Protein AF-A0A966R7N1-F1 (afdb_monomer_lite)

Foldseek 3Di:
DDDDDDDDPDPDFDKDFDKAQADPVLLVVLLPDDDDDALALQVLSQCSRSVVDDPVRSVVCVVPADSQGAFQVNSQVSVCLSPVVWRKDWDKDQAVVVVCVRCLPADARIKWKKKAWADPPDDGGGGDDPPIRIGIWMWHAHPVRFIWIRGSSVSDTDGVVPCVRCVVVRDHRMMITMIIGDPPPPVCPPDPPPVQLVPFDWDWDDPVQVVVVLVQCCVVPVVCPDPVSSCVVPPDPQKIKIATDDPNHGQWIWIWHQDPVLAIEGEDTTGHPVCPPSCRLLVNVVVCQVVSLVVVYFYKYWQFDDPDPDDDGPVVVVVSVVLQQWDWDDQVPFDQDPNTTITITGRQWDVVSVVVVDDPVVVCCVVVPPQWDWSQDDPQWTWTWGHDPPGITTDIHHD

Secondary structure (DSSP, 8-state):
--------------EEE-EEE--HHHHHHHTS--S---TTHHHHHHHHHHTSS-HHHHHHHHHH--TT---HHHHHHHHHHH-TTS-EEEEEESSHHHHHHHHTTPPTTEEEEEEEES-TTSPSTT---TT--EEEEEEEE-TTS-EEEEETTTTEEEETT-HHHHTTTS--SEEEEEEEE--------TT--GGGGTT--EEEPPGGGHHHHHHHHHHH-GGGGSHHHHHHHH--TTEEEEEEEETTEEEEEEEEEE-TTSEEEEEEEEE-GGGTTS-HHHHHHHHHHHHHGGGT-EEEEE-PPP-STT----HHHHHHHHTTTEEE--GGGEEEETTEEEEEEEE--SHHHHTTTS-HHHHHHHHTT-SEEEEEEETTEEEEEEEETTEEEEEEEE-

Sequence (399 aa):
MLSRFFFFVEKKDMWSLVRFTLSQEKITRSFLKRLVRKPMDCVVNALQVLGLVDEKQADLMRILITPAGIDTTQLLDMFRVLDDANEYRLRRFNDFQGLLGHIQSLGAREGVFAGYRTHPGGPPLGSPEPGQKRHAFVIGRGDDGHLYLVDPQADALCDLEDAAQCADLIQADFYYVLEKKTAAATAAPAAAPTTAVMDMPSQEISEADRRTIRKMLVECFPHLKNSAVRTAYFERPSQRFIGITAGGRPVAFLFLQEGKDRSAYVHSVCVKKSQRGKRLCERLFLYLIERYGTLDLSLEVRVGRYAGEGQAANTAACRCYSKFGFLFTDERCSVREDGLNCPMMRPAKGVATAVHGLSGCDREAVSAGSTSVELGTVDGRRVGWDRVGRGWRWSIAAA

Structure (mmCIF, N/CA/C/O backbone):
data_AF-A0A966R7N1-F1
#
_entry.id   AF-A0A966R7N1-F1
#
loop_
_atom_site.group_PDB
_atom_site.id
_atom_site.type_symbol
_atom_site.label_atom_id
_atom_site.label_alt_id
_atom_site.label_comp_id
_atom_site.label_asym_id
_atom_site.label_entity_id
_atom_site.label_seq_id
_atom_site.pdbx_PDB_ins_code
_atom_site.Cartn_x
_atom_site.Cartn_y
_atom_site.Cartn_z
_atom_site.occupancy
_atom_site.B_iso_or_equiv
_atom_site.auth_seq_id
_atom_site.auth_comp_id
_atom_site.auth_asym_id
_atom_site.auth_atom_id
_atom_site.pdbx_PDB_model_num
ATOM 1 N N . MET A 1 1 ? 22.910 -38.060 38.126 1.00 46.69 1 MET A N 1
ATOM 2 C CA . MET A 1 1 ? 23.216 -36.844 37.340 1.00 46.69 1 MET A CA 1
ATOM 3 C C . MET A 1 1 ? 22.401 -36.890 36.058 1.00 46.69 1 MET A C 1
ATOM 5 O O . MET A 1 1 ? 22.703 -37.703 35.200 1.00 46.69 1 MET A O 1
ATOM 9 N N . LEU A 1 2 ? 21.330 -36.099 35.959 1.00 34.50 2 LEU A N 1
ATOM 10 C CA . LEU A 1 2 ? 20.521 -35.980 34.740 1.00 34.50 2 LEU A CA 1
ATOM 11 C C . LEU A 1 2 ? 20.975 -34.728 33.984 1.00 34.50 2 LEU A C 1
ATOM 13 O O . LEU A 1 2 ? 20.663 -33.610 34.393 1.00 34.50 2 LEU A O 1
ATOM 17 N N . SER A 1 3 ? 21.740 -34.920 32.913 1.00 33.81 3 SER A N 1
ATOM 18 C CA . SER A 1 3 ? 22.170 -33.841 32.023 1.00 33.81 3 SER A CA 1
ATOM 19 C C . SER A 1 3 ? 20.978 -33.354 31.199 1.00 33.81 3 SER A C 1
ATOM 21 O O . SER A 1 3 ? 20.437 -34.090 30.376 1.00 33.81 3 SER A O 1
ATOM 23 N N . ARG A 1 4 ? 20.543 -32.112 31.434 1.00 38.81 4 ARG A N 1
ATOM 24 C CA . ARG A 1 4 ? 19.541 -31.434 30.603 1.00 38.81 4 ARG A CA 1
ATOM 25 C C . ARG A 1 4 ? 20.222 -30.890 29.350 1.00 38.81 4 ARG A C 1
ATOM 27 O O . ARG A 1 4 ? 21.002 -29.948 29.439 1.00 38.81 4 ARG A O 1
ATOM 34 N N . PHE A 1 5 ? 19.904 -31.462 28.194 1.00 39.59 5 PHE A N 1
ATOM 35 C CA . PHE A 1 5 ? 20.248 -30.878 26.902 1.00 39.59 5 PHE A CA 1
ATOM 36 C C . PHE A 1 5 ? 19.215 -29.803 26.552 1.00 39.59 5 PHE A C 1
ATOM 38 O O . PHE A 1 5 ? 18.029 -30.095 26.406 1.00 39.59 5 PHE A O 1
ATOM 45 N N . PHE A 1 6 ? 19.661 -28.555 26.434 1.00 40.41 6 PHE A N 1
ATOM 46 C CA . PHE A 1 6 ? 18.863 -27.478 25.860 1.00 40.41 6 PHE A CA 1
ATOM 47 C C . PHE A 1 6 ? 19.110 -27.456 24.352 1.00 40.41 6 PHE A C 1
ATOM 49 O O . PHE A 1 6 ? 20.195 -27.094 23.905 1.00 40.41 6 PHE A O 1
ATOM 56 N N . PHE A 1 7 ? 18.110 -27.845 23.563 1.00 40.59 7 PHE A N 1
ATOM 57 C CA . PHE A 1 7 ? 18.129 -27.607 22.124 1.00 40.59 7 PHE A CA 1
ATOM 58 C C . PHE A 1 7 ? 17.669 -26.172 21.870 1.00 40.59 7 PHE A C 1
ATOM 60 O O . PHE A 1 7 ? 16.491 -25.848 22.021 1.00 40.59 7 PHE A O 1
ATOM 67 N N . PHE A 1 8 ? 18.602 -25.301 21.491 1.00 42.69 8 PHE A N 1
ATOM 68 C CA . PHE A 1 8 ? 18.259 -24.015 20.899 1.00 42.69 8 PHE A CA 1
ATOM 69 C C . PHE A 1 8 ? 17.827 -24.270 19.456 1.00 42.69 8 PHE A C 1
ATOM 71 O O . PHE A 1 8 ? 18.657 -24.451 18.570 1.00 42.69 8 PHE A O 1
ATOM 78 N N . VAL A 1 9 ? 16.517 -24.324 19.216 1.00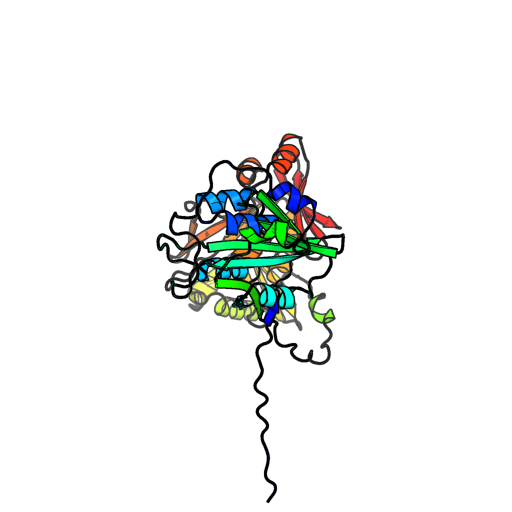 51.03 9 VAL A N 1
ATOM 79 C CA . VAL A 1 9 ? 15.989 -24.238 17.853 1.00 51.03 9 VAL A CA 1
ATOM 80 C C . VAL A 1 9 ? 16.083 -22.773 17.447 1.00 51.03 9 VAL A C 1
ATOM 82 O O . VAL A 1 9 ? 15.268 -21.947 17.862 1.00 51.03 9 VAL A O 1
ATOM 85 N N . GLU A 1 10 ? 17.116 -22.438 16.682 1.00 54.00 10 GLU A N 1
ATOM 86 C CA . GLU A 1 10 ? 17.248 -21.121 16.074 1.00 54.00 10 GLU A CA 1
ATOM 87 C C . GLU A 1 10 ? 16.044 -20.902 15.146 1.00 54.00 10 GLU A C 1
ATOM 89 O O . GLU A 1 10 ? 15.826 -21.645 14.185 1.00 54.00 10 GLU A O 1
ATOM 94 N N . LYS A 1 11 ? 15.192 -19.921 15.472 1.00 61.66 11 LYS A N 1
ATOM 95 C CA . LYS A 1 11 ? 14.056 -19.560 14.619 1.00 61.66 11 LYS A CA 1
ATOM 96 C C . LYS A 1 11 ? 14.607 -18.950 13.337 1.00 61.66 11 LYS A C 1
ATOM 98 O O . LYS A 1 11 ? 14.905 -17.762 13.291 1.00 61.66 11 LYS A O 1
ATOM 103 N N . LYS A 1 12 ? 14.735 -19.766 12.294 1.00 73.31 12 LYS A N 1
ATOM 104 C CA . LYS A 1 12 ? 15.076 -19.283 10.960 1.00 73.31 12 LYS A CA 1
ATOM 105 C C . LYS A 1 12 ? 13.927 -18.407 10.466 1.00 73.31 12 LYS A C 1
ATOM 107 O O . LYS A 1 12 ? 12.808 -18.892 10.300 1.00 73.31 12 LYS A O 1
ATOM 112 N N . ASP A 1 13 ? 14.197 -17.119 10.272 1.00 78.38 13 ASP A N 1
ATOM 113 C CA . ASP A 1 13 ? 13.223 -16.186 9.709 1.00 78.38 13 ASP A CA 1
ATOM 114 C C . ASP A 1 13 ? 12.691 -16.732 8.374 1.00 78.38 13 ASP A C 1
ATOM 116 O O . ASP A 1 13 ? 13.461 -17.035 7.456 1.00 78.38 13 ASP A O 1
ATOM 120 N N . MET A 1 14 ? 11.367 -16.868 8.271 1.00 87.56 14 MET A N 1
ATOM 121 C CA . MET A 1 14 ? 10.705 -17.360 7.066 1.00 87.56 14 MET A CA 1
ATOM 122 C C . MET A 1 14 ? 10.331 -16.191 6.162 1.00 87.56 14 MET A C 1
ATOM 124 O O . MET A 1 14 ? 9.439 -15.402 6.469 1.00 87.56 14 MET A O 1
ATOM 128 N N . TRP A 1 15 ? 10.989 -16.100 5.016 1.00 90.88 15 TRP A N 1
ATOM 129 C CA . TRP A 1 15 ? 10.686 -15.111 3.986 1.00 90.88 15 TRP A CA 1
ATOM 130 C C . TRP A 1 15 ? 9.871 -15.763 2.875 1.00 90.88 15 TRP A C 1
ATOM 132 O O . TRP A 1 15 ? 10.150 -16.899 2.493 1.00 90.88 15 TRP A O 1
ATOM 142 N N . SER A 1 16 ? 8.849 -15.063 2.392 1.00 92.38 16 SER A N 1
ATOM 143 C CA . SER A 1 16 ? 7.984 -15.515 1.302 1.00 92.38 16 SER A CA 1
ATOM 144 C C . SER A 1 16 ? 7.977 -14.508 0.159 1.00 92.38 16 SER A C 1
ATOM 146 O O . SER A 1 16 ? 8.175 -13.310 0.363 1.00 92.38 16 SER A O 1
ATOM 148 N N . LEU A 1 17 ? 7.744 -15.009 -1.054 1.00 92.81 17 LEU A N 1
ATOM 149 C CA . LEU A 1 17 ? 7.559 -14.180 -2.241 1.00 92.81 17 LEU A CA 1
ATOM 150 C C . LEU A 1 17 ? 6.367 -13.239 -2.063 1.00 92.81 17 LEU A C 1
ATOM 152 O O . LEU A 1 17 ? 5.291 -13.659 -1.626 1.00 92.81 17 LEU A O 1
ATOM 156 N N . VAL A 1 18 ? 6.542 -11.977 -2.450 1.00 91.94 18 VAL A N 1
ATOM 157 C CA . VAL A 1 18 ? 5.420 -11.044 -2.558 1.00 91.94 18 VAL A CA 1
ATOM 158 C C . VAL A 1 18 ? 4.744 -11.267 -3.904 1.00 91.94 18 VAL A C 1
ATOM 160 O O . VAL A 1 18 ? 5.332 -11.003 -4.951 1.00 91.94 18 VAL A O 1
ATOM 163 N N . ARG A 1 19 ? 3.518 -11.787 -3.857 1.00 93.56 19 ARG A N 1
ATOM 164 C CA . ARG A 1 19 ? 2.713 -12.143 -5.028 1.00 93.56 19 ARG A CA 1
ATOM 165 C C . ARG A 1 19 ? 1.619 -11.106 -5.241 1.00 93.56 19 ARG A C 1
ATOM 167 O O . ARG A 1 19 ? 0.995 -10.663 -4.277 1.00 93.56 19 ARG A O 1
ATOM 174 N N . PHE A 1 20 ? 1.370 -10.759 -6.495 1.00 92.00 20 PHE A N 1
ATOM 175 C CA . PHE A 1 20 ? 0.351 -9.799 -6.908 1.00 92.00 20 PHE A CA 1
ATOM 176 C C . PHE A 1 20 ? -0.537 -10.404 -7.987 1.00 92.00 20 PHE A C 1
ATOM 178 O O . PHE A 1 20 ? -0.080 -11.231 -8.769 1.00 92.00 20 PHE A O 1
ATOM 185 N N . THR A 1 21 ? -1.788 -9.959 -8.074 1.00 91.25 21 THR A N 1
ATOM 186 C CA . THR A 1 21 ? -2.681 -10.376 -9.159 1.00 91.25 21 THR A CA 1
ATOM 187 C C . THR A 1 21 ? -2.365 -9.611 -10.441 1.00 91.25 21 THR A C 1
ATOM 189 O O . THR A 1 21 ? -2.589 -8.396 -10.537 1.00 91.25 21 THR A O 1
ATOM 192 N N . LEU A 1 22 ? -1.896 -10.349 -11.440 1.00 86.56 22 LEU A N 1
ATOM 193 C CA . LEU A 1 22 ? -1.601 -9.886 -12.783 1.00 86.56 22 LEU A CA 1
ATOM 194 C C . LEU A 1 22 ? -2.788 -10.215 -13.698 1.00 86.56 22 LEU A C 1
ATOM 196 O O . LEU A 1 22 ? -3.208 -11.364 -13.805 1.00 86.56 22 LEU A O 1
ATOM 200 N N . SER A 1 23 ? -3.372 -9.205 -14.340 1.00 82.94 23 SER A N 1
ATOM 201 C CA . SER A 1 23 ? -4.416 -9.416 -15.349 1.00 82.94 23 SER A CA 1
ATOM 202 C C . SER A 1 23 ? -3.881 -9.081 -16.733 1.00 82.94 23 SER A C 1
ATOM 204 O O . SER A 1 23 ? -3.103 -8.139 -16.880 1.00 82.94 23 SER A O 1
ATOM 206 N N . GLN A 1 24 ? -4.345 -9.809 -17.752 1.00 77.38 24 GLN A N 1
ATOM 207 C CA . GLN A 1 24 ? -3.972 -9.539 -19.141 1.00 77.38 24 GLN A CA 1
ATOM 208 C C . GLN A 1 24 ? -4.276 -8.091 -19.533 1.00 77.38 24 GLN A C 1
ATOM 210 O O . GLN A 1 24 ? -3.458 -7.428 -20.155 1.00 77.38 24 GLN A O 1
ATOM 215 N N . GLU A 1 25 ? -5.406 -7.553 -19.073 1.00 81.25 25 GLU A N 1
ATOM 216 C CA . GLU A 1 25 ? -5.757 -6.150 -19.283 1.00 81.25 25 GLU A CA 1
ATOM 217 C C . GLU A 1 25 ? -4.711 -5.183 -18.708 1.00 81.25 25 GLU A C 1
ATOM 219 O O . GLU A 1 25 ? -4.346 -4.218 -19.377 1.00 81.25 25 GLU A O 1
ATOM 224 N N . LYS A 1 26 ? -4.193 -5.435 -17.495 1.00 75.12 26 LYS A N 1
ATOM 225 C CA . LYS A 1 26 ? -3.128 -4.610 -16.905 1.00 75.12 26 LYS A CA 1
ATOM 226 C C . LYS A 1 26 ? -1.846 -4.712 -17.719 1.00 75.12 26 LYS A C 1
ATOM 228 O O . LYS A 1 26 ? -1.220 -3.684 -17.954 1.00 75.12 26 LYS A O 1
ATOM 233 N N . ILE A 1 27 ? -1.483 -5.914 -18.167 1.00 70.44 27 ILE A N 1
ATOM 234 C CA . ILE A 1 27 ? -0.326 -6.137 -19.041 1.00 70.44 27 ILE A CA 1
ATOM 235 C C . ILE A 1 27 ? -0.489 -5.290 -20.310 1.00 70.44 27 ILE A C 1
ATOM 237 O O . ILE A 1 27 ? 0.312 -4.394 -20.554 1.00 70.44 27 ILE A O 1
ATOM 241 N N . THR A 1 28 ? -1.578 -5.478 -21.059 1.00 72.94 28 THR A N 1
ATOM 242 C CA . THR A 1 28 ? -1.823 -4.792 -22.336 1.00 72.94 28 THR A CA 1
ATOM 243 C C . THR A 1 28 ? -1.938 -3.272 -22.189 1.00 72.94 28 THR A C 1
ATOM 245 O O . THR A 1 28 ? -1.383 -2.539 -23.003 1.00 72.94 28 THR A O 1
ATOM 248 N N . ARG A 1 29 ? -2.612 -2.767 -21.145 1.00 68.62 29 ARG A N 1
ATOM 249 C CA . ARG A 1 29 ? -2.740 -1.316 -20.907 1.00 68.62 29 ARG A CA 1
ATOM 250 C C . ARG A 1 29 ? -1.423 -0.666 -20.484 1.00 68.62 29 ARG A C 1
ATOM 252 O O . ARG A 1 29 ? -1.205 0.499 -20.801 1.00 68.62 29 ARG A O 1
ATOM 259 N N . SER A 1 30 ? -0.544 -1.394 -19.795 1.00 63.53 30 SER A N 1
ATOM 260 C CA . SER A 1 30 ? 0.737 -0.849 -19.319 1.00 63.53 30 SER A CA 1
ATOM 261 C C . SER A 1 30 ? 1.752 -0.612 -20.442 1.00 63.53 30 SER A C 1
ATOM 263 O O . SER A 1 30 ? 2.682 0.168 -20.257 1.00 63.53 30 SER A O 1
ATOM 265 N N . PHE A 1 31 ? 1.549 -1.231 -21.611 1.00 63.09 31 PHE A N 1
ATOM 266 C CA . PHE A 1 31 ? 2.340 -1.010 -22.827 1.00 63.09 31 PHE A CA 1
ATOM 267 C C . PHE A 1 31 ? 1.884 0.206 -23.654 1.00 63.09 31 PHE A C 1
ATOM 269 O O . PHE A 1 31 ? 2.455 0.501 -24.705 1.00 63.09 31 PHE A O 1
ATOM 276 N N . LEU A 1 32 ? 0.865 0.960 -23.213 1.00 53.78 32 LEU A N 1
ATOM 277 C CA . LEU A 1 32 ? 0.430 2.170 -23.917 1.00 53.78 32 LEU A CA 1
ATOM 278 C C . LEU A 1 32 ? 1.487 3.288 -23.791 1.00 53.78 32 LEU A C 1
ATOM 280 O O . LEU A 1 32 ? 1.545 4.055 -22.831 1.00 53.78 32 LEU A O 1
ATOM 284 N N . LYS A 1 33 ? 2.348 3.300 -24.815 1.00 52.75 33 LYS A N 1
ATOM 285 C CA . LYS A 1 33 ? 3.482 4.168 -25.163 1.00 52.75 33 LYS A CA 1
ATOM 286 C C . LYS A 1 33 ? 3.546 5.539 -24.483 1.00 52.75 33 LYS A C 1
ATOM 288 O O . LYS A 1 33 ? 2.688 6.399 -24.676 1.00 52.75 33 LYS A O 1
ATOM 293 N N . ARG A 1 34 ? 4.706 5.816 -23.873 1.00 50.84 34 ARG A N 1
ATOM 294 C CA . ARG A 1 34 ? 5.200 7.180 -23.615 1.00 50.84 34 ARG A CA 1
ATOM 295 C C . ARG A 1 34 ? 6.534 7.460 -24.301 1.00 50.84 34 ARG A C 1
ATOM 297 O O . ARG A 1 34 ? 7.376 6.581 -24.443 1.00 50.84 34 ARG A O 1
ATOM 304 N N . LEU A 1 35 ? 6.700 8.727 -24.695 1.00 45.28 35 LEU A N 1
ATOM 305 C CA . LEU A 1 35 ? 7.809 9.256 -25.501 1.00 45.28 35 LEU A CA 1
ATOM 306 C C . LEU A 1 35 ? 9.088 9.615 -24.718 1.00 45.28 35 LEU A C 1
ATOM 308 O O . LEU A 1 35 ? 10.117 9.851 -25.346 1.00 45.28 35 LEU A O 1
ATOM 312 N N . VAL A 1 36 ? 9.063 9.691 -23.382 1.00 49.78 36 VAL A N 1
ATOM 313 C CA . VAL A 1 36 ? 10.207 10.192 -22.594 1.00 49.78 36 VAL A CA 1
ATOM 314 C C . VAL A 1 36 ? 10.668 9.129 -21.606 1.00 49.78 36 VAL A C 1
ATOM 316 O O . VAL A 1 36 ? 10.004 8.904 -20.604 1.00 49.78 36 VAL A O 1
ATOM 319 N N . ARG A 1 37 ? 11.812 8.496 -21.897 1.00 62.19 37 ARG A N 1
ATOM 320 C CA . ARG A 1 37 ? 12.460 7.501 -21.029 1.00 62.19 37 ARG A CA 1
ATOM 321 C C . ARG A 1 37 ? 13.257 8.211 -19.932 1.00 62.19 37 ARG A C 1
ATOM 323 O O . ARG A 1 37 ? 14.287 8.817 -20.224 1.00 62.19 37 ARG A O 1
ATOM 330 N N . LYS A 1 38 ? 12.814 8.124 -18.678 1.00 69.69 38 LYS A N 1
ATOM 331 C CA . LYS A 1 38 ? 13.604 8.517 -17.499 1.00 69.69 38 LYS A CA 1
ATOM 332 C C . LYS A 1 38 ? 14.260 7.288 -16.844 1.00 69.69 38 LYS A C 1
ATOM 334 O O . LYS A 1 38 ? 13.723 6.187 -16.952 1.00 69.69 38 LYS A O 1
ATOM 339 N N . PRO A 1 39 ? 15.379 7.448 -16.105 1.00 64.31 39 PRO A N 1
ATOM 340 C CA . PRO A 1 39 ? 16.111 6.338 -15.472 1.00 64.31 39 PRO A CA 1
ATOM 341 C C . PRO A 1 39 ? 15.296 5.426 -14.536 1.00 64.31 39 PRO A C 1
ATOM 343 O O . PRO A 1 39 ? 15.742 4.327 -14.231 1.00 64.31 39 PRO A O 1
ATOM 346 N N . MET A 1 40 ? 14.114 5.859 -14.084 1.00 73.88 40 MET A N 1
ATOM 347 C CA . MET A 1 40 ? 13.300 5.160 -13.081 1.00 73.88 40 MET A CA 1
ATOM 348 C C . MET A 1 40 ? 11.901 4.771 -13.545 1.00 73.88 40 MET A C 1
ATOM 350 O O . MET A 1 40 ? 11.110 4.281 -12.735 1.00 73.88 40 MET A O 1
ATOM 354 N N . ASP A 1 41 ? 11.583 4.970 -14.823 1.00 78.94 41 ASP A N 1
ATOM 355 C CA . ASP A 1 41 ? 10.266 4.598 -15.337 1.00 78.94 41 ASP A CA 1
ATOM 356 C C . ASP A 1 41 ? 10.013 3.097 -15.169 1.00 78.94 41 ASP A C 1
ATOM 358 O O . ASP A 1 41 ? 8.891 2.711 -14.866 1.00 78.94 41 ASP A O 1
ATOM 362 N N . CYS A 1 42 ? 11.057 2.264 -15.231 1.00 83.62 42 CYS A N 1
ATOM 363 C CA . CYS A 1 42 ? 10.967 0.830 -14.959 1.00 83.62 42 CYS A CA 1
ATOM 364 C C . CYS A 1 42 ? 10.303 0.491 -13.611 1.00 83.62 42 CYS A C 1
ATOM 366 O O . CYS A 1 42 ? 9.405 -0.345 -13.570 1.00 83.62 42 CYS A O 1
ATOM 368 N N . VAL A 1 43 ? 10.666 1.170 -12.515 1.00 86.75 43 VAL A N 1
ATOM 369 C CA . VAL A 1 43 ? 10.077 0.910 -11.186 1.00 86.75 43 VAL A CA 1
ATOM 370 C C . VAL A 1 43 ? 8.616 1.338 -11.152 1.00 86.75 43 VAL A C 1
ATOM 372 O O . VAL A 1 43 ? 7.760 0.571 -10.718 1.00 86.75 43 VAL A O 1
ATOM 375 N N . VAL A 1 44 ? 8.319 2.552 -11.619 1.00 86.00 44 VAL A N 1
ATOM 376 C CA . VAL A 1 44 ? 6.948 3.080 -11.614 1.00 86.00 44 VAL A CA 1
ATOM 377 C C . VAL A 1 44 ? 6.037 2.217 -12.483 1.00 86.00 44 VAL A C 1
ATOM 379 O O . VAL A 1 44 ? 4.939 1.855 -12.065 1.00 86.00 44 VAL A O 1
ATOM 382 N N . ASN A 1 45 ? 6.508 1.842 -13.669 1.00 85.44 45 ASN A N 1
ATOM 383 C CA . ASN A 1 45 ? 5.753 1.016 -14.592 1.00 85.44 45 ASN A CA 1
ATOM 384 C C . ASN A 1 45 ? 5.541 -0.396 -14.030 1.00 85.44 45 ASN A C 1
ATOM 386 O O . ASN A 1 45 ? 4.437 -0.916 -14.132 1.00 85.44 45 ASN A O 1
ATOM 390 N N . ALA A 1 46 ? 6.545 -1.001 -13.386 1.00 87.94 46 ALA A N 1
ATOM 391 C CA . ALA A 1 46 ? 6.375 -2.295 -12.728 1.00 87.94 46 ALA A CA 1
ATOM 392 C C . ALA A 1 46 ? 5.301 -2.230 -11.625 1.00 87.94 46 ALA A C 1
ATOM 394 O O . ALA A 1 46 ? 4.430 -3.093 -11.558 1.00 87.94 46 ALA A O 1
ATOM 395 N N . LEU A 1 47 ? 5.289 -1.175 -10.803 1.00 87.81 47 LEU A N 1
ATOM 396 C CA . LEU A 1 47 ? 4.237 -0.973 -9.797 1.00 87.81 47 LEU A CA 1
ATOM 397 C C . LEU A 1 47 ? 2.851 -0.790 -10.434 1.00 87.81 47 LEU A C 1
ATOM 399 O O . LEU A 1 47 ? 1.860 -1.294 -9.902 1.00 87.81 47 LEU A O 1
ATOM 403 N N . GLN A 1 48 ? 2.782 -0.103 -11.576 1.00 85.44 48 GLN A N 1
ATOM 404 C CA . GLN A 1 48 ? 1.546 0.106 -12.330 1.00 85.44 48 GLN A CA 1
ATOM 405 C C . GLN A 1 48 ? 1.022 -1.207 -12.940 1.00 85.44 48 GLN A C 1
ATOM 407 O O . GLN A 1 48 ? -0.159 -1.514 -12.786 1.00 85.44 48 GLN A O 1
ATOM 412 N N . VAL A 1 49 ? 1.897 -2.033 -13.532 1.00 86.44 49 VAL A N 1
ATOM 413 C CA . VAL A 1 49 ? 1.573 -3.377 -14.057 1.00 86.44 49 VAL A CA 1
ATOM 414 C C . VAL A 1 49 ? 0.994 -4.273 -12.959 1.00 86.44 49 VAL A C 1
ATOM 416 O O . VAL A 1 49 ? 0.013 -4.982 -13.178 1.00 86.44 49 VAL A O 1
ATOM 419 N N . LEU A 1 50 ? 1.557 -4.213 -11.749 1.00 86.88 50 LEU A N 1
ATOM 420 C CA . LEU A 1 50 ? 1.052 -4.960 -10.591 1.00 86.88 50 LEU A CA 1
ATOM 421 C C . LEU A 1 50 ? -0.271 -4.378 -10.048 1.00 86.88 50 LEU A C 1
ATOM 423 O O . LEU A 1 50 ? -0.992 -5.040 -9.300 1.00 86.88 50 LEU A O 1
ATOM 427 N N . GLY A 1 51 ? -0.647 -3.165 -10.462 1.00 84.62 51 GLY A N 1
ATOM 428 C CA . GLY A 1 51 ? -1.822 -2.434 -9.983 1.00 84.62 51 GLY A CA 1
ATOM 429 C C . GLY A 1 51 ? -1.669 -1.902 -8.560 1.00 84.62 51 GLY A C 1
ATOM 430 O O . GLY A 1 51 ? -2.662 -1.775 -7.852 1.00 84.62 51 GLY A O 1
ATOM 431 N N . LEU A 1 52 ? -0.432 -1.640 -8.131 1.00 85.12 52 LEU A N 1
ATOM 432 C CA . LEU A 1 52 ? -0.133 -1.004 -6.845 1.00 85.12 52 LEU A CA 1
ATOM 433 C C . LEU A 1 52 ? -0.230 0.515 -6.910 1.00 85.12 52 LEU A C 1
ATOM 435 O O . LEU A 1 52 ? -0.437 1.159 -5.885 1.00 85.12 52 LEU A O 1
ATOM 439 N N . VAL A 1 53 ? -0.061 1.066 -8.110 1.00 84.12 53 VAL A N 1
ATOM 440 C CA . VAL A 1 53 ? -0.288 2.475 -8.400 1.00 84.12 53 VAL A CA 1
ATOM 441 C C . VAL A 1 53 ? -1.171 2.603 -9.632 1.00 84.12 53 VAL A C 1
ATOM 443 O O . VAL A 1 53 ? -1.030 1.834 -10.585 1.00 84.12 53 VAL A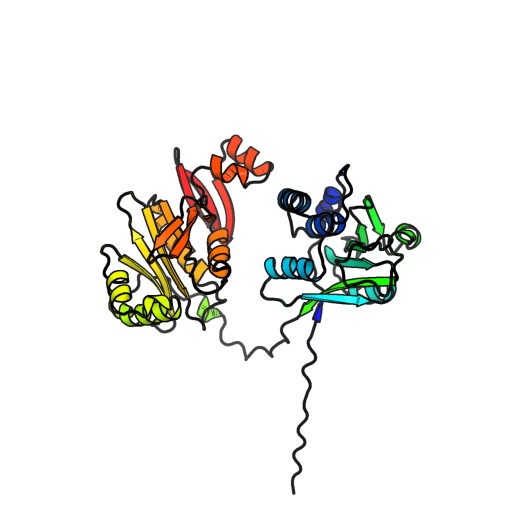 O 1
ATOM 446 N N . ASP A 1 54 ? -2.091 3.561 -9.610 1.00 82.44 54 ASP A N 1
ATOM 447 C CA . ASP A 1 54 ? -2.869 3.924 -10.793 1.00 82.44 54 ASP A CA 1
ATOM 448 C C . ASP A 1 54 ? -2.059 4.829 -11.745 1.00 82.44 54 ASP A C 1
ATOM 450 O O . ASP A 1 54 ? -0.935 5.246 -11.448 1.00 82.44 54 ASP A O 1
ATOM 454 N N . GLU A 1 55 ? -2.626 5.140 -12.913 1.00 79.75 55 GLU A N 1
ATOM 455 C CA . GLU A 1 55 ? -1.976 5.984 -13.925 1.00 79.75 55 GLU A CA 1
ATOM 456 C C . GLU A 1 55 ? -1.584 7.370 -13.383 1.00 79.75 55 GLU A C 1
ATOM 458 O O . GLU A 1 55 ? -0.506 7.886 -13.681 1.00 79.75 55 GLU A O 1
ATOM 463 N N . LYS A 1 56 ? -2.417 7.957 -12.520 1.00 76.88 56 LYS A N 1
ATOM 464 C CA . LYS A 1 56 ? -2.198 9.292 -11.960 1.00 76.88 56 LYS A CA 1
ATOM 465 C C . LYS A 1 56 ? -1.098 9.287 -10.904 1.00 76.88 56 LYS A C 1
ATOM 467 O O . LYS A 1 56 ? -0.247 10.174 -10.892 1.00 76.88 56 LYS A O 1
ATOM 472 N N . GLN A 1 57 ? -1.117 8.315 -10.002 1.00 82.94 57 GLN A N 1
ATOM 473 C CA . GLN A 1 57 ? -0.076 8.116 -8.999 1.00 82.94 57 GLN A CA 1
ATOM 474 C C . GLN A 1 57 ? 1.266 7.864 -9.679 1.00 82.94 57 GLN A C 1
ATOM 476 O O . GLN A 1 57 ? 2.262 8.488 -9.314 1.00 82.94 57 GLN A O 1
ATOM 481 N N . ALA A 1 58 ? 1.271 7.031 -10.719 1.00 82.56 58 ALA A N 1
ATOM 482 C CA . ALA A 1 58 ? 2.443 6.787 -11.539 1.00 82.56 58 ALA A CA 1
ATOM 483 C C . ALA A 1 58 ? 2.974 8.090 -12.171 1.00 82.56 58 ALA A C 1
ATOM 485 O O . ALA A 1 58 ? 4.174 8.360 -12.129 1.00 82.56 58 ALA A O 1
ATOM 486 N N . ASP A 1 59 ? 2.099 8.961 -12.673 1.00 78.62 59 ASP A N 1
ATOM 487 C CA . ASP A 1 59 ? 2.487 10.266 -13.222 1.00 78.62 59 ASP A CA 1
ATOM 488 C C . ASP A 1 59 ? 3.074 11.221 -12.196 1.00 78.62 59 ASP A C 1
ATOM 490 O O . ASP A 1 59 ? 4.118 11.828 -12.442 1.00 78.62 59 ASP A O 1
ATOM 494 N N . LEU A 1 60 ? 2.448 11.318 -11.025 1.00 76.69 60 LEU A N 1
ATOM 495 C CA . LEU A 1 60 ? 2.970 12.121 -9.926 1.00 76.69 60 LEU A CA 1
ATOM 496 C C . LEU A 1 60 ? 4.347 11.618 -9.491 1.00 76.69 60 LEU A C 1
ATOM 498 O O . LEU A 1 60 ? 5.268 12.417 -9.337 1.00 76.69 60 LEU A O 1
ATOM 502 N N . MET A 1 61 ? 4.527 10.303 -9.365 1.00 81.31 61 MET A N 1
ATOM 503 C CA . MET A 1 61 ? 5.828 9.717 -9.049 1.00 81.31 61 MET A CA 1
ATOM 504 C C . MET A 1 61 ? 6.876 10.084 -10.104 1.00 81.31 61 MET A C 1
ATOM 506 O O . MET A 1 61 ? 7.953 10.552 -9.749 1.00 81.31 61 MET A O 1
ATOM 510 N N . ARG A 1 62 ? 6.560 9.978 -11.400 1.00 78.56 62 ARG A N 1
ATOM 511 C CA . ARG A 1 62 ? 7.475 10.354 -12.500 1.00 78.56 62 ARG A CA 1
ATOM 512 C C . ARG A 1 62 ? 7.851 11.841 -12.516 1.00 78.56 62 ARG A C 1
ATOM 514 O O . ARG A 1 62 ? 8.925 12.195 -13.018 1.00 78.56 62 ARG A O 1
ATOM 521 N N . ILE A 1 63 ? 6.978 12.718 -12.016 1.00 75.31 63 ILE A N 1
ATOM 522 C CA . ILE A 1 63 ? 7.258 14.154 -11.849 1.00 75.31 63 ILE A CA 1
ATOM 523 C C . ILE A 1 63 ? 8.186 14.384 -10.652 1.00 75.31 63 ILE A C 1
ATOM 525 O O . ILE A 1 63 ? 9.112 15.186 -10.746 1.00 75.31 63 ILE A O 1
ATOM 529 N N . LEU A 1 64 ? 7.945 13.676 -9.548 1.00 72.19 64 LEU A N 1
ATOM 530 C CA . LEU A 1 64 ? 8.661 13.849 -8.283 1.00 72.19 64 LEU A CA 1
ATOM 531 C C . LEU A 1 64 ? 10.034 13.159 -8.251 1.00 72.19 64 LEU A C 1
ATOM 533 O O . LEU A 1 64 ? 10.887 13.541 -7.449 1.00 72.19 64 LEU A O 1
ATOM 537 N N . ILE A 1 65 ? 10.266 12.153 -9.099 1.00 74.12 65 ILE A N 1
ATOM 538 C CA . ILE A 1 65 ? 11.542 11.434 -9.151 1.00 74.12 65 ILE A CA 1
ATOM 539 C C . ILE A 1 65 ? 12.654 12.345 -9.684 1.00 74.12 65 ILE A C 1
ATOM 541 O O . ILE A 1 65 ? 12.581 12.897 -10.785 1.00 74.12 65 ILE A O 1
ATOM 545 N N . THR A 1 66 ? 13.723 12.450 -8.896 1.00 69.56 66 THR A N 1
ATOM 546 C CA . THR A 1 66 ? 14.940 13.172 -9.271 1.00 69.56 66 THR A CA 1
ATOM 547 C C . THR A 1 66 ? 15.759 12.376 -10.299 1.00 69.56 66 THR A C 1
ATOM 549 O O . THR A 1 66 ? 15.606 11.157 -10.405 1.00 69.56 66 THR A O 1
ATOM 552 N N . PRO A 1 67 ? 16.691 13.014 -11.033 1.00 68.56 67 PRO A N 1
ATOM 553 C CA . PRO A 1 67 ? 17.589 12.309 -11.954 1.00 68.56 67 PRO A CA 1
ATOM 554 C C . PRO A 1 67 ? 18.441 11.208 -11.300 1.00 68.56 67 PRO A C 1
ATOM 556 O O . PRO A 1 67 ? 18.905 10.312 -12.000 1.00 68.56 67 PRO A O 1
ATOM 559 N N . ALA A 1 68 ? 18.643 11.265 -9.976 1.00 67.94 68 ALA A N 1
ATOM 560 C CA . ALA A 1 68 ? 19.410 10.276 -9.214 1.00 67.94 68 ALA A CA 1
ATOM 561 C C . ALA A 1 68 ? 18.667 8.939 -9.028 1.00 67.94 68 ALA A C 1
ATOM 563 O O . ALA A 1 68 ? 19.294 7.905 -8.807 1.00 67.94 68 ALA A O 1
ATOM 564 N N . GLY A 1 69 ? 17.342 8.954 -9.168 1.00 68.06 69 GLY A N 1
ATOM 565 C CA . GLY A 1 69 ? 16.493 7.775 -9.157 1.00 68.06 69 GLY A CA 1
ATOM 566 C C . GLY A 1 69 ? 15.931 7.364 -7.791 1.00 68.06 69 GLY A C 1
ATOM 567 O O . GLY A 1 69 ? 15.824 8.198 -6.898 1.00 68.06 69 GLY A O 1
ATOM 568 N N . ILE A 1 70 ? 15.506 6.096 -7.665 1.00 70.25 70 ILE A N 1
ATOM 569 C CA . ILE A 1 70 ? 14.996 5.489 -6.419 1.00 70.25 70 ILE A CA 1
ATOM 570 C C . ILE A 1 70 ? 16.011 4.451 -5.942 1.00 70.25 70 ILE A C 1
ATOM 572 O O . ILE A 1 70 ? 16.328 3.505 -6.672 1.00 70.25 70 ILE A O 1
ATOM 576 N N . ASP A 1 71 ? 16.518 4.626 -4.727 1.00 75.56 71 ASP A N 1
ATOM 577 C CA . ASP A 1 71 ? 17.416 3.661 -4.103 1.00 75.56 71 ASP A CA 1
ATOM 578 C C . ASP A 1 71 ? 16.666 2.451 -3.501 1.00 75.56 71 ASP A C 1
ATOM 580 O O . ASP A 1 71 ? 15.438 2.434 -3.398 1.00 75.56 71 ASP A O 1
ATOM 584 N N . THR A 1 72 ? 17.391 1.397 -3.107 1.00 78.56 72 THR A N 1
ATOM 585 C CA . THR A 1 72 ? 16.794 0.193 -2.501 1.00 78.56 72 THR A CA 1
ATOM 586 C C . THR A 1 72 ? 15.956 0.537 -1.269 1.00 78.56 72 THR A C 1
ATOM 588 O O . THR A 1 72 ? 14.905 -0.062 -1.060 1.00 78.56 72 THR A O 1
ATOM 591 N N . THR A 1 73 ? 16.423 1.466 -0.435 1.00 79.94 73 THR A N 1
ATOM 592 C CA . THR A 1 73 ? 15.748 1.850 0.810 1.00 79.94 73 THR A CA 1
ATOM 593 C C . THR A 1 73 ? 14.422 2.518 0.493 1.00 79.94 73 THR A C 1
ATOM 595 O O . THR A 1 73 ? 13.393 2.090 1.005 1.00 79.94 73 THR A O 1
ATOM 598 N N . GLN A 1 74 ? 14.430 3.484 -0.425 1.00 82.62 74 GLN A N 1
ATOM 599 C CA . GLN A 1 74 ? 13.237 4.174 -0.898 1.00 82.62 74 GLN A CA 1
ATOM 600 C C . GLN A 1 74 ? 12.243 3.203 -1.546 1.00 82.62 74 GLN A C 1
ATOM 602 O O . GLN A 1 74 ? 11.050 3.273 -1.262 1.00 82.62 74 GLN A O 1
ATOM 607 N N . LEU A 1 75 ? 12.719 2.250 -2.358 1.00 84.06 75 LEU A N 1
ATOM 608 C CA . LEU A 1 75 ? 11.868 1.216 -2.953 1.00 84.06 75 LEU A CA 1
ATOM 609 C C . LEU A 1 75 ? 11.194 0.350 -1.877 1.00 84.06 75 LEU A C 1
ATOM 611 O O . LEU A 1 75 ? 9.989 0.114 -1.936 1.00 84.06 75 LEU A O 1
ATOM 615 N N . LEU A 1 76 ? 11.950 -0.114 -0.879 1.00 85.44 76 LEU A N 1
ATOM 616 C CA . LEU A 1 76 ? 11.396 -0.900 0.226 1.00 85.44 76 LEU A CA 1
ATOM 617 C C . LEU A 1 76 ? 10.434 -0.074 1.088 1.00 85.44 76 LEU A C 1
ATOM 619 O O . LEU A 1 76 ? 9.410 -0.599 1.521 1.00 85.44 76 LEU A O 1
ATOM 623 N N . ASP A 1 77 ? 10.719 1.209 1.304 1.00 82.88 77 ASP A N 1
ATOM 624 C CA . ASP A 1 77 ? 9.832 2.123 2.024 1.00 82.88 77 ASP A CA 1
ATOM 625 C C . ASP A 1 77 ? 8.507 2.326 1.293 1.00 82.88 77 ASP A C 1
ATOM 627 O O . ASP A 1 77 ? 7.460 2.354 1.937 1.00 82.88 77 ASP A O 1
ATOM 631 N N . MET A 1 78 ? 8.509 2.362 -0.041 1.00 84.31 78 MET A N 1
ATOM 632 C CA . MET A 1 78 ? 7.266 2.383 -0.814 1.00 84.31 78 MET A CA 1
ATOM 633 C C . MET A 1 78 ? 6.414 1.136 -0.542 1.00 84.31 78 MET A C 1
ATOM 635 O O . MET A 1 78 ? 5.224 1.266 -0.260 1.00 84.31 78 MET A O 1
ATOM 639 N N . PHE A 1 79 ? 7.007 -0.063 -0.531 1.00 84.12 79 PHE A N 1
ATOM 640 C CA . PHE A 1 79 ? 6.273 -1.287 -0.181 1.00 84.12 79 PHE A CA 1
ATOM 641 C C . PHE A 1 79 ? 5.803 -1.304 1.282 1.00 84.12 79 PHE A C 1
ATOM 643 O O . PHE A 1 79 ? 4.677 -1.718 1.550 1.00 84.12 79 PHE A O 1
ATOM 650 N N . ARG A 1 80 ? 6.598 -0.778 2.225 1.00 84.00 80 ARG A N 1
ATOM 651 C CA . ARG A 1 80 ? 6.188 -0.617 3.636 1.00 84.00 80 ARG A CA 1
ATOM 652 C C . ARG A 1 80 ? 5.028 0.363 3.805 1.00 84.00 80 ARG A C 1
ATOM 654 O O . ARG A 1 80 ? 4.200 0.191 4.694 1.00 84.00 80 ARG A O 1
ATOM 661 N N . VAL A 1 81 ? 4.958 1.409 2.980 1.00 78.31 81 VAL A N 1
ATOM 662 C CA . VAL A 1 81 ? 3.829 2.351 2.995 1.00 78.31 81 VAL A CA 1
ATOM 663 C C . VAL A 1 81 ? 2.550 1.666 2.515 1.00 78.31 81 VAL A C 1
ATOM 665 O O . VAL A 1 81 ? 1.496 1.888 3.121 1.00 78.31 81 VAL A O 1
ATOM 668 N N . LEU A 1 82 ? 2.656 0.832 1.474 1.00 75.25 82 LEU A N 1
ATOM 669 C CA . LEU A 1 82 ? 1.543 0.065 0.909 1.00 75.25 82 LEU A CA 1
ATOM 670 C C . LEU A 1 82 ? 1.055 -1.047 1.855 1.00 75.25 82 LEU A C 1
ATOM 672 O O . LEU A 1 82 ? -0.144 -1.308 1.912 1.00 75.25 82 LEU A O 1
ATOM 676 N N . ASP A 1 83 ? 1.954 -1.658 2.629 1.00 78.06 83 ASP A N 1
ATOM 677 C CA . ASP A 1 83 ? 1.636 -2.712 3.599 1.00 78.06 83 ASP A CA 1
ATOM 678 C C . ASP A 1 83 ? 2.629 -2.695 4.775 1.00 78.06 83 ASP A C 1
ATOM 680 O O . ASP A 1 83 ? 3.703 -3.290 4.737 1.00 78.06 83 ASP A O 1
ATOM 684 N N . ASP A 1 84 ? 2.264 -2.004 5.853 1.00 76.19 84 ASP A N 1
ATOM 685 C CA . ASP A 1 84 ? 3.132 -1.771 7.015 1.00 76.19 84 ASP A CA 1
ATOM 686 C C . ASP A 1 84 ? 3.195 -2.943 7.996 1.00 76.19 84 ASP A C 1
ATOM 688 O O . ASP A 1 84 ? 3.976 -2.910 8.948 1.00 76.19 84 ASP A O 1
ATOM 692 N N . ALA A 1 85 ? 2.373 -3.973 7.792 1.00 75.31 85 ALA A N 1
ATOM 693 C CA . ALA A 1 85 ? 2.379 -5.162 8.634 1.00 75.31 85 ALA A CA 1
ATOM 694 C C . ALA A 1 85 ? 3.566 -6.088 8.326 1.00 75.31 85 ALA A C 1
ATOM 696 O O . ALA A 1 85 ? 3.834 -7.011 9.098 1.00 75.31 85 ALA A O 1
ATOM 697 N N . ASN A 1 86 ? 4.263 -5.855 7.211 1.00 82.69 86 ASN A N 1
ATOM 698 C CA . ASN A 1 86 ? 5.291 -6.739 6.692 1.00 82.69 86 ASN A CA 1
ATOM 699 C C . ASN A 1 86 ? 6.656 -6.045 6.597 1.00 82.69 86 ASN A C 1
ATOM 701 O O . ASN A 1 86 ? 6.786 -4.891 6.191 1.00 82.69 86 ASN A O 1
ATOM 705 N N . GLU A 1 87 ? 7.707 -6.786 6.944 1.00 88.81 87 GLU A N 1
ATOM 706 C CA . GLU A 1 87 ? 9.077 -6.391 6.622 1.00 88.81 87 GLU A CA 1
ATOM 707 C C . GLU A 1 87 ? 9.410 -6.864 5.209 1.00 88.81 87 GLU A C 1
ATOM 709 O O . GLU A 1 87 ? 9.168 -8.021 4.874 1.00 88.81 87 GLU A O 1
ATOM 714 N N . TYR A 1 88 ? 10.001 -5.994 4.395 1.00 91.44 88 TYR A N 1
ATOM 715 C CA . TYR A 1 88 ? 10.366 -6.292 3.012 1.00 91.44 88 TYR A CA 1
ATOM 716 C C . TYR A 1 88 ? 11.874 -6.379 2.827 1.00 91.44 88 TYR A C 1
ATOM 718 O O . TYR A 1 88 ? 12.631 -5.644 3.469 1.00 91.44 88 TYR A O 1
ATOM 726 N N . ARG A 1 89 ? 12.302 -7.230 1.893 1.00 92.62 89 ARG A N 1
ATOM 727 C CA . ARG A 1 89 ? 13.681 -7.275 1.399 1.00 92.62 89 ARG A CA 1
ATOM 728 C C . ARG A 1 89 ? 13.728 -7.596 -0.090 1.00 92.62 89 ARG A C 1
ATOM 730 O O . ARG A 1 89 ? 12.821 -8.223 -0.628 1.00 92.62 89 ARG A O 1
ATOM 737 N N . LEU A 1 90 ? 14.838 -7.236 -0.726 1.00 91.62 90 LEU A N 1
ATOM 738 C CA . LEU A 1 90 ? 15.195 -7.741 -2.049 1.00 91.62 90 LEU A CA 1
ATOM 739 C C . LEU A 1 90 ? 16.134 -8.933 -1.886 1.00 91.62 90 LEU A C 1
ATOM 741 O O . LEU A 1 90 ? 17.276 -8.776 -1.447 1.00 91.62 90 LEU A O 1
ATOM 745 N N . ARG A 1 91 ? 15.664 -10.131 -2.231 1.00 93.62 91 ARG A N 1
ATOM 746 C CA . ARG A 1 91 ? 16.520 -11.317 -2.258 1.00 93.62 91 ARG A CA 1
ATOM 747 C C . ARG A 1 91 ? 17.305 -11.351 -3.558 1.00 93.62 91 ARG A C 1
ATOM 749 O O . ARG A 1 91 ? 16.718 -11.228 -4.626 1.00 93.62 91 ARG A O 1
ATOM 756 N N . ARG A 1 92 ? 18.619 -11.544 -3.450 1.00 92.44 92 ARG A N 1
ATOM 757 C CA . ARG A 1 92 ? 19.544 -11.613 -4.583 1.00 92.44 92 ARG A CA 1
ATOM 758 C C . ARG A 1 92 ? 19.683 -13.041 -5.121 1.00 92.44 92 ARG A C 1
ATOM 760 O O . ARG A 1 92 ? 19.806 -13.980 -4.336 1.00 92.44 92 ARG A O 1
ATOM 767 N N . PHE A 1 93 ? 19.768 -13.156 -6.441 1.00 92.06 93 PHE A N 1
ATOM 768 C CA . PHE A 1 93 ? 20.156 -14.350 -7.193 1.00 92.06 93 PHE A CA 1
ATOM 769 C C . PHE A 1 93 ? 21.335 -13.999 -8.101 1.00 92.06 93 PHE A C 1
ATOM 771 O O . PHE A 1 93 ? 21.371 -12.899 -8.644 1.00 92.06 93 PHE A O 1
ATOM 778 N N . ASN A 1 94 ? 22.311 -14.894 -8.241 1.00 90.75 94 ASN A N 1
ATOM 779 C CA . ASN A 1 94 ? 23.511 -14.639 -9.053 1.00 90.75 94 ASN A CA 1
ATOM 780 C C . ASN A 1 94 ? 23.311 -14.965 -10.538 1.00 90.75 94 ASN A C 1
ATOM 782 O O . ASN A 1 94 ? 24.165 -14.655 -11.354 1.00 90.75 94 ASN A O 1
ATOM 786 N N . ASP A 1 95 ? 22.189 -15.587 -10.878 1.00 90.25 95 ASP A N 1
ATOM 787 C CA . ASP A 1 95 ? 21.846 -15.983 -12.231 1.00 90.25 95 ASP A CA 1
ATOM 788 C C . ASP A 1 95 ? 20.320 -16.019 -12.387 1.00 90.25 95 ASP A C 1
ATOM 790 O O . ASP A 1 95 ? 19.568 -16.051 -11.403 1.00 90.25 95 ASP A O 1
ATOM 794 N N . PHE A 1 96 ? 19.862 -15.968 -13.637 1.00 90.06 96 PHE A N 1
ATOM 795 C CA . PHE A 1 96 ? 18.438 -15.893 -13.947 1.00 90.06 96 PHE A CA 1
ATOM 796 C C . PHE A 1 96 ? 17.720 -17.221 -13.671 1.00 90.06 96 PHE A C 1
ATOM 798 O O . PHE A 1 96 ? 16.572 -17.215 -13.238 1.00 90.06 96 PHE A O 1
ATOM 805 N N . GLN A 1 97 ? 18.398 -18.361 -13.830 1.00 91.25 97 GLN A N 1
ATOM 806 C CA . GLN A 1 97 ? 17.810 -19.683 -13.588 1.00 91.25 97 GLN A CA 1
ATOM 807 C C . GLN A 1 97 ? 17.494 -19.904 -12.104 1.00 91.25 97 GLN A C 1
ATOM 809 O O . GLN A 1 97 ? 16.437 -20.434 -11.765 1.00 91.25 97 GLN A O 1
ATOM 814 N N . GLY A 1 98 ? 18.350 -19.424 -11.202 1.00 92.75 98 GLY A N 1
ATOM 815 C CA . GLY A 1 98 ? 18.105 -19.417 -9.765 1.00 92.75 98 GLY A CA 1
ATOM 816 C C . GLY A 1 98 ? 16.891 -18.568 -9.386 1.00 92.75 98 GLY A C 1
ATOM 817 O O . GLY A 1 98 ? 16.108 -18.976 -8.525 1.00 92.75 98 GLY A O 1
ATOM 818 N N . LEU A 1 99 ? 16.697 -17.421 -10.051 1.00 93.75 99 LEU A N 1
ATOM 819 C CA . LEU A 1 99 ? 15.475 -16.627 -9.907 1.00 93.75 99 LEU A CA 1
ATOM 820 C C . LEU A 1 99 ? 14.255 -17.411 -10.413 1.00 93.75 99 LEU A C 1
ATOM 822 O O . LEU A 1 99 ? 13.277 -17.525 -9.674 1.00 93.75 99 LEU A O 1
ATOM 826 N N . LEU A 1 100 ? 14.315 -17.975 -11.626 1.00 92.50 100 LEU A N 1
ATOM 827 C CA . LEU A 1 100 ? 13.218 -18.747 -12.224 1.00 92.50 100 LEU A CA 1
ATOM 828 C C . LEU A 1 100 ? 12.795 -19.912 -11.329 1.00 92.50 100 LEU A C 1
ATOM 830 O O . LEU A 1 100 ? 11.622 -20.018 -10.980 1.00 92.50 100 LEU A O 1
ATOM 834 N N . GLY A 1 101 ? 13.744 -20.734 -10.875 1.00 93.56 101 GLY A N 1
ATOM 835 C CA . GLY A 1 101 ? 13.472 -21.845 -9.962 1.00 93.56 101 GLY A CA 1
ATOM 836 C C . GLY A 1 101 ? 12.797 -21.394 -8.664 1.00 93.56 101 GLY A C 1
ATOM 837 O O . GLY A 1 101 ? 11.951 -22.100 -8.118 1.00 93.56 101 GLY A O 1
ATOM 838 N N . HIS A 1 102 ? 13.103 -20.186 -8.186 1.00 92.69 102 HIS A N 1
ATOM 839 C CA . HIS A 1 102 ? 12.457 -19.635 -7.002 1.00 92.69 102 HIS A CA 1
ATOM 840 C C . HIS A 1 102 ? 11.000 -19.206 -7.251 1.00 92.69 102 HIS A C 1
ATOM 842 O O . HIS A 1 102 ? 10.147 -19.394 -6.381 1.00 92.69 102 HIS A O 1
ATOM 848 N N . ILE A 1 103 ? 10.696 -18.669 -8.435 1.00 93.00 103 ILE A N 1
ATOM 849 C CA . ILE A 1 103 ? 9.368 -18.143 -8.792 1.00 93.00 103 ILE A CA 1
ATOM 850 C C . ILE A 1 103 ? 8.487 -19.143 -9.557 1.00 93.00 103 ILE A C 1
ATOM 852 O O . ILE A 1 103 ? 7.328 -18.846 -9.827 1.00 93.00 103 ILE A O 1
ATOM 856 N N . GLN A 1 104 ? 8.970 -20.354 -9.848 1.00 90.38 104 GLN A N 1
ATOM 857 C CA . GLN A 1 104 ? 8.174 -21.420 -10.481 1.00 90.38 104 GLN A CA 1
ATOM 858 C C . GLN A 1 104 ? 6.858 -21.711 -9.741 1.00 90.38 104 GLN A C 1
ATOM 860 O O . GLN A 1 104 ? 5.866 -22.083 -10.364 1.00 90.38 104 GLN A O 1
ATOM 865 N N . SER A 1 105 ? 6.834 -21.483 -8.423 1.00 88.94 105 SER A N 1
ATOM 866 C CA . SER A 1 105 ? 5.666 -21.673 -7.552 1.00 88.94 105 SER A CA 1
ATOM 867 C C . SER A 1 105 ? 4.547 -20.628 -7.701 1.00 88.94 105 SER A C 1
ATOM 869 O O . SER A 1 105 ? 3.598 -20.651 -6.908 1.00 88.94 105 SER A O 1
ATOM 871 N N . LEU A 1 106 ? 4.660 -19.692 -8.651 1.00 91.44 106 LEU A N 1
ATOM 872 C CA . LEU A 1 106 ? 3.586 -18.757 -8.980 1.00 91.44 106 LEU A CA 1
ATOM 873 C C . LEU A 1 106 ? 2.390 -19.504 -9.573 1.00 91.44 106 LEU A C 1
ATOM 875 O O . LEU A 1 106 ? 2.544 -20.290 -10.507 1.00 91.44 106 LEU A O 1
ATOM 879 N N . GLY A 1 107 ? 1.205 -19.251 -9.024 1.00 91.94 107 GLY A N 1
ATOM 880 C CA . GLY A 1 107 ? -0.067 -19.688 -9.586 1.00 91.94 107 GLY A CA 1
ATOM 881 C C . GLY A 1 107 ? -0.460 -18.866 -10.814 1.00 91.94 107 GLY A C 1
ATOM 882 O O . GLY A 1 107 ? 0.151 -17.841 -11.113 1.00 91.94 107 GLY A O 1
ATOM 883 N N . ALA A 1 108 ? -1.494 -19.317 -11.528 1.00 91.75 108 ALA A N 1
ATOM 884 C CA . ALA A 1 108 ? -2.059 -18.566 -12.647 1.00 91.75 108 ALA A CA 1
ATOM 885 C C . ALA A 1 108 ? -2.465 -17.156 -12.193 1.00 91.75 108 ALA A C 1
ATOM 887 O O . ALA A 1 108 ? -3.042 -16.990 -11.114 1.00 91.75 108 ALA A O 1
ATOM 888 N N . ARG A 1 109 ? -2.167 -16.148 -13.022 1.00 90.50 109 ARG A N 1
ATOM 889 C CA . ARG A 1 109 ? -2.422 -14.724 -12.748 1.00 90.50 109 ARG A CA 1
ATOM 890 C C . ARG A 1 109 ? -1.658 -14.163 -11.552 1.00 90.50 109 ARG A C 1
ATOM 892 O O . ARG A 1 109 ? -2.008 -13.092 -11.059 1.00 90.50 109 ARG A O 1
ATOM 899 N N . GLU A 1 110 ? -0.631 -14.849 -11.062 1.00 93.94 110 GLU A N 1
ATOM 900 C CA . GLU A 1 110 ? 0.265 -14.299 -10.049 1.00 93.94 110 GLU A CA 1
ATOM 901 C C . GLU A 1 110 ? 1.506 -13.695 -10.707 1.00 93.94 110 GLU A C 1
ATOM 903 O O . GLU A 1 110 ? 2.101 -14.283 -11.607 1.00 93.94 110 GLU A O 1
ATOM 908 N N . GLY A 1 111 ? 1.918 -12.525 -10.230 1.00 92.88 111 GLY A N 1
ATOM 909 C CA . GLY A 1 111 ? 3.149 -11.853 -10.621 1.00 92.88 111 GLY A CA 1
ATOM 910 C C . GLY A 1 111 ? 3.995 -11.456 -9.420 1.00 92.88 111 GLY A C 1
ATOM 911 O O . GLY A 1 111 ? 3.495 -11.315 -8.302 1.00 92.88 111 GLY A O 1
ATOM 912 N N . VAL A 1 112 ? 5.286 -11.258 -9.658 1.00 94.56 112 VAL A N 1
ATOM 913 C CA . VAL A 1 112 ? 6.268 -10.790 -8.678 1.00 94.56 112 VAL A CA 1
ATOM 914 C C . VAL A 1 112 ? 6.987 -9.558 -9.200 1.00 94.56 112 VAL A C 1
ATOM 916 O O . VAL A 1 112 ? 7.248 -9.421 -10.395 1.00 94.56 112 VAL A O 1
ATOM 919 N N . PHE A 1 113 ? 7.350 -8.675 -8.275 1.00 92.06 113 PHE A N 1
ATOM 920 C CA . PHE A 1 113 ? 8.258 -7.575 -8.566 1.00 92.06 113 PHE A CA 1
ATOM 921 C C . PHE A 1 113 ? 9.695 -8.105 -8.612 1.00 92.06 113 PHE A C 1
ATOM 923 O O . PHE A 1 113 ? 10.185 -8.658 -7.618 1.00 92.06 113 PHE A O 1
ATOM 930 N N . ALA A 1 114 ? 10.365 -7.912 -9.746 1.00 90.62 114 ALA A N 1
ATOM 931 C CA . ALA A 1 114 ? 11.734 -8.345 -9.975 1.00 90.62 114 ALA A CA 1
ATOM 932 C C . ALA A 1 114 ? 12.597 -7.206 -10.538 1.00 90.62 114 ALA A C 1
ATOM 934 O O . ALA A 1 114 ? 12.118 -6.138 -10.920 1.00 90.62 114 ALA A O 1
ATOM 935 N N . GLY A 1 115 ? 13.907 -7.415 -10.552 1.00 85.50 115 GLY A N 1
ATOM 936 C CA . GLY A 1 115 ? 14.847 -6.453 -11.111 1.00 85.50 115 GLY A CA 1
ATOM 937 C C . GLY A 1 115 ? 16.219 -7.060 -11.338 1.00 85.50 115 GLY A C 1
ATOM 938 O O . GLY A 1 115 ? 16.502 -8.161 -10.867 1.00 85.50 115 GLY A O 1
ATOM 939 N N . TYR A 1 116 ? 17.082 -6.343 -12.047 1.00 78.31 116 TYR A N 1
ATOM 940 C CA . TYR A 1 116 ? 18.452 -6.777 -12.305 1.00 78.31 116 TYR A CA 1
ATOM 941 C C . TYR A 1 116 ? 19.450 -5.627 -12.238 1.00 78.31 116 TYR A C 1
ATOM 943 O O . TYR A 1 116 ? 19.090 -4.441 -12.241 1.00 78.31 116 TYR A O 1
ATOM 951 N N . ARG A 1 117 ? 20.736 -5.991 -12.206 1.00 71.31 117 ARG A N 1
ATOM 952 C CA . ARG A 1 117 ? 21.842 -5.048 -12.363 1.00 71.31 117 ARG A CA 1
ATOM 953 C C . ARG A 1 117 ? 23.023 -5.656 -13.115 1.00 71.31 117 ARG A C 1
ATOM 955 O O . ARG A 1 117 ? 23.383 -6.803 -12.885 1.00 71.31 117 ARG A O 1
ATOM 962 N N . THR A 1 118 ? 23.649 -4.850 -13.968 1.00 63.03 118 THR A N 1
ATOM 963 C CA . THR A 1 118 ? 24.709 -5.284 -14.894 1.00 63.03 118 THR A CA 1
ATOM 964 C C . THR A 1 118 ? 26.140 -4.998 -14.422 1.00 63.03 118 THR A C 1
ATOM 966 O O . THR A 1 118 ? 27.018 -4.916 -15.273 1.00 63.03 118 THR A O 1
ATOM 969 N N . HIS A 1 119 ? 26.398 -4.784 -13.118 1.00 52.69 119 HIS A N 1
ATOM 970 C CA . HIS A 1 119 ? 27.778 -4.836 -12.597 1.00 52.69 119 HIS A CA 1
ATOM 971 C C . HIS A 1 119 ? 27.880 -5.299 -11.128 1.00 52.69 119 HIS A C 1
ATOM 973 O O . HIS A 1 119 ? 27.198 -4.724 -10.264 1.00 52.69 119 HIS A O 1
ATOM 979 N N . PRO A 1 120 ? 28.758 -6.275 -10.795 1.00 46.53 120 PRO A N 1
ATOM 980 C CA . PRO A 1 120 ? 29.063 -6.672 -9.425 1.00 46.53 120 PRO A CA 1
ATOM 981 C C . PRO A 1 120 ? 30.090 -5.715 -8.814 1.00 46.53 120 PRO A C 1
ATOM 983 O O . PRO A 1 120 ? 31.202 -5.586 -9.308 1.00 46.53 120 PRO A O 1
ATOM 986 N N . GLY A 1 121 ? 29.718 -5.043 -7.722 1.00 45.66 121 GLY A N 1
ATOM 987 C CA . GLY A 1 121 ? 30.629 -4.182 -6.951 1.00 45.66 121 GLY A CA 1
ATOM 988 C C . GLY A 1 121 ? 30.226 -2.712 -6.864 1.00 45.66 121 GLY A C 1
ATOM 989 O O . GLY A 1 121 ? 30.745 -1.999 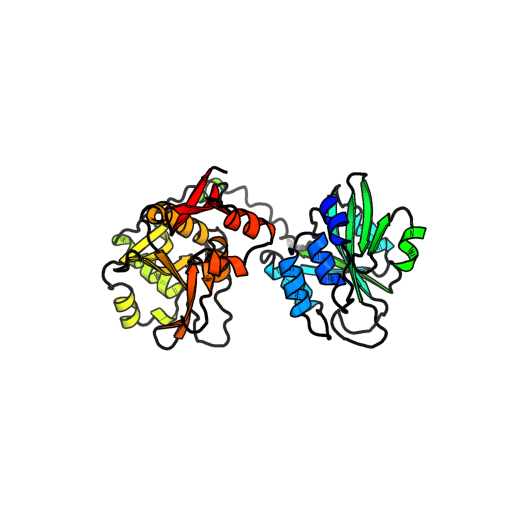-6.014 1.00 45.66 121 GLY A O 1
ATOM 990 N N . GLY A 1 122 ? 29.255 -2.255 -7.656 1.00 46.12 122 GLY A N 1
ATOM 991 C CA . GLY A 1 122 ? 28.701 -0.918 -7.451 1.00 46.12 122 GLY A CA 1
ATOM 992 C C . GLY A 1 122 ? 27.787 -0.853 -6.207 1.00 46.12 122 GLY A C 1
ATOM 993 O O . GLY A 1 122 ? 27.268 -1.885 -5.763 1.00 46.12 122 GLY A O 1
ATOM 994 N N . PRO A 1 123 ? 27.453 0.344 -5.692 1.00 42.66 123 PRO A N 1
ATOM 995 C CA . PRO A 1 123 ? 26.610 0.516 -4.491 1.00 42.66 123 PRO A CA 1
ATOM 996 C C . PRO A 1 123 ? 25.222 -0.128 -4.664 1.00 42.66 123 PRO A C 1
ATOM 998 O O . PRO A 1 123 ? 24.799 -0.219 -5.812 1.00 42.66 123 PRO A O 1
ATOM 1001 N N . PRO A 1 124 ? 24.485 -0.564 -3.619 1.00 50.25 124 PRO A N 1
ATOM 1002 C CA . PRO A 1 124 ? 23.097 -1.070 -3.743 1.00 50.25 124 PRO A CA 1
ATOM 1003 C C . PRO A 1 124 ? 22.212 -0.146 -4.613 1.00 50.25 124 PRO A C 1
ATOM 1005 O O . PRO A 1 124 ? 22.621 0.993 -4.845 1.00 50.25 124 PRO A O 1
ATOM 1008 N N . LEU A 1 125 ? 21.055 -0.612 -5.147 1.00 46.62 125 LEU A N 1
ATOM 1009 C CA . LEU A 1 125 ? 20.198 0.213 -6.038 1.00 46.62 125 LEU A CA 1
ATOM 1010 C C . LEU A 1 125 ? 20.166 1.654 -5.501 1.00 46.62 125 LEU A C 1
ATOM 1012 O O . LEU A 1 125 ? 19.858 1.822 -4.328 1.00 46.62 125 LEU A O 1
ATOM 1016 N N . GLY A 1 126 ? 20.572 2.656 -6.292 1.00 44.66 126 GLY A N 1
ATOM 1017 C CA . GLY A 1 126 ? 20.599 4.061 -5.852 1.00 44.66 126 GLY A CA 1
ATOM 1018 C C . GLY A 1 126 ? 21.832 4.912 -6.180 1.00 44.66 126 GLY A C 1
ATOM 1019 O O . GLY A 1 126 ? 21.741 6.126 -6.079 1.00 44.66 126 GLY A O 1
ATOM 1020 N N . SER A 1 127 ? 22.977 4.356 -6.601 1.00 44.03 127 SER A N 1
ATOM 1021 C CA . SER A 1 127 ? 24.137 5.198 -6.973 1.00 44.03 127 SER A CA 1
ATOM 1022 C C . SER A 1 127 ? 24.287 5.394 -8.493 1.00 44.03 127 SER A C 1
ATOM 1024 O O . SER A 1 127 ? 24.337 4.391 -9.209 1.00 44.03 127 SER A O 1
ATOM 1026 N N . PRO A 1 128 ? 24.293 6.630 -9.014 1.00 48.25 128 PRO A N 1
ATOM 1027 C CA . PRO A 1 128 ? 24.337 6.923 -10.444 1.00 48.25 128 PRO A CA 1
ATOM 1028 C C . PRO A 1 128 ? 25.782 6.883 -10.964 1.00 48.25 128 PRO A C 1
ATOM 1030 O O . PRO A 1 128 ? 26.379 7.917 -11.242 1.00 48.25 128 PRO A O 1
ATOM 1033 N N . GLU A 1 129 ? 26.370 5.693 -11.086 1.00 55.00 129 GLU A N 1
ATOM 1034 C CA . GLU A 1 129 ? 27.636 5.550 -11.812 1.00 55.00 129 GLU A CA 1
ATOM 1035 C C . GLU A 1 129 ? 27.364 5.337 -13.314 1.00 55.00 129 GLU A C 1
ATOM 1037 O O . GLU A 1 129 ? 26.567 4.458 -13.673 1.00 55.00 129 GLU A O 1
ATOM 1042 N N . PRO A 1 130 ? 28.005 6.114 -14.208 1.00 51.59 130 PRO A N 1
ATOM 1043 C CA . PRO A 1 130 ? 27.912 5.916 -15.652 1.00 51.59 130 PRO A CA 1
ATOM 1044 C C . PRO A 1 130 ? 28.285 4.476 -16.037 1.00 51.59 130 PRO A C 1
ATOM 1046 O O . PRO A 1 130 ? 29.321 3.969 -15.620 1.00 51.59 130 PRO A O 1
ATOM 1049 N N . GLY A 1 131 ? 27.438 3.812 -16.831 1.00 55.62 131 GLY A N 1
ATOM 1050 C CA . GLY A 1 131 ? 27.666 2.438 -17.309 1.00 55.62 131 GLY A CA 1
ATOM 1051 C C . GLY A 1 131 ? 26.944 1.333 -16.526 1.00 55.62 131 GLY A C 1
ATOM 1052 O O . GLY A 1 131 ? 26.893 0.199 -16.995 1.00 55.62 131 GLY A O 1
ATOM 1053 N N . GLN A 1 132 ? 26.315 1.635 -15.386 1.00 61.31 132 GLN A N 1
ATOM 1054 C CA . GLN A 1 132 ? 25.521 0.648 -14.646 1.00 61.31 132 GLN A CA 1
ATOM 1055 C C . GLN A 1 132 ? 24.061 0.652 -15.108 1.00 61.31 132 GLN A C 1
ATOM 1057 O O . GLN A 1 132 ? 23.308 1.576 -14.793 1.00 61.31 132 GLN A O 1
ATOM 1062 N N . LYS A 1 133 ? 23.618 -0.403 -15.804 1.00 65.06 133 LYS A N 1
ATOM 1063 C CA . LYS A 1 133 ? 22.191 -0.599 -16.083 1.00 65.06 133 LYS A CA 1
ATOM 1064 C C . LYS A 1 133 ? 21.526 -1.209 -14.850 1.00 65.06 133 LYS A C 1
ATOM 1066 O O . LYS A 1 133 ? 21.959 -2.240 -14.328 1.00 65.06 133 LYS A O 1
ATOM 1071 N N . ARG A 1 134 ? 20.472 -0.549 -14.378 1.00 74.50 134 ARG A N 1
ATOM 1072 C CA . ARG A 1 134 ? 19.531 -1.058 -13.378 1.00 74.50 134 ARG A CA 1
ATOM 1073 C C . ARG A 1 134 ? 18.156 -1.048 -14.000 1.00 74.50 134 ARG A C 1
ATOM 1075 O O . ARG A 1 134 ? 17.820 -0.105 -14.713 1.00 74.50 134 ARG A O 1
ATOM 1082 N N . HIS A 1 135 ? 17.383 -2.079 -13.719 1.00 83.56 135 HIS A N 1
ATOM 1083 C CA . HIS A 1 135 ? 16.064 -2.203 -14.300 1.00 83.56 135 HIS A CA 1
ATOM 1084 C C . HIS A 1 135 ? 15.142 -2.986 -13.366 1.00 83.56 135 HIS A C 1
ATOM 1086 O O . HIS A 1 135 ? 15.596 -3.880 -12.647 1.00 83.56 135 HIS A O 1
ATOM 1092 N N . ALA A 1 136 ? 13.866 -2.616 -13.365 1.00 87.50 136 ALA A N 1
ATOM 1093 C CA . ALA A 1 136 ? 12.799 -3.283 -12.635 1.00 87.50 136 ALA A CA 1
ATOM 1094 C C . ALA A 1 136 ? 11.725 -3.733 -13.623 1.00 87.50 136 ALA A C 1
ATOM 1096 O O . ALA A 1 136 ? 11.329 -2.972 -14.500 1.00 87.50 136 ALA A O 1
ATOM 1097 N N . PHE A 1 137 ? 11.256 -4.958 -13.454 1.00 90.25 137 PHE A N 1
ATOM 1098 C CA . PHE A 1 137 ? 10.308 -5.612 -14.343 1.00 90.25 137 PHE A CA 1
ATOM 1099 C C . PHE A 1 137 ? 9.383 -6.508 -13.521 1.00 90.25 137 PHE A C 1
ATOM 1101 O O . PHE A 1 137 ? 9.570 -6.706 -12.315 1.00 90.25 137 PHE A O 1
ATOM 1108 N N . VAL A 1 138 ? 8.362 -7.051 -14.170 1.00 92.25 138 VAL A N 1
ATOM 1109 C CA . VAL A 1 138 ? 7.457 -8.021 -13.554 1.00 92.25 138 VAL A CA 1
ATOM 1110 C C . VAL A 1 138 ? 7.672 -9.368 -14.219 1.00 92.25 138 VAL A C 1
ATOM 1112 O O . VAL A 1 138 ? 7.743 -9.441 -15.440 1.00 92.25 138 VAL A O 1
ATOM 1115 N N . ILE A 1 139 ? 7.760 -10.433 -13.425 1.00 93.88 139 ILE A N 1
ATOM 1116 C CA . ILE A 1 139 ? 7.546 -11.789 -13.941 1.00 93.88 139 ILE A CA 1
ATOM 1117 C C . ILE A 1 139 ? 6.203 -12.262 -13.415 1.00 93.88 139 ILE A C 1
ATOM 1119 O O . ILE A 1 139 ? 5.955 -12.162 -12.213 1.00 93.88 139 ILE A O 1
ATOM 1123 N N . GLY A 1 140 ? 5.340 -12.782 -14.276 1.00 93.50 140 GLY A N 1
ATOM 1124 C CA . GLY A 1 140 ? 4.090 -13.382 -13.832 1.00 93.50 140 GLY A CA 1
ATOM 1125 C C . GLY A 1 140 ? 3.642 -14.535 -14.699 1.00 93.50 140 GLY A C 1
ATOM 1126 O O . GLY A 1 140 ? 4.155 -14.733 -15.793 1.00 93.50 140 GLY A O 1
ATOM 1127 N N . ARG A 1 141 ? 2.696 -15.314 -14.183 1.00 92.81 141 ARG A N 1
ATOM 1128 C CA . ARG A 1 141 ? 2.113 -16.442 -14.899 1.00 92.81 141 ARG A CA 1
ATOM 1129 C C . ARG A 1 141 ? 0.800 -16.025 -15.553 1.00 92.81 141 ARG A C 1
ATOM 1131 O O . ARG A 1 141 ? -0.083 -15.507 -14.866 1.00 92.81 141 ARG A O 1
ATOM 1138 N N . GLY A 1 142 ? 0.680 -16.245 -16.857 1.00 89.81 142 GLY A N 1
ATOM 1139 C CA . GLY A 1 142 ? -0.542 -15.995 -17.616 1.00 89.81 142 GLY A CA 1
ATOM 1140 C C . GLY A 1 142 ? -1.671 -16.968 -17.269 1.00 89.81 142 GLY A C 1
ATOM 1141 O O . GLY A 1 142 ? -1.503 -17.898 -16.474 1.00 89.81 142 GLY A O 1
ATOM 1142 N N . ASP A 1 143 ? -2.838 -16.740 -17.873 1.00 88.56 143 ASP A N 1
ATOM 1143 C CA . ASP A 1 143 ? -3.997 -17.644 -17.781 1.00 88.56 143 ASP A CA 1
ATOM 1144 C C . ASP A 1 143 ? -3.758 -18.976 -18.516 1.00 88.56 143 ASP A C 1
ATOM 1146 O O . ASP A 1 143 ? -4.323 -20.004 -18.153 1.00 88.56 143 ASP A O 1
ATOM 1150 N N . ASP A 1 144 ? -2.884 -18.959 -19.518 1.00 90.06 144 ASP A N 1
ATOM 1151 C CA . ASP A 1 144 ? -2.378 -20.124 -20.249 1.00 90.06 144 ASP A CA 1
ATOM 1152 C C . ASP A 1 144 ? -1.348 -20.942 -19.455 1.00 90.06 144 ASP A C 1
ATOM 1154 O O . ASP A 1 144 ? -0.933 -22.014 -19.888 1.00 90.06 144 ASP A O 1
ATOM 1158 N N . GLY A 1 145 ? -0.940 -20.455 -18.282 1.00 90.25 145 GLY A N 1
ATOM 1159 C CA . GLY A 1 145 ? 0.077 -21.083 -17.457 1.00 90.25 145 GLY A CA 1
ATOM 1160 C C . GLY A 1 145 ? 1.512 -20.745 -17.859 1.00 90.25 145 GLY A C 1
ATOM 1161 O O . GLY A 1 145 ? 2.404 -21.146 -17.119 1.00 90.25 145 GLY A O 1
ATOM 1162 N N . HIS A 1 146 ? 1.757 -19.979 -18.922 1.00 92.31 146 HIS A N 1
ATOM 1163 C CA . HIS A 1 146 ? 3.106 -19.576 -19.334 1.00 92.31 146 HIS A CA 1
ATOM 1164 C C . HIS A 1 146 ? 3.674 -18.508 -18.394 1.00 92.31 146 HIS A C 1
ATOM 1166 O O . HIS A 1 146 ? 2.928 -17.746 -17.769 1.00 92.31 146 HIS A O 1
ATOM 1172 N N . LEU A 1 147 ? 5.001 -18.458 -18.253 1.00 92.19 147 LEU A N 1
ATOM 1173 C CA . LEU A 1 147 ? 5.679 -17.412 -17.485 1.00 92.19 147 LEU A CA 1
ATOM 1174 C C . LEU A 1 147 ? 6.103 -16.279 -18.411 1.00 92.19 147 LEU A C 1
ATOM 1176 O O . LEU A 1 147 ? 6.901 -16.470 -19.317 1.00 92.19 147 LEU A O 1
ATOM 1180 N N . TYR A 1 148 ? 5.641 -15.075 -18.112 1.00 91.56 148 TYR A N 1
ATOM 1181 C CA . TYR A 1 148 ? 5.919 -13.884 -18.892 1.00 91.56 148 TYR A CA 1
ATOM 1182 C C . TYR A 1 148 ? 6.816 -12.921 -18.130 1.00 91.56 148 TYR A C 1
ATOM 1184 O O . TYR A 1 148 ? 6.549 -12.596 -16.969 1.00 91.56 148 TYR A O 1
ATOM 1192 N N . LEU A 1 149 ? 7.840 -12.408 -18.806 1.00 91.44 149 LEU A N 1
ATOM 1193 C CA . LEU A 1 149 ? 8.545 -11.196 -18.414 1.00 91.44 149 LEU A CA 1
ATOM 1194 C C . LEU A 1 149 ? 7.834 -9.996 -19.039 1.00 91.44 149 LEU A C 1
ATOM 1196 O O . LEU A 1 149 ? 7.660 -9.915 -20.253 1.00 91.44 149 LEU A O 1
ATOM 1200 N N . VAL A 1 150 ? 7.425 -9.061 -18.190 1.00 89.44 150 VAL A N 1
ATOM 1201 C CA . VAL A 1 150 ? 6.772 -7.810 -18.568 1.00 89.44 150 VAL A CA 1
ATOM 1202 C C . VAL A 1 150 ? 7.749 -6.675 -18.278 1.00 89.44 150 VAL A C 1
ATOM 1204 O O . VAL A 1 150 ? 7.927 -6.278 -17.120 1.00 89.44 150 VAL A O 1
ATOM 1207 N N . ASP A 1 151 ? 8.383 -6.164 -19.334 1.00 85.56 151 ASP A N 1
ATOM 1208 C CA . ASP A 1 151 ? 9.222 -4.966 -19.304 1.00 85.56 151 ASP A CA 1
ATOM 1209 C C . ASP A 1 151 ? 8.509 -3.819 -20.046 1.00 85.56 151 ASP A C 1
ATOM 1211 O O . ASP A 1 151 ? 8.614 -3.667 -21.269 1.00 85.56 151 ASP A O 1
ATOM 1215 N N . PRO A 1 152 ? 7.790 -2.965 -19.307 1.00 68.38 152 PRO A N 1
ATOM 1216 C CA . PRO A 1 152 ? 7.068 -1.837 -19.884 1.00 68.38 152 PRO A CA 1
ATOM 1217 C C . PRO A 1 152 ? 7.975 -0.704 -20.403 1.00 68.38 152 PRO A C 1
ATOM 1219 O O . PRO A 1 152 ? 7.479 0.215 -21.049 1.00 68.38 152 PRO A O 1
ATOM 1222 N N . GLN A 1 153 ? 9.285 -0.703 -20.128 1.00 71.06 153 GLN A N 1
ATOM 1223 C CA . GLN A 1 153 ? 10.218 0.294 -20.676 1.00 71.06 153 GLN A CA 1
ATOM 1224 C C . GLN A 1 153 ? 10.812 -0.151 -22.021 1.00 71.06 153 GLN A C 1
ATOM 1226 O O . GLN A 1 153 ? 11.068 0.692 -22.893 1.00 71.06 153 GLN A O 1
ATOM 1231 N N . ALA A 1 154 ? 11.022 -1.458 -22.187 1.00 71.56 154 ALA A N 1
ATOM 1232 C CA . ALA A 1 154 ? 11.420 -2.066 -23.453 1.00 71.56 154 ALA A CA 1
ATOM 1233 C C . ALA A 1 154 ? 10.245 -2.286 -24.421 1.00 71.56 154 ALA A C 1
ATOM 1235 O O . ALA A 1 154 ? 10.494 -2.635 -25.571 1.00 71.56 154 ALA A O 1
ATOM 1236 N N . ASP A 1 155 ? 9.003 -2.039 -23.983 1.00 71.31 155 ASP A N 1
ATOM 1237 C CA . ASP A 1 155 ? 7.783 -2.411 -24.720 1.00 71.31 155 ASP A CA 1
ATOM 1238 C C . ASP A 1 155 ? 7.762 -3.920 -25.025 1.00 71.31 155 ASP A C 1
ATOM 1240 O O . ASP A 1 155 ? 7.398 -4.360 -26.113 1.00 71.31 155 ASP A O 1
ATOM 1244 N N . ALA A 1 156 ? 8.243 -4.714 -24.061 1.00 75.75 156 ALA A N 1
ATOM 1245 C CA . ALA A 1 156 ? 8.455 -6.140 -24.226 1.00 75.75 156 ALA A CA 1
ATOM 1246 C C . ALA A 1 156 ? 7.561 -6.946 -23.280 1.00 75.75 156 ALA A C 1
ATOM 1248 O O . ALA A 1 156 ? 7.668 -6.864 -22.053 1.00 75.75 156 ALA A O 1
ATOM 1249 N N . LEU A 1 157 ? 6.701 -7.763 -23.883 1.00 85.94 157 LEU A N 1
ATOM 1250 C CA . LEU A 1 157 ? 6.096 -8.929 -23.257 1.00 85.94 157 LEU A CA 1
ATOM 1251 C C . LEU A 1 157 ? 6.802 -10.151 -23.831 1.00 85.94 157 LEU A C 1
ATOM 1253 O O . LEU A 1 157 ? 6.723 -10.388 -25.036 1.00 85.94 157 LEU A O 1
ATOM 1257 N N . CYS A 1 158 ? 7.503 -10.886 -22.981 1.00 88.56 158 CYS A N 1
ATOM 1258 C CA . CYS A 1 158 ? 8.333 -11.994 -23.414 1.00 88.56 158 CYS A CA 1
ATOM 1259 C C . CYS A 1 158 ? 7.930 -13.288 -22.719 1.00 88.56 158 CYS A C 1
ATOM 1261 O O . CYS A 1 158 ? 7.866 -13.310 -21.488 1.00 88.56 158 CYS A O 1
ATOM 1263 N N . ASP A 1 159 ? 7.657 -14.341 -23.489 1.00 91.62 159 ASP A N 1
ATOM 1264 C CA . ASP A 1 159 ? 7.436 -15.675 -22.936 1.00 91.62 159 ASP A CA 1
ATOM 1265 C C . ASP A 1 159 ? 8.787 -16.275 -22.538 1.00 91.62 159 ASP A C 1
ATOM 1267 O O . ASP A 1 159 ? 9.669 -16.479 -23.367 1.00 91.62 159 ASP A O 1
ATOM 1271 N N . LEU A 1 160 ? 8.961 -16.545 -21.247 1.00 90.56 160 LEU A N 1
ATOM 1272 C CA . LEU A 1 160 ? 10.197 -17.086 -20.690 1.00 90.56 160 LEU A CA 1
ATOM 1273 C C . LEU A 1 160 ? 10.438 -18.548 -21.081 1.00 90.56 160 LEU A C 1
ATOM 1275 O O . LEU A 1 160 ? 11.542 -19.051 -20.859 1.00 90.56 160 LEU A O 1
ATOM 1279 N N . GLU A 1 161 ? 9.441 -19.225 -21.651 1.00 88.38 161 GLU A N 1
ATOM 1280 C CA . GLU A 1 161 ? 9.617 -20.529 -22.289 1.00 88.38 161 GLU A CA 1
ATOM 1281 C C . GLU A 1 161 ? 10.298 -20.403 -23.665 1.00 88.38 161 GLU A C 1
ATOM 1283 O O . GLU A 1 161 ? 11.007 -21.322 -24.083 1.00 88.38 161 GLU A O 1
ATOM 1288 N N . ASP A 1 162 ? 10.192 -19.241 -24.321 1.00 87.88 162 ASP A N 1
ATOM 1289 C CA . ASP A 1 162 ? 10.940 -18.888 -25.530 1.00 87.88 162 ASP A CA 1
ATOM 1290 C C . ASP A 1 162 ? 12.182 -18.054 -25.177 1.00 87.88 162 ASP A C 1
ATOM 1292 O O . ASP A 1 162 ? 12.232 -16.822 -25.263 1.00 87.88 162 ASP A O 1
ATOM 1296 N N . ALA A 1 163 ? 13.247 -18.756 -24.788 1.00 75.56 163 ALA A N 1
ATOM 1297 C CA . ALA A 1 163 ? 14.507 -18.130 -24.395 1.00 75.56 163 ALA A CA 1
ATOM 1298 C C . ALA A 1 163 ? 15.109 -17.213 -25.479 1.00 75.56 163 ALA A C 1
ATOM 1300 O O . ALA A 1 163 ? 15.833 -16.275 -25.136 1.00 75.56 163 ALA A O 1
ATOM 1301 N N . ALA A 1 164 ? 14.824 -17.454 -26.766 1.00 82.12 164 ALA A N 1
ATOM 1302 C CA . ALA A 1 164 ? 15.341 -16.629 -27.855 1.00 82.12 164 ALA A CA 1
ATOM 1303 C C . ALA A 1 164 ? 14.678 -15.246 -27.875 1.00 82.12 164 ALA A C 1
ATOM 1305 O O . ALA A 1 164 ? 15.353 -14.251 -28.138 1.00 82.12 164 ALA A O 1
ATOM 1306 N N . GLN A 1 165 ? 13.389 -15.172 -27.531 1.00 82.94 165 GLN A N 1
ATOM 1307 C CA . GLN A 1 165 ? 12.655 -13.913 -27.438 1.00 82.94 165 GLN A CA 1
ATOM 1308 C C . GLN A 1 165 ? 13.187 -13.026 -26.297 1.00 82.94 165 GLN A C 1
ATOM 1310 O O . GLN A 1 165 ? 13.216 -11.801 -26.429 1.00 82.94 165 GLN A O 1
ATOM 1315 N N . CYS A 1 166 ? 13.624 -13.627 -25.181 1.00 82.06 166 CYS A N 1
ATOM 1316 C CA . CYS A 1 166 ? 13.969 -12.875 -23.967 1.00 82.06 166 CYS A CA 1
ATOM 1317 C C . CYS A 1 166 ? 15.465 -12.627 -23.775 1.00 82.06 166 CYS A C 1
ATOM 1319 O O . CYS A 1 166 ? 15.827 -11.882 -22.863 1.00 82.06 166 CYS A O 1
ATOM 1321 N N . ALA A 1 167 ? 16.328 -13.244 -24.589 1.00 78.62 167 ALA A N 1
ATOM 1322 C CA . ALA A 1 167 ? 17.773 -13.312 -24.363 1.00 78.62 167 ALA A CA 1
ATOM 1323 C C . ALA A 1 167 ? 18.431 -11.947 -24.094 1.00 78.62 167 ALA A C 1
ATOM 1325 O O . ALA A 1 167 ? 19.304 -11.854 -23.231 1.00 78.62 167 ALA A O 1
ATOM 1326 N N . ASP A 1 168 ? 17.983 -10.890 -24.773 1.00 78.31 168 ASP A N 1
ATOM 1327 C CA . ASP A 1 168 ? 18.545 -9.540 -24.638 1.00 78.31 168 ASP A CA 1
ATOM 1328 C C . ASP A 1 168 ? 18.038 -8.779 -23.398 1.00 78.31 168 ASP A C 1
ATOM 1330 O O . ASP A 1 168 ? 18.664 -7.811 -22.959 1.00 78.31 168 ASP A O 1
ATOM 1334 N N . LEU A 1 169 ? 16.919 -9.211 -22.805 1.00 74.81 169 LEU A N 1
ATOM 1335 C CA . LEU A 1 169 ? 16.290 -8.579 -21.635 1.00 74.81 169 LEU A CA 1
ATOM 1336 C C . LEU A 1 169 ? 16.793 -9.161 -20.307 1.00 74.81 169 LEU A C 1
ATOM 1338 O O . LEU A 1 169 ? 16.710 -8.506 -19.268 1.00 74.81 169 LEU A O 1
ATOM 1342 N N . ILE A 1 170 ? 17.323 -10.388 -20.336 1.00 77.62 170 ILE A N 1
ATOM 1343 C CA . ILE A 1 170 ? 17.696 -11.175 -19.150 1.00 77.62 170 ILE A CA 1
ATOM 1344 C C . ILE A 1 170 ? 19.213 -11.348 -18.997 1.00 77.62 170 ILE A C 1
ATOM 1346 O O . ILE A 1 170 ? 19.664 -12.336 -18.430 1.00 77.62 170 ILE A O 1
ATOM 1350 N N . GLN A 1 171 ? 20.028 -10.428 -19.521 1.00 80.31 171 GLN A N 1
ATOM 1351 C CA . GLN A 1 171 ? 21.484 -10.451 -19.324 1.00 80.31 171 GLN A CA 1
ATOM 1352 C C . GLN A 1 171 ? 21.913 -9.468 -18.232 1.00 80.31 171 GLN A C 1
ATOM 1354 O O . GLN A 1 171 ? 21.967 -8.253 -18.434 1.00 80.31 171 GLN A O 1
ATOM 1359 N N . ALA A 1 172 ? 22.243 -10.010 -17.060 1.00 83.62 172 ALA A N 1
ATOM 1360 C CA . ALA A 1 172 ? 22.707 -9.263 -15.897 1.00 83.62 172 ALA A CA 1
ATOM 1361 C C . ALA A 1 172 ? 23.566 -10.133 -14.963 1.00 83.62 172 ALA A C 1
ATOM 1363 O O . ALA A 1 172 ? 23.478 -11.359 -14.995 1.00 83.62 172 ALA A O 1
ATOM 1364 N N . ASP A 1 173 ? 24.351 -9.494 -14.088 1.00 81.69 173 ASP A N 1
ATOM 1365 C CA . ASP A 1 173 ? 25.235 -10.190 -13.137 1.00 81.69 173 ASP A CA 1
ATOM 1366 C C . ASP A 1 173 ? 24.497 -10.733 -11.911 1.00 81.69 173 ASP A C 1
ATOM 1368 O O . ASP A 1 173 ? 24.998 -11.596 -11.192 1.00 81.69 173 ASP A O 1
ATOM 1372 N N . PHE A 1 174 ? 23.342 -10.152 -11.593 1.00 85.81 174 PHE A N 1
ATOM 1373 C CA . PHE A 1 174 ? 22.462 -10.631 -10.537 1.00 85.81 174 PHE A CA 1
ATOM 1374 C C . PHE A 1 174 ? 21.058 -10.057 -10.683 1.00 85.81 174 PHE A C 1
ATOM 1376 O O . PHE A 1 174 ? 20.841 -8.968 -11.226 1.00 85.81 174 PHE A O 1
ATOM 1383 N N . TYR A 1 175 ? 20.121 -10.793 -10.099 1.00 90.44 175 TYR A N 1
ATOM 1384 C CA . TYR A 1 175 ? 18.699 -10.501 -10.088 1.00 90.44 175 TYR A CA 1
ATOM 1385 C C . TYR A 1 175 ? 18.194 -10.328 -8.670 1.00 90.44 175 TYR A C 1
ATOM 1387 O O . TYR A 1 175 ? 18.771 -10.846 -7.710 1.00 90.44 175 TYR A O 1
ATOM 1395 N N . TYR A 1 176 ? 17.080 -9.624 -8.556 1.00 92.44 176 TYR A N 1
ATOM 1396 C CA . TYR A 1 176 ? 16.374 -9.411 -7.313 1.00 92.44 176 TYR A CA 1
ATOM 1397 C C . TYR A 1 176 ? 14.914 -9.798 -7.452 1.00 92.44 176 TYR A C 1
ATOM 1399 O O . TYR A 1 176 ? 14.304 -9.568 -8.493 1.00 92.44 176 TYR A O 1
ATOM 1407 N N . VAL A 1 177 ? 14.350 -10.308 -6.364 1.00 94.44 177 VAL A N 1
ATOM 1408 C CA . VAL A 1 177 ? 12.904 -10.452 -6.193 1.00 94.44 177 VAL A CA 1
ATOM 1409 C C . VAL A 1 177 ? 12.496 -9.880 -4.845 1.00 94.44 177 VAL A C 1
ATOM 1411 O O . VAL A 1 177 ? 13.250 -9.963 -3.867 1.00 94.44 177 VAL A O 1
ATOM 1414 N N . LEU A 1 178 ? 11.310 -9.281 -4.794 1.00 94.56 178 LEU A N 1
ATOM 1415 C CA . LEU A 1 178 ? 10.744 -8.786 -3.550 1.00 94.56 178 LEU A CA 1
ATOM 1416 C C . LEU A 1 178 ? 10.219 -9.951 -2.697 1.00 94.56 178 LEU A C 1
ATOM 1418 O O . LEU A 1 178 ? 9.344 -10.713 -3.112 1.00 94.56 178 LEU A O 1
ATOM 1422 N N . GLU A 1 179 ? 10.725 -10.050 -1.472 1.00 94.56 179 GLU A N 1
ATOM 1423 C CA . GLU A 1 179 ? 10.221 -10.958 -0.446 1.00 94.56 179 GLU A CA 1
ATOM 1424 C C . GLU A 1 179 ? 9.687 -10.159 0.744 1.00 94.56 179 GLU A C 1
ATOM 1426 O O . GLU A 1 179 ? 10.179 -9.070 1.060 1.00 94.56 179 GLU A O 1
ATOM 1431 N N . LYS A 1 180 ? 8.716 -10.742 1.446 1.00 93.38 180 LYS A N 1
ATOM 1432 C CA . LYS A 1 180 ? 8.250 -10.259 2.741 1.00 93.38 180 LYS A CA 1
ATOM 1433 C C . LYS A 1 180 ? 8.539 -11.263 3.842 1.00 93.38 180 LYS A C 1
ATOM 1435 O O . LYS A 1 180 ? 8.517 -12.478 3.628 1.00 93.38 180 LYS A O 1
ATOM 1440 N N . LYS A 1 181 ? 8.813 -10.757 5.037 1.00 92.31 181 LYS A N 1
ATOM 1441 C CA . LYS A 1 181 ? 8.957 -11.571 6.234 1.00 92.31 181 LYS A CA 1
ATOM 1442 C C . LYS A 1 181 ? 7.585 -12.114 6.578 1.00 92.31 181 LYS A C 1
ATOM 1444 O O . LYS A 1 181 ? 6.681 -11.374 6.953 1.00 92.31 181 LYS A O 1
ATOM 1449 N N . THR A 1 182 ? 7.426 -13.418 6.437 1.00 84.38 182 THR A N 1
ATOM 1450 C CA . THR A 1 182 ? 6.220 -14.088 6.901 1.00 84.38 182 THR A CA 1
ATOM 1451 C C . THR A 1 182 ? 6.325 -14.099 8.411 1.00 84.38 182 THR A C 1
ATOM 1453 O O . THR A 1 182 ? 7.320 -14.598 8.944 1.00 84.38 182 THR A O 1
ATOM 1456 N N . ALA A 1 183 ? 5.338 -13.538 9.113 1.00 73.00 183 ALA A N 1
ATOM 1457 C CA . ALA A 1 183 ? 5.244 -13.753 10.548 1.00 73.00 183 ALA A CA 1
ATOM 1458 C C . ALA A 1 183 ? 5.333 -15.266 10.760 1.00 73.00 183 ALA A C 1
ATOM 1460 O O . ALA A 1 183 ? 4.492 -15.997 10.231 1.00 73.00 183 ALA A O 1
ATOM 1461 N N . ALA A 1 184 ? 6.405 -15.728 11.423 1.00 63.09 184 ALA A N 1
ATOM 1462 C CA . ALA A 1 184 ? 6.599 -17.143 11.706 1.00 63.09 184 ALA A CA 1
ATOM 1463 C C . ALA A 1 184 ? 5.266 -17.631 12.240 1.00 63.09 184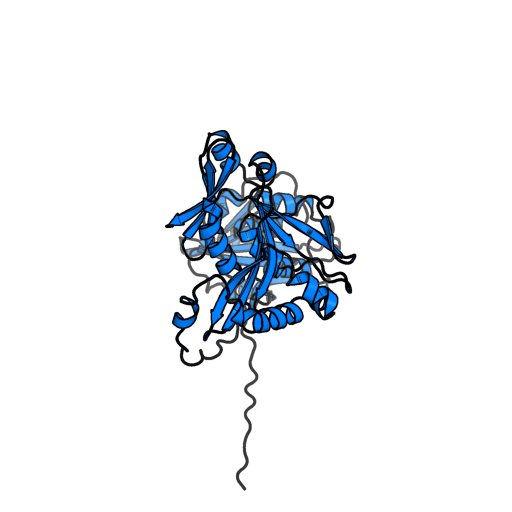 ALA A C 1
ATOM 1465 O O . ALA A 1 184 ? 4.785 -17.014 13.196 1.00 63.09 184 ALA A O 1
ATOM 1466 N N . ALA A 1 185 ? 4.656 -18.612 11.559 1.00 51.34 185 ALA A N 1
ATOM 1467 C CA . ALA A 1 185 ? 3.342 -19.130 11.894 1.00 51.34 185 ALA A CA 1
ATOM 1468 C C . ALA A 1 185 ? 3.393 -19.463 13.377 1.00 51.34 185 ALA A C 1
ATOM 1470 O O . ALA A 1 185 ? 3.967 -20.466 13.800 1.00 51.34 185 ALA A O 1
ATOM 1471 N N . THR A 1 186 ? 2.941 -18.517 14.190 1.00 48.16 186 THR A N 1
ATOM 1472 C CA . THR A 1 186 ? 3.031 -18.630 15.627 1.00 48.16 186 THR A CA 1
ATOM 1473 C C . THR A 1 186 ? 1.903 -19.585 15.849 1.00 48.16 186 THR A C 1
ATOM 1475 O O . THR A 1 186 ? 0.771 -19.139 15.676 1.00 48.16 186 THR A O 1
ATOM 1478 N N . ALA A 1 187 ? 2.235 -20.880 15.998 1.00 44.53 187 ALA A N 1
ATOM 1479 C CA . ALA A 1 187 ? 1.292 -21.988 16.102 1.00 44.53 187 ALA A CA 1
ATOM 1480 C C . ALA A 1 187 ? 0.055 -21.433 16.775 1.00 44.53 187 ALA A C 1
ATOM 1482 O O . ALA A 1 187 ? 0.173 -20.992 17.923 1.00 44.53 187 ALA A O 1
ATOM 1483 N N . ALA A 1 188 ? -1.005 -21.248 15.974 1.00 38.56 188 ALA A N 1
ATOM 1484 C CA . ALA A 1 188 ? -2.085 -20.348 16.338 1.00 38.56 188 ALA A CA 1
ATOM 1485 C C . ALA A 1 188 ? -2.479 -20.735 17.761 1.00 38.56 188 ALA A C 1
ATOM 1487 O O . ALA A 1 188 ? -2.801 -21.911 17.957 1.00 38.56 188 ALA A O 1
ATOM 1488 N N . PRO A 1 189 ? -2.330 -19.848 18.768 1.00 42.25 189 PRO A N 1
ATOM 1489 C CA . PRO A 1 189 ? -2.763 -20.190 20.111 1.00 42.25 189 PRO A CA 1
ATOM 1490 C C . PRO A 1 189 ? -4.193 -20.679 19.945 1.00 42.25 189 PRO A C 1
ATOM 1492 O O . PRO A 1 189 ? -4.979 -19.948 19.336 1.00 42.25 189 PRO A O 1
ATOM 1495 N N . ALA A 1 190 ? -4.436 -21.944 20.330 1.00 40.44 190 ALA A N 1
ATOM 1496 C CA . ALA A 1 190 ? -5.662 -22.692 20.058 1.00 40.44 190 ALA A CA 1
ATOM 1497 C C . ALA A 1 190 ? -6.828 -21.717 20.041 1.00 40.44 190 ALA A C 1
ATOM 1499 O O . ALA A 1 190 ? -7.050 -21.080 21.070 1.00 40.44 190 ALA A O 1
ATOM 1500 N N . ALA A 1 191 ? -7.405 -21.505 18.850 1.00 37.06 191 ALA A N 1
ATOM 1501 C CA . ALA A 1 191 ? -8.162 -20.309 18.506 1.00 37.06 191 ALA A CA 1
ATOM 1502 C C . ALA A 1 191 ? -8.969 -19.804 19.704 1.00 37.06 191 ALA A C 1
ATOM 1504 O O . ALA A 1 191 ? -10.036 -20.330 20.019 1.00 37.06 191 ALA A O 1
ATOM 1505 N N . ALA A 1 192 ? -8.443 -18.786 20.392 1.00 43.31 192 ALA A N 1
ATOM 1506 C CA . ALA A 1 192 ? -9.285 -17.996 21.265 1.00 43.31 192 ALA A CA 1
ATOM 1507 C C . ALA A 1 192 ? -10.363 -17.428 20.334 1.00 43.31 192 ALA A C 1
ATOM 1509 O O . ALA A 1 192 ? -9.995 -16.873 19.296 1.00 43.31 192 ALA A O 1
ATOM 1510 N N . PRO A 1 193 ? -11.655 -17.625 20.630 1.00 34.75 193 PRO A N 1
ATOM 1511 C CA . PRO A 1 193 ? -12.734 -17.404 19.679 1.00 34.75 193 PRO A CA 1
ATOM 1512 C C . PRO A 1 193 ? -12.626 -16.008 19.056 1.00 34.75 193 PRO A C 1
ATOM 1514 O O . PRO A 1 193 ? -12.869 -14.988 19.704 1.00 34.75 193 PRO A O 1
ATOM 1517 N N . THR A 1 194 ? -12.236 -15.965 17.777 1.00 42.31 194 THR A N 1
ATOM 1518 C CA . THR A 1 194 ? -12.062 -14.740 16.979 1.00 42.31 194 THR A CA 1
ATOM 1519 C C . THR A 1 194 ? -13.391 -14.005 16.761 1.00 42.31 194 THR A C 1
ATOM 1521 O O . THR A 1 194 ? -13.416 -12.869 16.297 1.00 42.31 194 THR A O 1
ATOM 1524 N N . THR A 1 195 ? -14.501 -14.617 17.167 1.00 44.88 195 THR A N 1
ATOM 1525 C CA . THR A 1 195 ? -15.847 -14.047 17.202 1.00 44.88 195 THR A CA 1
ATOM 1526 C C . THR A 1 195 ? -16.034 -12.960 18.266 1.00 44.88 195 THR A C 1
ATOM 1528 O O . THR A 1 195 ? -16.919 -12.127 18.114 1.00 44.88 195 THR A O 1
ATOM 1531 N N . ALA A 1 196 ? -15.181 -12.852 19.291 1.00 47.66 196 ALA A N 1
ATOM 1532 C CA . ALA A 1 196 ? -15.428 -11.900 20.385 1.00 47.66 196 ALA A CA 1
ATOM 1533 C C . ALA A 1 196 ? -15.107 -10.419 20.071 1.00 47.66 196 ALA A C 1
ATOM 1535 O O . ALA A 1 196 ? -15.449 -9.539 20.859 1.00 47.66 196 ALA A O 1
ATOM 1536 N N . VAL A 1 197 ? -14.436 -10.102 18.954 1.00 49.44 197 VAL A N 1
ATOM 1537 C CA . VAL A 1 197 ? -14.128 -8.699 18.588 1.00 49.44 197 VAL A CA 1
ATOM 1538 C C . VAL A 1 197 ? -15.219 -8.091 17.698 1.00 49.44 197 VAL A C 1
ATOM 1540 O O . VAL A 1 197 ? -15.397 -6.870 17.721 1.00 49.44 197 VAL A O 1
ATOM 1543 N N . MET A 1 198 ? -15.982 -8.902 16.953 1.00 51.31 198 MET A N 1
ATOM 1544 C CA . MET A 1 198 ? -17.031 -8.386 16.061 1.00 51.31 198 MET A CA 1
ATOM 1545 C C . MET A 1 198 ? -18.191 -7.738 16.834 1.00 51.31 198 MET A C 1
ATOM 1547 O O . MET A 1 198 ? -18.654 -6.672 16.428 1.00 51.31 198 MET A O 1
ATOM 1551 N N . ASP A 1 199 ? -18.502 -8.217 18.037 1.00 59.69 199 ASP A N 1
ATOM 1552 C CA . ASP A 1 199 ? -19.672 -7.760 18.804 1.00 59.69 199 ASP A CA 1
ATOM 1553 C C . ASP A 1 199 ? -19.381 -6.698 19.873 1.00 59.69 199 ASP A C 1
ATOM 1555 O O . ASP A 1 199 ? -20.131 -6.568 20.833 1.00 59.69 199 ASP A O 1
ATOM 1559 N N . MET A 1 200 ? -18.300 -5.917 19.766 1.00 73.44 200 MET A N 1
ATOM 1560 C CA . MET A 1 200 ? -18.126 -4.773 20.675 1.00 73.44 200 MET A CA 1
ATOM 1561 C C . MET A 1 200 ? -18.989 -3.591 20.204 1.00 73.44 200 MET A C 1
ATOM 1563 O O . MET A 1 200 ? -18.629 -2.955 19.206 1.00 73.44 200 MET A O 1
ATOM 1567 N N . PRO A 1 201 ? -20.108 -3.262 20.881 1.00 77.19 201 PRO A N 1
ATOM 1568 C CA . PRO A 1 201 ? -20.968 -2.173 20.450 1.00 77.19 201 PRO A CA 1
ATOM 1569 C C . PRO A 1 201 ? -20.234 -0.837 20.582 1.00 77.19 201 PRO A C 1
ATOM 1571 O O . PRO A 1 201 ? -19.520 -0.581 21.558 1.00 77.19 201 PRO A O 1
ATOM 1574 N N . SER A 1 202 ? -20.424 0.019 19.580 1.00 79.44 202 SER A N 1
ATOM 1575 C CA . SER A 1 202 ? -20.100 1.438 19.700 1.00 79.44 202 SER A CA 1
ATOM 1576 C C . SER A 1 202 ? -21.280 2.134 20.370 1.00 79.44 202 SER A C 1
ATOM 1578 O O . SER A 1 202 ? -22.421 1.930 19.964 1.00 79.44 202 SER A O 1
ATOM 1580 N N . GLN A 1 203 ? -21.022 2.911 21.416 1.00 85.19 203 GLN A N 1
ATOM 1581 C CA . GLN A 1 203 ? -22.061 3.585 22.194 1.00 85.19 203 GLN A CA 1
ATOM 1582 C C . GLN A 1 203 ? -21.566 4.923 22.737 1.00 85.19 203 GLN A C 1
ATOM 1584 O O . GLN A 1 203 ? -20.360 5.167 22.819 1.00 85.19 203 GLN A O 1
ATOM 1589 N N . GLU A 1 204 ? -22.491 5.792 23.136 1.00 83.31 204 GLU A N 1
ATOM 1590 C CA . GLU A 1 204 ? -22.140 6.969 23.931 1.00 83.31 204 GLU A CA 1
ATOM 1591 C C . GLU A 1 204 ? -21.607 6.498 25.293 1.00 83.31 204 GLU A C 1
ATOM 1593 O O . GLU A 1 204 ? -22.216 5.661 25.963 1.00 83.31 204 GLU A O 1
ATOM 1598 N N . ILE A 1 205 ? -20.417 6.964 25.669 1.00 82.00 205 ILE A N 1
ATOM 1599 C CA . ILE A 1 205 ? -19.785 6.558 26.918 1.00 82.00 205 ILE A CA 1
ATOM 1600 C C . ILE A 1 205 ? -20.405 7.349 28.070 1.00 82.00 205 ILE A C 1
ATOM 1602 O O . ILE A 1 205 ? -20.463 8.579 28.034 1.00 82.00 205 ILE A O 1
ATOM 1606 N N . SER A 1 206 ? -20.813 6.628 29.113 1.00 80.00 206 SER A N 1
ATOM 1607 C CA . SER A 1 206 ? -21.424 7.201 30.308 1.00 80.00 206 SER A CA 1
ATOM 1608 C C . SER A 1 206 ? -20.465 8.094 31.105 1.00 80.00 206 SER A C 1
ATOM 1610 O O . SER A 1 206 ? -19.239 7.982 31.031 1.00 80.00 206 SER A O 1
ATOM 1612 N N . GLU A 1 207 ? -21.023 8.953 31.956 1.00 73.56 207 GLU A N 1
ATOM 1613 C CA . GLU A 1 207 ? -20.238 9.793 32.863 1.00 73.56 207 GLU A CA 1
ATOM 1614 C C . GLU A 1 207 ? -19.389 8.975 33.860 1.00 73.56 207 GLU A C 1
ATOM 1616 O O . GLU A 1 207 ? -18.277 9.382 34.210 1.00 73.56 207 GLU A O 1
ATOM 1621 N N . ALA A 1 208 ? -19.842 7.771 34.233 1.00 70.94 208 ALA A N 1
ATOM 1622 C CA . ALA A 1 208 ? -19.121 6.862 35.129 1.00 70.94 208 ALA A CA 1
ATOM 1623 C C . ALA A 1 208 ? -17.760 6.407 34.562 1.00 70.94 208 ALA A C 1
ATOM 1625 O O . ALA A 1 208 ? -16.814 6.134 35.306 1.00 70.94 208 ALA A O 1
ATOM 1626 N N . ASP A 1 209 ? -17.616 6.401 33.239 1.00 83.69 209 ASP A N 1
ATOM 1627 C CA . ASP A 1 209 ? -16.407 5.973 32.539 1.00 83.69 209 ASP A CA 1
ATOM 1628 C C . ASP A 1 209 ? -15.376 7.099 32.346 1.00 83.69 209 ASP A C 1
ATOM 1630 O O . ASP A 1 209 ? -14.247 6.842 31.902 1.00 83.69 209 ASP A O 1
ATOM 1634 N N . ARG A 1 210 ? -15.702 8.347 32.725 1.00 82.19 210 ARG A N 1
ATOM 1635 C CA . ARG A 1 210 ? -14.817 9.516 32.549 1.00 82.19 210 ARG A CA 1
ATOM 1636 C C . ARG A 1 210 ? -13.442 9.321 33.176 1.00 82.19 210 ARG A C 1
ATOM 1638 O O . ARG A 1 210 ? -12.449 9.799 32.630 1.00 82.19 210 ARG A O 1
ATOM 1645 N N . ARG A 1 211 ? -13.338 8.588 34.290 1.00 85.62 211 ARG A N 1
ATOM 1646 C CA . ARG A 1 211 ? -12.041 8.277 34.918 1.00 85.62 211 ARG A CA 1
ATOM 1647 C C . ARG A 1 211 ? -11.157 7.418 34.008 1.00 85.62 211 ARG A C 1
ATOM 1649 O O . ARG A 1 211 ? -9.958 7.679 33.903 1.00 85.62 211 ARG A O 1
ATOM 1656 N N . THR A 1 212 ? -11.738 6.425 33.338 1.00 88.06 212 THR A N 1
ATOM 1657 C CA . THR A 1 212 ? -11.021 5.555 32.396 1.00 88.06 212 THR A CA 1
ATOM 1658 C C . THR A 1 212 ? -10.610 6.335 31.151 1.00 88.06 212 THR A C 1
ATOM 1660 O O . THR A 1 212 ? -9.448 6.262 30.749 1.00 88.06 212 THR A O 1
ATOM 1663 N N . ILE A 1 213 ? -11.511 7.157 30.604 1.00 88.62 213 ILE A N 1
ATOM 1664 C CA . ILE A 1 213 ? -11.214 8.043 29.468 1.00 88.62 213 ILE A CA 1
ATOM 1665 C C . ILE A 1 213 ? -10.087 9.021 29.821 1.00 88.62 213 ILE A C 1
ATOM 1667 O O . ILE A 1 213 ? -9.143 9.160 29.050 1.00 88.62 213 ILE A O 1
ATOM 1671 N N . ARG A 1 214 ? -10.123 9.651 31.007 1.00 88.00 214 ARG A N 1
ATOM 1672 C CA . ARG A 1 214 ? -9.053 10.539 31.507 1.00 88.00 214 ARG A CA 1
ATOM 1673 C C . ARG A 1 214 ? -7.697 9.853 31.495 1.00 88.00 214 ARG A C 1
ATOM 1675 O O . ARG A 1 214 ? -6.727 10.433 31.014 1.00 88.00 214 ARG A O 1
ATOM 1682 N N . LYS A 1 215 ? -7.630 8.616 31.988 1.00 88.75 215 LYS A N 1
ATOM 1683 C CA . LYS A 1 215 ? -6.391 7.834 31.971 1.00 88.75 215 LYS A CA 1
ATOM 1684 C C . LYS A 1 215 ? -5.925 7.560 30.538 1.00 88.75 215 LYS A C 1
ATOM 1686 O O . LYS A 1 215 ? -4.766 7.804 30.224 1.00 88.75 215 LYS A O 1
ATOM 1691 N N . MET A 1 216 ? -6.830 7.115 29.668 1.00 90.69 216 MET A N 1
ATOM 1692 C CA . MET A 1 216 ? -6.513 6.839 28.265 1.00 90.69 216 MET A CA 1
ATOM 1693 C C . MET A 1 216 ? -6.068 8.091 27.492 1.00 90.69 216 MET A C 1
ATOM 1695 O O . MET A 1 216 ? -5.147 7.991 26.684 1.00 90.69 216 MET A O 1
ATOM 1699 N N . LEU A 1 217 ? -6.670 9.261 27.748 1.00 87.62 217 LEU A N 1
ATOM 1700 C CA . LEU A 1 217 ? -6.247 10.528 27.141 1.00 87.62 217 LEU A CA 1
ATOM 1701 C C . LEU A 1 217 ? -4.821 10.883 27.548 1.00 87.62 217 LEU A C 1
ATOM 1703 O O . LEU A 1 217 ? -4.018 11.184 26.680 1.00 87.62 217 LEU A O 1
ATOM 1707 N N . VAL A 1 218 ? -4.470 10.789 28.832 1.00 86.56 218 VAL A N 1
ATOM 1708 C CA . VAL A 1 218 ? -3.097 11.075 29.289 1.00 86.56 218 VAL A CA 1
ATOM 1709 C C . VAL A 1 218 ? -2.084 10.098 28.679 1.00 86.56 218 VAL A C 1
ATOM 1711 O O . VAL A 1 218 ? -0.962 10.491 28.363 1.00 86.56 218 VAL A O 1
ATOM 1714 N N . GLU A 1 219 ? -2.474 8.834 28.481 1.00 85.81 219 GLU A N 1
ATOM 1715 C CA . GLU A 1 219 ? -1.639 7.830 27.808 1.00 85.81 219 GLU A CA 1
ATOM 1716 C C . GLU A 1 219 ? -1.434 8.132 26.312 1.00 85.81 219 GLU A C 1
ATOM 1718 O O . GLU A 1 219 ? -0.345 7.896 25.789 1.00 85.81 219 GLU A O 1
ATOM 1723 N N . CYS A 1 220 ? -2.456 8.638 25.614 1.00 84.25 220 CYS A N 1
ATOM 1724 C CA . CYS A 1 220 ? -2.382 8.939 24.178 1.00 84.25 220 CYS A CA 1
ATOM 1725 C C . CYS A 1 220 ? -1.844 10.346 23.876 1.00 84.25 220 CYS A C 1
ATOM 1727 O O . CYS A 1 220 ? -1.256 10.558 22.820 1.00 84.25 220 CYS A O 1
ATOM 1729 N N . PHE A 1 221 ? -2.017 11.289 24.800 1.00 82.88 221 PHE A N 1
ATOM 1730 C CA . PHE A 1 221 ? -1.657 12.698 24.673 1.00 82.88 221 PHE A CA 1
ATOM 1731 C C . PHE A 1 221 ? -0.820 13.126 25.890 1.00 82.88 221 PHE A C 1
ATOM 1733 O O . PHE A 1 221 ? -1.352 13.709 26.838 1.00 82.88 221 PHE A O 1
ATOM 1740 N N . PRO A 1 222 ? 0.502 12.871 25.893 1.00 80.75 222 PRO A N 1
ATOM 1741 C CA . PRO A 1 222 ? 1.351 13.149 27.053 1.00 80.75 222 PRO A CA 1
ATOM 1742 C C . PRO A 1 222 ? 1.369 14.616 27.513 1.00 80.75 222 PRO A C 1
ATOM 1744 O O . PRO A 1 222 ? 1.655 14.871 28.681 1.00 80.75 222 PRO A O 1
ATOM 1747 N N . HIS A 1 223 ? 1.037 15.579 26.646 1.00 75.12 223 HIS A N 1
ATOM 1748 C CA . HIS A 1 223 ? 0.915 16.994 27.024 1.00 75.12 223 HIS A CA 1
ATOM 1749 C C . HIS A 1 223 ? -0.264 17.256 27.983 1.00 75.12 223 HIS A C 1
ATOM 1751 O O . HIS A 1 223 ? -0.199 18.164 28.806 1.00 75.12 223 HIS A O 1
ATOM 1757 N N . LEU A 1 224 ? -1.290 16.394 27.989 1.00 80.25 224 LEU A N 1
ATOM 1758 C CA . LEU A 1 224 ? -2.413 16.448 28.937 1.00 80.25 224 LEU A CA 1
ATOM 1759 C C . LEU A 1 224 ? -2.049 15.914 30.340 1.00 80.25 224 LEU A C 1
ATOM 1761 O O . LEU A 1 224 ? -2.928 15.684 31.177 1.00 80.25 224 LEU A O 1
ATOM 1765 N N . LYS A 1 225 ? -0.759 15.683 30.632 1.00 81.88 225 LYS A N 1
ATOM 1766 C CA . LYS A 1 225 ? -0.294 15.345 31.989 1.00 81.88 225 LYS A CA 1
ATOM 1767 C C . LYS A 1 225 ? -0.567 16.476 32.984 1.00 81.88 225 LYS A C 1
ATOM 1769 O O . LYS A 1 225 ? -0.870 16.176 34.141 1.00 81.88 225 LYS A O 1
ATOM 1774 N N . ASN A 1 226 ? -0.511 17.737 32.543 1.00 83.06 226 ASN A N 1
ATOM 1775 C CA . ASN A 1 226 ? -0.850 18.890 33.377 1.00 83.06 226 ASN A CA 1
ATOM 1776 C C . ASN A 1 226 ? -2.337 18.836 33.775 1.00 83.06 226 ASN A C 1
ATOM 1778 O O . ASN A 1 226 ? -3.221 18.761 32.919 1.00 83.06 226 ASN A O 1
ATOM 1782 N N . SER A 1 227 ? -2.613 18.854 35.082 1.00 77.19 227 SER A N 1
ATOM 1783 C CA . SER A 1 227 ? -3.968 18.724 35.622 1.00 77.19 227 SER A CA 1
ATOM 1784 C C . SER A 1 227 ? -4.893 19.859 35.188 1.00 77.19 227 SER A C 1
ATOM 1786 O O . SER A 1 227 ? -6.044 19.572 34.882 1.00 77.19 227 SER A O 1
ATOM 1788 N N . ALA A 1 228 ? -4.407 21.100 35.098 1.00 78.00 228 ALA A N 1
ATOM 1789 C CA . ALA A 1 228 ? -5.219 22.252 34.707 1.00 78.00 228 ALA A CA 1
ATOM 1790 C C . ALA A 1 228 ? -5.654 22.168 33.235 1.00 78.00 228 ALA A C 1
ATOM 1792 O O . ALA A 1 228 ? -6.840 22.300 32.932 1.00 78.00 228 ALA A O 1
ATOM 1793 N N . VAL A 1 229 ? -4.716 21.845 32.336 1.00 75.88 229 VAL A N 1
ATOM 1794 C CA . VAL A 1 229 ? -4.995 21.642 30.901 1.00 75.88 229 VAL A CA 1
ATOM 1795 C C . VAL A 1 229 ? -5.967 20.481 30.710 1.00 75.88 229 VAL A C 1
ATOM 1797 O O . VAL A 1 229 ? -6.941 20.588 29.969 1.00 75.88 229 VAL A O 1
ATOM 1800 N N . ARG A 1 230 ? -5.760 19.379 31.440 1.00 81.62 230 ARG A N 1
ATOM 1801 C CA . ARG A 1 230 ? -6.655 18.220 31.399 1.00 81.62 230 ARG A CA 1
ATOM 1802 C C . ARG A 1 230 ? -8.066 18.568 31.866 1.00 81.62 230 ARG A C 1
ATOM 1804 O O . ARG A 1 230 ? -9.020 18.163 31.215 1.00 81.62 230 ARG A O 1
ATOM 1811 N N . THR A 1 231 ? -8.216 19.288 32.972 1.00 79.38 231 THR A N 1
ATOM 1812 C CA . THR A 1 231 ? -9.530 19.701 33.481 1.00 79.38 231 THR A CA 1
ATOM 1813 C C . THR A 1 231 ? -10.256 20.575 32.458 1.00 79.38 231 THR A C 1
ATOM 1815 O O . THR A 1 231 ? -11.357 20.222 32.043 1.00 79.38 231 THR A O 1
ATOM 1818 N N . ALA A 1 232 ? -9.592 21.608 31.928 1.00 77.81 232 ALA A N 1
ATOM 1819 C CA . ALA A 1 232 ? -10.154 22.465 30.882 1.00 77.81 232 ALA A CA 1
ATOM 1820 C C . ALA A 1 232 ? -10.523 21.692 29.599 1.00 77.81 232 ALA A C 1
ATOM 1822 O O . ALA A 1 232 ? -11.490 22.034 28.918 1.00 77.81 232 ALA A O 1
ATOM 1823 N N . TYR A 1 233 ? -9.781 20.629 29.273 1.00 77.19 233 TYR A N 1
ATOM 1824 C CA . TYR A 1 233 ? -10.076 19.764 28.133 1.00 77.19 233 TYR A CA 1
ATOM 1825 C C . TYR A 1 233 ? -11.349 18.929 28.333 1.00 77.19 233 TYR A C 1
ATOM 1827 O O . TYR A 1 233 ? -12.081 18.718 27.374 1.00 77.19 233 TYR A O 1
ATOM 1835 N N . PHE A 1 234 ? -11.634 18.470 29.556 1.00 79.12 234 PHE A N 1
ATOM 1836 C CA . PHE A 1 234 ? -12.793 17.620 29.883 1.00 79.12 234 PHE A CA 1
ATOM 1837 C C . PHE A 1 234 ? -14.062 18.383 30.271 1.00 79.12 234 PHE A C 1
ATOM 1839 O O . PHE A 1 234 ? -15.133 17.786 30.334 1.00 79.12 234 PHE A O 1
ATOM 1846 N N . GLU A 1 235 ? -13.936 19.663 30.605 1.00 81.50 235 GLU A N 1
ATOM 1847 C CA . GLU A 1 235 ? -15.040 20.465 31.138 1.00 81.50 235 GLU A CA 1
ATOM 1848 C C . GLU A 1 235 ? -15.633 21.429 30.107 1.00 81.50 235 GLU A C 1
ATOM 1850 O O . GLU A 1 235 ? -16.468 22.262 30.462 1.00 81.50 235 GLU A O 1
ATOM 1855 N N . ARG A 1 236 ? -15.262 21.333 28.817 1.00 79.06 236 ARG A N 1
ATOM 1856 C CA . ARG A 1 236 ? -15.930 22.178 27.815 1.00 79.06 236 ARG A CA 1
ATOM 1857 C C . ARG A 1 236 ? -17.408 21.749 27.706 1.00 79.06 236 ARG A C 1
ATOM 1859 O O . ARG A 1 236 ? -17.708 20.555 27.733 1.00 79.06 236 ARG A O 1
ATOM 1866 N N . PRO A 1 237 ? -18.345 22.697 27.577 1.00 74.00 237 PRO A N 1
ATOM 1867 C CA . PRO A 1 237 ? -19.752 22.381 27.359 1.00 74.00 237 PRO A CA 1
ATOM 1868 C C . PRO A 1 237 ? -19.974 21.689 26.002 1.00 74.00 237 PRO A C 1
ATOM 1870 O O . PRO A 1 237 ? -19.174 21.838 25.076 1.00 74.00 237 PRO A O 1
ATOM 1873 N N . SER A 1 238 ? -21.072 20.933 25.892 1.00 75.44 238 SER A N 1
ATOM 1874 C CA . SER A 1 238 ? -21.500 20.218 24.669 1.00 75.44 238 SER A CA 1
ATOM 1875 C C . SER A 1 238 ? -20.552 19.112 24.187 1.00 75.44 238 SER A C 1
ATOM 1877 O O . SER A 1 238 ? -20.461 18.811 22.996 1.00 75.44 238 SER A O 1
ATOM 1879 N N . GLN A 1 239 ? -19.834 18.508 25.129 1.00 81.31 239 GLN A N 1
ATOM 1880 C CA . GLN A 1 239 ? -18.913 17.408 24.884 1.00 81.31 239 GLN A CA 1
ATOM 1881 C C . GLN A 1 239 ? -19.609 16.052 24.921 1.00 81.31 239 GLN A C 1
ATOM 1883 O O . GLN A 1 239 ? -20.303 15.732 25.887 1.00 81.31 239 GLN A O 1
ATOM 1888 N N . ARG A 1 240 ? -19.345 15.223 23.907 1.00 87.06 240 ARG A N 1
ATOM 1889 C CA . ARG A 1 240 ? -19.831 13.842 23.836 1.00 87.06 240 ARG A CA 1
ATOM 1890 C C . ARG A 1 240 ? -18.665 12.890 23.616 1.00 87.06 240 ARG A C 1
ATOM 1892 O O . ARG A 1 240 ? -17.739 13.173 22.855 1.00 87.06 240 ARG A O 1
ATOM 1899 N N . PHE A 1 241 ? -18.713 11.749 24.290 1.00 89.44 241 PHE A N 1
ATOM 1900 C CA . PHE A 1 241 ? -17.733 10.683 24.123 1.00 89.44 241 PHE A CA 1
ATOM 1901 C C . PHE A 1 241 ? -18.421 9.504 23.462 1.00 89.44 241 PHE A C 1
ATOM 1903 O O . PHE A 1 241 ? -19.386 8.972 23.998 1.00 89.44 241 PHE A O 1
ATOM 1910 N N . ILE A 1 242 ? -17.914 9.077 22.314 1.00 90.44 242 ILE A N 1
ATOM 1911 C CA . ILE A 1 242 ? -18.383 7.860 21.649 1.00 90.44 242 ILE A CA 1
ATOM 1912 C C . ILE A 1 242 ? -17.291 6.820 21.814 1.00 90.44 242 ILE A C 1
ATOM 1914 O O . ILE A 1 242 ? -16.121 7.108 21.580 1.00 90.44 242 ILE A O 1
ATOM 1918 N N . GLY A 1 243 ? -17.655 5.620 22.242 1.00 93.06 243 GLY A N 1
ATOM 1919 C CA . GLY A 1 243 ? -16.713 4.609 22.681 1.00 93.06 243 GLY A CA 1
ATOM 1920 C C . GLY A 1 243 ? -17.024 3.217 22.214 1.00 93.06 243 GLY A C 1
ATOM 1921 O O . GLY A 1 243 ? -18.171 2.866 21.975 1.00 93.06 243 GLY A O 1
ATOM 1922 N N . ILE A 1 244 ? -15.976 2.406 22.203 1.00 93.25 244 ILE A N 1
ATOM 1923 C CA . ILE A 1 244 ? -16.056 0.955 22.125 1.00 93.25 244 ILE A CA 1
ATOM 1924 C C . ILE A 1 244 ? -15.595 0.419 23.476 1.00 93.25 244 ILE A C 1
ATOM 1926 O O . ILE A 1 244 ? -14.526 0.804 23.972 1.00 93.25 244 ILE A O 1
ATOM 1930 N N . THR A 1 245 ? -16.391 -0.465 24.074 1.00 91.69 245 THR A N 1
ATOM 1931 C CA . THR A 1 245 ? -16.066 -1.103 25.354 1.00 91.69 245 THR A CA 1
ATOM 1932 C C . THR A 1 245 ? -15.699 -2.574 25.164 1.00 91.69 245 THR A C 1
ATOM 1934 O O . THR A 1 245 ? -16.206 -3.245 24.271 1.00 91.69 245 THR A O 1
ATOM 1937 N N . ALA A 1 246 ? -14.796 -3.078 26.006 1.00 89.69 246 ALA A N 1
ATOM 1938 C CA . ALA A 1 246 ? -14.483 -4.500 26.115 1.00 89.69 246 ALA A CA 1
ATOM 1939 C C . ALA A 1 246 ? -14.504 -4.888 27.595 1.00 89.69 246 ALA A C 1
ATOM 1941 O O . ALA A 1 246 ? -13.790 -4.287 28.403 1.00 89.69 246 ALA A O 1
ATOM 1942 N N . GLY A 1 247 ? -15.349 -5.855 27.963 1.00 87.88 247 GLY A N 1
ATOM 1943 C CA . GLY A 1 247 ? -15.568 -6.216 29.368 1.00 87.88 247 GLY A CA 1
ATOM 1944 C C . GLY A 1 247 ? -16.079 -5.038 30.208 1.00 87.88 247 GLY A C 1
ATOM 1945 O O . GLY A 1 247 ? -15.572 -4.798 31.302 1.00 87.88 247 GLY A O 1
ATOM 1946 N N . GLY A 1 248 ? -17.000 -4.240 29.653 1.00 87.50 248 GLY A N 1
ATOM 1947 C CA . GLY A 1 248 ? -17.590 -3.077 30.327 1.00 87.50 248 GLY A CA 1
ATOM 1948 C C . GLY A 1 248 ? -16.640 -1.894 30.539 1.00 87.50 248 GLY A C 1
ATOM 1949 O O . GLY A 1 248 ? -16.984 -0.969 31.262 1.00 87.50 248 GLY A O 1
ATOM 1950 N N . ARG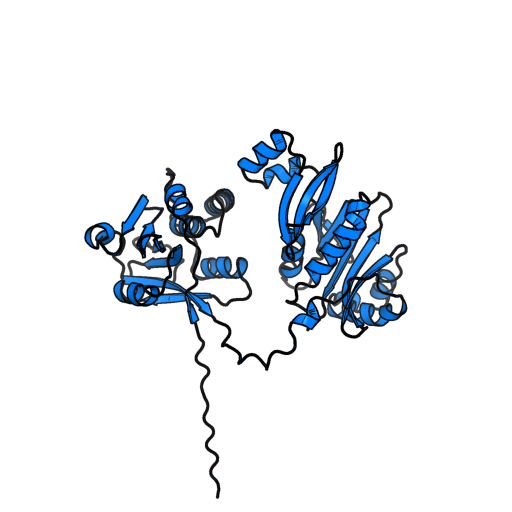 A 1 249 ? -15.438 -1.903 29.947 1.00 89.75 249 ARG A N 1
ATOM 1951 C CA . ARG A 1 249 ? -14.467 -0.803 30.062 1.00 89.75 249 ARG A CA 1
ATOM 1952 C C . ARG A 1 249 ? -14.153 -0.202 28.694 1.00 89.75 249 ARG A C 1
ATOM 1954 O O . ARG A 1 249 ? -13.917 -0.971 27.760 1.00 89.75 249 ARG A O 1
ATOM 1961 N N . PRO A 1 250 ? -14.064 1.133 28.561 1.00 93.06 250 PRO A N 1
ATOM 1962 C CA . PRO A 1 250 ? -13.620 1.767 27.323 1.00 93.06 250 PRO A CA 1
ATOM 1963 C C . PRO A 1 250 ? -12.247 1.250 26.868 1.00 93.06 250 PRO A C 1
ATOM 1965 O O . PRO A 1 250 ? -11.284 1.224 27.639 1.00 93.06 250 PRO A O 1
ATOM 1968 N N . VAL A 1 251 ? -12.158 0.837 25.604 1.00 94.81 251 VAL A N 1
ATOM 1969 C CA . VAL A 1 251 ? -10.908 0.415 24.944 1.00 94.81 251 VAL A CA 1
ATOM 1970 C C . VAL A 1 251 ? -10.532 1.296 23.760 1.00 94.81 251 VAL A C 1
ATOM 1972 O O . VAL A 1 251 ? -9.350 1.403 23.421 1.00 94.81 251 VAL A O 1
ATOM 1975 N N . ALA A 1 252 ? -11.517 1.967 23.176 1.00 95.12 252 ALA A N 1
ATOM 1976 C CA . ALA A 1 252 ? -11.330 3.040 22.221 1.00 95.12 252 ALA A CA 1
ATOM 1977 C C . ALA A 1 252 ? -12.425 4.086 22.429 1.00 95.12 252 ALA A C 1
ATOM 1979 O O . ALA A 1 252 ? -13.527 3.741 22.853 1.00 95.12 252 ALA A O 1
ATOM 1980 N N . PHE A 1 253 ? -12.128 5.348 22.145 1.00 94.56 253 PHE A N 1
ATOM 1981 C CA . PHE A 1 253 ? -13.141 6.395 22.118 1.00 94.56 253 PHE A CA 1
ATOM 1982 C C . PHE A 1 253 ? -12.754 7.514 21.160 1.00 94.56 253 PHE A C 1
ATOM 1984 O O . PHE A 1 253 ? -11.575 7.720 20.863 1.00 94.56 253 PHE A O 1
ATOM 1991 N N . LEU A 1 254 ? -13.761 8.248 20.709 1.00 91.69 254 LEU A N 1
ATOM 1992 C CA . LEU A 1 254 ? -13.619 9.534 20.059 1.00 91.69 254 LEU A CA 1
ATOM 1993 C C . LEU A 1 254 ? -14.299 10.604 20.917 1.00 91.69 254 LEU A C 1
ATOM 1995 O O . LEU A 1 254 ? -15.289 10.358 21.610 1.00 91.69 254 LEU A O 1
ATOM 1999 N N . PHE A 1 255 ? -13.722 11.790 20.880 1.00 89.25 255 PHE A N 1
ATOM 2000 C CA . PHE A 1 255 ? -14.183 12.954 21.602 1.00 89.25 255 PHE A CA 1
ATOM 2001 C C . PHE A 1 255 ? -14.789 13.937 20.597 1.00 89.25 255 PHE A C 1
ATOM 2003 O O . PHE A 1 255 ? -14.081 14.449 19.726 1.00 89.25 255 PHE A O 1
ATOM 2010 N N . LEU A 1 256 ? -16.105 14.135 20.696 1.00 87.75 256 LEU A N 1
ATOM 2011 C CA . LEU A 1 256 ? -16.912 14.909 19.762 1.00 87.75 256 LEU A CA 1
ATOM 2012 C C . LEU A 1 256 ? -17.392 16.201 20.426 1.00 87.75 256 LEU A C 1
ATOM 2014 O O . LEU A 1 256 ? -17.947 16.174 21.526 1.00 87.75 256 LEU A O 1
ATOM 2018 N N . GLN A 1 257 ? -17.215 17.322 19.736 1.00 86.38 257 GLN A N 1
ATOM 2019 C CA . GLN A 1 257 ? -17.826 18.594 20.103 1.00 86.38 257 GLN A CA 1
ATOM 2020 C C . GLN A 1 257 ? -18.748 19.049 18.977 1.00 86.38 257 GLN A C 1
ATOM 2022 O O . GLN A 1 257 ? -18.298 19.255 17.855 1.00 86.38 257 GLN A O 1
ATOM 2027 N N . GLU A 1 258 ? -20.026 19.238 19.277 1.00 83.00 258 GLU A N 1
ATOM 2028 C CA . GLU A 1 258 ? -20.972 19.806 18.317 1.00 83.00 258 GLU A CA 1
ATOM 2029 C C . GLU A 1 258 ? -20.749 21.329 18.223 1.00 83.00 258 GLU A C 1
ATOM 2031 O O . GLU A 1 258 ? -20.664 22.038 19.231 1.00 83.00 258 GLU A O 1
ATOM 2036 N N . GLY A 1 259 ? -20.575 21.823 16.999 1.00 78.75 259 GLY A N 1
ATOM 2037 C CA . GLY A 1 259 ? -20.450 23.236 16.673 1.00 78.75 259 GLY A CA 1
ATOM 2038 C C . GLY A 1 259 ? -21.807 23.920 16.548 1.00 78.75 259 GLY A C 1
ATOM 2039 O O . GLY A 1 259 ? -22.843 23.284 16.360 1.00 78.75 259 GLY A O 1
ATOM 2040 N N . LYS A 1 260 ? -21.805 25.254 16.623 1.00 79.19 260 LYS A N 1
ATOM 2041 C CA . LYS A 1 260 ? -23.030 26.066 16.496 1.00 79.19 260 LYS A CA 1
ATOM 2042 C C . LYS A 1 260 ? -23.607 26.063 15.075 1.00 79.19 260 LYS A C 1
ATOM 2044 O O . LYS A 1 260 ? -24.785 26.335 14.889 1.00 79.19 260 LYS A O 1
ATOM 2049 N N . ASP A 1 261 ? -22.782 25.766 14.082 1.00 76.31 261 ASP A N 1
ATOM 2050 C CA . ASP A 1 261 ? -23.056 25.844 12.647 1.00 76.31 261 ASP A CA 1
ATOM 2051 C C . ASP A 1 261 ? -23.435 24.487 12.042 1.00 76.31 261 ASP A C 1
ATOM 2053 O O . ASP A 1 261 ? -23.160 24.228 10.872 1.00 76.31 261 ASP A O 1
ATOM 2057 N N . ARG A 1 262 ? -24.051 23.600 12.838 1.00 76.56 262 ARG A N 1
ATOM 2058 C CA . ARG A 1 262 ? -24.314 22.211 12.428 1.00 76.56 262 ARG A CA 1
ATOM 2059 C C . ARG A 1 262 ? -23.026 21.523 11.956 1.00 76.56 262 ARG A C 1
ATOM 2061 O O . ARG A 1 262 ? -23.007 20.795 10.968 1.00 76.56 262 ARG A O 1
ATOM 2068 N N . SER A 1 263 ? -21.923 21.766 12.649 1.00 74.75 263 SER A N 1
ATOM 2069 C CA . SER A 1 263 ? -20.689 21.008 12.477 1.00 74.75 263 SER A CA 1
ATOM 2070 C C . SER A 1 263 ? -20.476 20.088 13.672 1.00 74.75 263 SER A C 1
ATOM 2072 O O . SER A 1 263 ? -21.051 20.285 14.743 1.00 74.75 263 SER A O 1
ATOM 2074 N N . ALA A 1 264 ? -19.663 19.057 13.498 1.00 79.62 264 ALA A N 1
ATOM 2075 C CA . ALA A 1 264 ? -19.201 18.228 14.595 1.00 79.62 264 ALA A CA 1
ATOM 2076 C C . ALA A 1 264 ? -17.683 18.099 14.492 1.00 79.62 264 ALA A C 1
ATOM 2078 O O . ALA A 1 264 ? -17.147 17.731 13.451 1.00 79.62 264 ALA A O 1
ATOM 2079 N N . TYR A 1 265 ? -16.983 18.421 15.571 1.00 82.56 265 TYR A N 1
ATOM 2080 C CA . TYR A 1 265 ? -15.531 18.415 15.638 1.00 82.56 265 TYR A CA 1
ATOM 2081 C C . TYR A 1 265 ? -15.057 17.175 16.381 1.00 82.56 265 TYR A C 1
ATOM 2083 O O . TYR A 1 265 ? -15.307 17.029 17.581 1.00 82.56 265 TYR A O 1
ATOM 2091 N N . VAL A 1 266 ? -14.332 16.301 15.687 1.00 87.19 266 VAL A N 1
ATOM 2092 C CA . VAL A 1 266 ? -13.589 15.215 16.327 1.00 87.19 266 VAL A CA 1
ATOM 2093 C C . VAL A 1 266 ? -12.282 15.802 16.846 1.00 87.19 266 VAL A C 1
ATOM 2095 O O . VAL A 1 266 ? -11.339 16.051 16.092 1.00 87.19 266 VAL A O 1
ATOM 2098 N N . HIS A 1 267 ? -12.247 16.057 18.149 1.00 84.62 267 HIS A N 1
ATOM 2099 C CA . HIS A 1 267 ? -11.097 16.659 18.824 1.00 84.62 267 HIS A CA 1
ATOM 2100 C C . HIS A 1 267 ? -9.993 15.650 19.108 1.00 84.62 267 HIS A C 1
ATOM 2102 O O . HIS A 1 267 ? -8.817 15.960 18.957 1.00 84.62 267 HIS A O 1
ATOM 2108 N N . SER A 1 268 ? -10.373 14.449 19.543 1.00 87.38 268 SER A N 1
ATOM 2109 C CA . SER A 1 268 ? -9.435 13.387 19.899 1.00 87.38 268 SER A CA 1
ATOM 2110 C C . SER A 1 268 ? -9.990 12.028 19.524 1.00 87.38 268 SER A C 1
ATOM 2112 O O . SER A 1 268 ? -11.173 11.758 19.714 1.00 87.38 268 SER A O 1
ATOM 2114 N N . VAL A 1 269 ? -9.108 11.144 19.066 1.00 91.31 269 VAL A N 1
ATOM 2115 C CA . VAL A 1 269 ? -9.398 9.724 18.859 1.00 91.31 269 VAL A CA 1
ATOM 2116 C C . VAL A 1 269 ? -8.343 8.928 19.606 1.00 91.31 269 VAL A C 1
ATOM 2118 O O . VAL A 1 269 ? -7.145 9.168 19.463 1.00 91.31 269 VAL A O 1
ATOM 2121 N N . CYS A 1 270 ? -8.784 7.991 20.435 1.00 92.69 270 CYS A N 1
ATOM 2122 C CA . CYS A 1 270 ? -7.921 7.187 21.284 1.00 92.69 270 CYS A CA 1
ATOM 2123 C C . CYS A 1 270 ? -8.219 5.712 21.115 1.00 92.69 270 CYS A C 1
ATOM 2125 O O . CYS A 1 270 ? -9.361 5.278 21.236 1.00 92.69 270 CYS A O 1
ATOM 2127 N N . VAL A 1 271 ? -7.158 4.927 20.954 1.00 93.00 271 VAL A N 1
ATOM 2128 C CA . VAL A 1 271 ? -7.213 3.469 21.036 1.00 93.00 271 VAL A CA 1
ATOM 2129 C C . VAL A 1 271 ? -6.150 3.019 22.026 1.00 93.00 271 VAL A C 1
ATOM 2131 O O . VAL A 1 271 ? -4.961 3.332 21.861 1.00 93.00 271 VAL A O 1
ATOM 2134 N N . LYS A 1 272 ? -6.575 2.275 23.055 1.00 92.31 272 LYS A N 1
ATOM 2135 C CA . LYS A 1 272 ? -5.676 1.709 24.065 1.00 92.31 272 LYS A CA 1
ATOM 2136 C C . LYS A 1 272 ? -4.548 0.949 23.369 1.00 92.31 272 LYS A C 1
ATOM 2138 O O . LYS A 1 272 ? -4.811 0.186 22.444 1.00 92.31 272 LYS A O 1
ATOM 2143 N N . LYS A 1 273 ? -3.297 1.121 23.818 1.00 89.31 273 LYS A N 1
ATOM 2144 C CA . LYS A 1 273 ? -2.110 0.550 23.146 1.00 89.31 273 LYS A CA 1
ATOM 2145 C C . LYS A 1 273 ? -2.251 -0.949 22.851 1.00 89.31 273 LYS A C 1
ATOM 2147 O O . LYS A 1 273 ? -1.956 -1.369 21.741 1.00 89.31 273 LYS A O 1
ATOM 2152 N N . SER A 1 274 ? -2.781 -1.725 23.799 1.00 91.06 274 SER A N 1
ATOM 2153 C CA . SER A 1 274 ? -3.004 -3.174 23.656 1.00 91.06 274 SER A CA 1
ATOM 2154 C C . SER A 1 274 ? -4.161 -3.576 22.729 1.00 91.06 274 SER A C 1
ATOM 2156 O O . SER A 1 274 ? -4.404 -4.761 22.529 1.00 91.06 274 SER A O 1
ATOM 2158 N N . GLN A 1 275 ? -4.905 -2.609 22.195 1.00 93.56 275 GLN A N 1
ATOM 2159 C CA . GLN A 1 275 ? -6.066 -2.810 21.323 1.00 93.56 275 GLN A CA 1
ATOM 2160 C C . GLN A 1 275 ? -5.868 -2.162 19.941 1.00 93.56 275 GLN A C 1
ATOM 2162 O O . GLN A 1 275 ? -6.778 -2.168 19.112 1.00 93.56 275 GLN A O 1
ATOM 2167 N N . ARG A 1 276 ? -4.681 -1.599 19.672 1.00 89.81 276 ARG A N 1
ATOM 2168 C CA . ARG A 1 276 ? -4.298 -1.094 18.344 1.00 89.81 276 ARG A CA 1
ATOM 2169 C C . ARG A 1 276 ? -4.158 -2.258 17.352 1.00 89.81 276 ARG A C 1
ATOM 2171 O O . ARG A 1 276 ? -4.008 -3.404 17.760 1.00 89.81 276 ARG A O 1
ATOM 2178 N N . GLY A 1 277 ? -4.276 -1.969 16.056 1.00 86.50 277 GLY A N 1
ATOM 2179 C CA . GLY A 1 277 ? -4.304 -2.985 14.990 1.00 86.50 277 GLY A CA 1
ATOM 2180 C C . GLY A 1 277 ? -5.659 -3.684 14.806 1.00 86.50 277 GLY A C 1
ATOM 2181 O O . GLY A 1 277 ? -5.889 -4.310 13.781 1.00 86.50 277 GLY A O 1
ATOM 2182 N N . LYS A 1 278 ? -6.610 -3.515 15.736 1.00 88.25 278 LYS A N 1
ATOM 2183 C CA . LYS A 1 278 ? -7.953 -4.126 15.671 1.00 88.25 278 LYS A CA 1
ATOM 2184 C C . LYS A 1 278 ? -9.010 -3.264 14.969 1.00 88.25 278 LYS A C 1
ATOM 2186 O O . LYS A 1 278 ? -10.193 -3.386 15.264 1.00 88.25 278 LYS A O 1
ATOM 2191 N N . ARG A 1 279 ? -8.584 -2.322 14.118 1.00 91.00 279 ARG A N 1
ATOM 2192 C CA . ARG A 1 279 ? -9.462 -1.420 13.337 1.00 91.00 279 ARG A CA 1
ATOM 2193 C C . ARG A 1 279 ? -10.512 -0.646 14.169 1.00 91.00 279 ARG A C 1
ATOM 2195 O O . ARG A 1 279 ? -11.518 -0.188 13.645 1.00 91.00 279 ARG A O 1
ATOM 2202 N N . LEU A 1 280 ? -10.266 -0.430 15.467 1.00 91.88 280 LEU A N 1
ATOM 2203 C CA . LEU A 1 280 ? -11.215 0.255 16.364 1.00 91.88 280 LEU A CA 1
ATOM 2204 C C . LEU A 1 280 ? -11.429 1.736 16.010 1.00 91.88 280 LEU A C 1
ATOM 2206 O O . LEU A 1 280 ? -12.517 2.255 16.229 1.00 91.88 280 LEU A O 1
ATOM 2210 N N . CYS A 1 281 ? -10.415 2.404 15.443 1.00 91.81 281 CYS A N 1
ATOM 2211 C CA . CYS A 1 281 ? -10.562 3.762 14.901 1.00 91.81 281 CYS A CA 1
ATOM 2212 C C . CYS A 1 281 ? -11.614 3.786 13.785 1.00 91.81 281 CYS A C 1
ATOM 2214 O O . CYS A 1 281 ? -12.540 4.584 13.830 1.00 91.81 281 CYS A O 1
ATOM 2216 N N . GLU A 1 282 ? -11.518 2.856 12.834 1.00 88.31 282 GLU A N 1
ATOM 2217 C CA . GLU A 1 282 ? -12.432 2.778 11.691 1.00 88.31 282 GLU A CA 1
ATOM 2218 C C . GLU A 1 282 ? -13.875 2.541 12.146 1.00 88.31 282 GLU A C 1
ATOM 2220 O O . GLU A 1 282 ? -14.783 3.229 11.691 1.00 88.31 282 GLU A O 1
ATOM 2225 N N . ARG A 1 283 ? -14.082 1.655 13.127 1.00 88.75 283 ARG A N 1
ATOM 2226 C CA . ARG A 1 283 ? -15.410 1.407 13.710 1.00 88.75 283 ARG A CA 1
ATOM 2227 C C . ARG A 1 283 ? -16.013 2.634 14.392 1.00 88.75 283 ARG A C 1
ATOM 2229 O O . ARG A 1 283 ? -17.202 2.889 14.234 1.00 88.75 283 ARG A O 1
ATOM 2236 N N . LEU A 1 284 ? -15.206 3.403 15.128 1.00 91.31 284 LEU A N 1
ATOM 2237 C CA . LEU A 1 284 ? -15.661 4.649 15.754 1.00 91.31 284 LEU A CA 1
ATOM 2238 C C . LEU A 1 284 ? -16.136 5.667 14.707 1.00 91.31 284 LEU A C 1
ATOM 2240 O O . LEU A 1 284 ? -17.161 6.314 14.910 1.00 91.31 284 LEU A O 1
ATOM 2244 N N . PHE A 1 285 ? -15.418 5.788 13.587 1.00 87.69 285 PHE A N 1
ATOM 2245 C CA . PHE A 1 285 ? -15.815 6.672 12.489 1.00 87.69 285 PHE A CA 1
ATOM 2246 C C . PHE A 1 285 ? -17.059 6.174 11.766 1.00 87.69 285 PHE A C 1
ATOM 2248 O O . PHE A 1 285 ? -17.958 6.977 11.541 1.00 87.69 285 PHE A O 1
ATOM 2255 N N . LEU A 1 286 ? -17.159 4.875 11.468 1.00 84.50 286 LEU A N 1
ATOM 2256 C CA . LEU A 1 286 ? -18.372 4.292 10.891 1.00 84.50 286 LEU A CA 1
ATOM 2257 C C . LEU A 1 286 ? -19.598 4.582 11.756 1.00 84.50 286 LEU A C 1
ATOM 2259 O O . LEU A 1 286 ? -20.579 5.110 11.248 1.00 84.50 286 LEU A O 1
ATOM 2263 N N . TYR A 1 287 ? -19.517 4.335 13.066 1.00 86.50 287 TYR A N 1
ATOM 2264 C CA . TYR A 1 287 ? -20.611 4.659 13.983 1.00 86.50 287 TYR A CA 1
ATOM 2265 C C . TYR A 1 287 ? -20.978 6.144 13.924 1.00 86.50 287 TYR A C 1
ATOM 2267 O O . TYR A 1 287 ? -22.153 6.509 13.894 1.00 86.50 287 TYR A O 1
ATOM 2275 N N . LEU A 1 288 ? -19.970 7.018 13.905 1.00 84.75 288 LEU A N 1
ATOM 2276 C CA . LEU A 1 288 ? -20.197 8.451 13.841 1.00 84.75 288 LEU A CA 1
ATOM 2277 C C . LEU A 1 288 ? -20.864 8.859 12.519 1.00 84.75 288 LEU A C 1
ATOM 2279 O O . LEU A 1 288 ? -21.788 9.662 12.532 1.00 84.75 288 LEU A O 1
ATOM 2283 N N . ILE A 1 289 ? -20.459 8.279 11.395 1.00 78.62 289 ILE A N 1
ATOM 2284 C CA . ILE A 1 289 ? -21.068 8.512 10.084 1.00 78.62 289 ILE A CA 1
ATOM 2285 C C . ILE A 1 289 ? -22.509 7.996 10.051 1.00 78.62 289 ILE A C 1
ATOM 2287 O O . ILE A 1 289 ? -23.401 8.719 9.622 1.00 78.62 289 ILE A O 1
ATOM 2291 N N . GLU A 1 290 ? -22.769 6.784 10.537 1.00 79.38 290 GLU A N 1
ATOM 2292 C CA . GLU A 1 290 ? -24.120 6.210 10.580 1.00 79.38 290 GLU A CA 1
ATOM 2293 C C . GLU A 1 290 ? -25.056 7.061 11.444 1.00 79.38 290 GLU A C 1
ATOM 2295 O O . GLU A 1 290 ? -26.205 7.323 11.080 1.00 79.38 290 GLU A O 1
ATOM 2300 N N . ARG A 1 291 ? -24.550 7.541 12.585 1.00 78.69 291 ARG A N 1
ATOM 2301 C CA . ARG A 1 291 ? -25.345 8.299 13.548 1.00 78.69 291 ARG A CA 1
ATOM 2302 C C . ARG A 1 291 ? -25.523 9.767 13.167 1.00 78.69 291 ARG A C 1
ATOM 2304 O O . ARG A 1 291 ? -26.603 10.308 13.387 1.00 78.69 291 ARG A O 1
ATOM 2311 N N . TYR A 1 292 ? -24.484 10.407 12.635 1.00 72.69 292 TYR A N 1
ATOM 2312 C CA . TYR A 1 292 ? -24.443 11.855 12.403 1.00 72.69 292 TYR A CA 1
ATOM 2313 C C . TYR A 1 292 ? -24.444 12.248 10.920 1.00 72.69 292 TYR A C 1
ATOM 2315 O O . TYR A 1 292 ? -24.793 13.383 10.604 1.00 72.69 292 TYR A O 1
ATOM 2323 N N . GLY A 1 293 ? -24.137 11.337 9.995 1.00 65.50 293 GLY A N 1
ATOM 2324 C CA . GLY A 1 293 ? -24.231 11.583 8.549 1.00 65.50 293 GLY A CA 1
ATOM 2325 C C . GLY A 1 293 ? -25.663 11.865 8.085 1.00 65.50 293 GLY A C 1
ATOM 2326 O O . GLY A 1 293 ? -25.881 12.634 7.150 1.00 65.50 293 GLY A O 1
ATOM 2327 N N . THR A 1 294 ? -26.661 11.342 8.800 1.00 58.59 294 THR A N 1
ATOM 2328 C CA . THR A 1 294 ? -28.082 11.661 8.580 1.00 58.59 294 THR A CA 1
ATOM 2329 C C . THR A 1 294 ? -28.470 13.062 9.066 1.00 58.59 294 THR A C 1
ATOM 2331 O O . THR A 1 294 ? -29.440 13.632 8.567 1.00 58.59 294 THR A O 1
ATOM 2334 N N . LEU A 1 295 ? -27.703 13.647 9.994 1.00 55.88 295 LEU A N 1
ATOM 2335 C CA . LEU A 1 295 ? -27.998 14.934 10.636 1.00 55.88 295 LEU A CA 1
ATOM 2336 C C . LEU A 1 295 ? -27.511 16.150 9.835 1.00 55.88 295 LEU A C 1
ATOM 2338 O O . LEU A 1 295 ? -27.644 17.278 10.315 1.00 55.88 295 LEU A O 1
ATOM 2342 N N . ASP A 1 296 ? -26.996 15.941 8.619 1.00 59.28 296 ASP A N 1
ATOM 2343 C CA . ASP A 1 296 ? -26.458 16.992 7.740 1.00 59.28 296 ASP A CA 1
ATOM 2344 C C . ASP A 1 296 ? -25.361 17.823 8.428 1.00 59.28 296 ASP A C 1
ATOM 2346 O O . ASP A 1 296 ? -25.255 19.035 8.246 1.00 59.28 296 ASP A O 1
ATOM 2350 N N . LEU A 1 297 ? -24.584 17.167 9.297 1.00 58.41 297 LEU A N 1
ATOM 2351 C CA . LEU A 1 297 ? -23.521 17.816 10.046 1.00 58.41 297 LEU A CA 1
ATOM 2352 C C . LEU A 1 297 ? -22.224 17.813 9.241 1.00 58.41 297 LEU A C 1
ATOM 2354 O O . LEU A 1 297 ? -21.798 16.776 8.730 1.00 58.41 297 LEU A O 1
ATOM 2358 N N . SER A 1 298 ? -21.552 18.962 9.179 1.00 65.56 298 SER A N 1
ATOM 2359 C CA . SER A 1 298 ? -20.195 19.016 8.635 1.00 65.56 298 SER A CA 1
ATOM 2360 C C . SER A 1 298 ? -19.204 18.479 9.668 1.00 65.56 298 SER A C 1
ATOM 2362 O O . SER A 1 298 ? -18.976 19.067 10.721 1.00 65.56 298 SER A O 1
ATOM 2364 N N . LEU A 1 299 ? -18.651 17.304 9.393 1.00 66.00 299 LEU A N 1
ATOM 2365 C CA . LEU A 1 299 ? -17.688 16.660 10.276 1.00 66.00 299 LEU A CA 1
ATOM 2366 C C . LEU A 1 299 ? -16.300 17.255 10.039 1.00 66.00 299 LEU A C 1
ATOM 2368 O O . LEU A 1 299 ? -15.831 17.257 8.912 1.00 66.00 299 LEU A O 1
ATOM 2372 N N . GLU A 1 300 ? -15.614 17.735 11.067 1.00 66.06 300 GLU A N 1
ATOM 2373 C CA . GLU A 1 300 ? -14.232 18.213 10.956 1.00 66.06 300 GLU A CA 1
ATOM 2374 C C . GLU A 1 300 ? -13.332 17.417 11.904 1.00 66.06 300 GLU A C 1
ATOM 2376 O O . GLU A 1 300 ? -13.677 17.201 13.066 1.00 66.06 300 GLU A O 1
ATOM 2381 N N . VAL A 1 301 ? -12.167 16.972 11.422 1.00 65.25 301 VAL A N 1
ATOM 2382 C CA . VAL A 1 301 ? -11.228 16.168 12.216 1.00 65.25 301 VAL A CA 1
ATOM 2383 C C . VAL A 1 301 ? -9.914 16.919 12.355 1.00 65.25 301 VAL A C 1
ATOM 2385 O O . VAL A 1 301 ? -9.288 17.331 11.376 1.00 65.25 301 VAL A O 1
ATOM 2388 N N . ARG A 1 302 ? -9.464 17.093 13.597 1.00 64.12 302 ARG A N 1
ATOM 2389 C CA . ARG A 1 302 ? -8.156 17.692 13.871 1.00 64.12 302 ARG A CA 1
ATOM 2390 C C . ARG A 1 302 ? -7.097 16.600 13.929 1.00 64.12 302 ARG A C 1
ATOM 2392 O O . ARG A 1 302 ? -7.253 15.617 14.652 1.00 64.12 302 ARG A O 1
ATOM 2399 N N . VAL A 1 303 ? -5.993 16.789 13.207 1.00 55.91 303 VAL A N 1
ATOM 2400 C CA . VAL A 1 303 ? -4.808 15.941 13.359 1.00 55.91 303 VAL A CA 1
ATOM 2401 C C . VAL A 1 303 ? -3.777 16.731 14.137 1.00 55.91 303 VAL A C 1
ATOM 2403 O O . VAL A 1 303 ? -3.108 17.614 13.604 1.00 55.91 303 VAL A O 1
ATOM 2406 N N . GLY A 1 304 ? -3.662 16.436 15.429 1.00 53.78 304 GLY A N 1
ATOM 2407 C CA . GLY A 1 304 ? -2.617 17.037 16.245 1.00 53.78 304 GLY A CA 1
ATOM 2408 C C . GLY A 1 304 ? -1.233 16.711 15.675 1.00 53.78 304 GLY A C 1
ATOM 2409 O O . GLY A 1 304 ? -0.901 15.536 15.501 1.00 53.78 304 GLY A O 1
ATOM 2410 N N . ARG A 1 305 ? -0.416 17.737 15.404 1.00 49.06 305 ARG A N 1
ATOM 2411 C CA . ARG A 1 305 ? 1.045 17.582 15.383 1.00 49.06 305 ARG A CA 1
ATOM 2412 C C . ARG A 1 305 ? 1.518 17.832 16.805 1.00 49.06 305 ARG A C 1
ATOM 2414 O O . ARG A 1 305 ? 1.271 18.899 17.359 1.00 49.06 305 ARG A O 1
ATOM 2421 N N . TYR A 1 306 ? 2.192 16.860 17.399 1.00 50.81 306 TYR A N 1
ATOM 2422 C CA . TYR A 1 306 ? 2.857 17.083 18.675 1.00 50.81 306 TYR A CA 1
ATOM 2423 C C . TYR A 1 306 ? 4.206 17.732 18.375 1.00 50.81 306 TYR A C 1
ATOM 2425 O O . TYR A 1 306 ? 5.035 17.133 17.695 1.00 50.81 306 TYR A O 1
ATOM 2433 N N . ALA A 1 307 ? 4.420 18.968 18.830 1.00 35.34 307 ALA A N 1
ATOM 2434 C CA . ALA A 1 307 ? 5.741 19.581 18.774 1.00 35.34 307 ALA A CA 1
ATOM 2435 C C . ALA A 1 307 ? 6.542 19.066 19.968 1.00 35.34 307 ALA A C 1
ATOM 2437 O O . ALA A 1 307 ? 6.258 19.367 21.125 1.00 35.34 307 ALA A O 1
ATOM 2438 N N . GLY A 1 308 ? 7.509 18.231 19.636 1.00 38.81 308 GLY A N 1
ATOM 2439 C CA . GLY A 1 308 ? 8.485 17.632 20.522 1.00 38.81 308 GLY A CA 1
ATOM 2440 C C . GLY A 1 308 ? 9.316 16.712 19.645 1.00 38.81 308 GLY A C 1
ATOM 2441 O O . GLY A 1 308 ? 8.857 15.632 19.298 1.00 38.81 308 GLY A O 1
ATOM 2442 N N . GLU A 1 309 ? 10.470 17.211 19.204 1.00 35.50 309 GLU A N 1
ATOM 2443 C CA . GLU A 1 309 ? 11.530 16.454 18.522 1.00 35.50 309 GLU A CA 1
ATOM 2444 C C . GLU A 1 309 ? 11.093 15.638 17.293 1.00 35.50 309 GLU A C 1
ATOM 2446 O O . GLU A 1 309 ? 10.864 14.436 17.368 1.00 35.50 309 GLU A O 1
ATOM 2451 N N . GLY A 1 310 ? 11.015 16.285 16.125 1.00 40.72 310 GLY A N 1
ATOM 2452 C CA . GLY A 1 310 ? 11.111 15.596 14.827 1.00 40.72 310 GLY A CA 1
ATOM 2453 C C . GLY A 1 310 ? 10.063 14.515 14.518 1.00 40.72 310 GLY A C 1
ATOM 2454 O O . GLY A 1 310 ? 10.232 13.783 13.544 1.00 40.72 310 GLY A O 1
ATOM 2455 N N . GLN A 1 311 ? 8.989 14.387 15.303 1.00 45.19 311 GLN A N 1
ATOM 2456 C CA . GLN A 1 311 ? 7.983 13.357 15.074 1.00 45.19 311 GLN A CA 1
ATOM 2457 C C . GLN A 1 311 ? 7.168 13.679 13.822 1.00 45.19 311 GLN A C 1
ATOM 2459 O O . GLN A 1 311 ? 6.422 14.660 13.762 1.00 45.19 311 GLN A O 1
ATOM 2464 N N . ALA A 1 312 ? 7.323 12.813 12.818 1.00 50.50 312 ALA A N 1
ATOM 2465 C CA . ALA A 1 312 ? 6.444 12.720 11.666 1.00 50.50 312 ALA A CA 1
ATOM 2466 C C . ALA A 1 312 ? 4.973 12.793 12.112 1.00 50.50 312 ALA A C 1
ATOM 2468 O O . ALA A 1 312 ? 4.618 12.325 13.198 1.00 50.50 312 ALA A O 1
ATOM 2469 N N . ALA A 1 313 ? 4.116 13.387 11.272 1.00 58.31 313 ALA A N 1
ATOM 2470 C CA . ALA A 1 313 ? 2.669 13.411 11.486 1.00 58.31 313 ALA A CA 1
ATOM 2471 C C . ALA A 1 313 ? 2.173 12.035 11.961 1.00 58.31 313 ALA A C 1
ATOM 2473 O O . ALA A 1 313 ? 2.719 11.024 11.530 1.00 58.31 313 ALA A O 1
ATOM 2474 N N . ASN A 1 314 ? 1.160 11.986 12.834 1.00 72.44 314 ASN A N 1
ATOM 2475 C CA . ASN A 1 314 ? 0.580 10.735 13.334 1.00 72.44 314 ASN A CA 1
ATOM 2476 C C . ASN A 1 314 ? 0.032 9.897 12.160 1.00 72.44 314 ASN A C 1
ATOM 2478 O O . ASN A 1 314 ? -1.147 9.980 11.819 1.00 72.44 314 ASN A O 1
ATOM 2482 N N . THR A 1 315 ? 0.906 9.118 11.517 1.00 69.19 315 THR A N 1
ATOM 2483 C CA . THR A 1 315 ? 0.664 8.452 10.230 1.00 69.19 315 THR A CA 1
ATOM 2484 C C . THR A 1 315 ? -0.482 7.461 10.338 1.00 69.19 315 THR A C 1
ATOM 2486 O O . THR A 1 315 ? -1.301 7.371 9.428 1.00 69.19 315 THR A O 1
ATOM 2489 N N . ALA A 1 316 ? -0.603 6.792 11.487 1.00 78.56 316 ALA A N 1
ATOM 2490 C CA . ALA A 1 316 ? -1.721 5.913 11.801 1.00 78.56 316 ALA A CA 1
ATOM 2491 C C . ALA A 1 316 ? -3.069 6.659 11.815 1.00 78.56 316 ALA A C 1
ATOM 2493 O O . ALA A 1 316 ? -4.049 6.157 11.264 1.00 78.56 316 ALA A O 1
ATOM 2494 N N . ALA A 1 317 ? -3.129 7.857 12.408 1.00 79.88 317 ALA A N 1
ATOM 2495 C CA . ALA A 1 317 ? -4.338 8.680 12.390 1.00 79.88 317 ALA A CA 1
ATOM 2496 C C . ALA A 1 317 ? -4.645 9.188 10.974 1.00 79.88 317 ALA A C 1
ATOM 2498 O O . ALA A 1 317 ? -5.767 9.014 10.507 1.00 79.88 317 ALA A O 1
ATOM 2499 N N . CYS A 1 318 ? -3.644 9.716 10.259 1.00 73.38 318 CYS A N 1
ATOM 2500 C CA . CYS A 1 318 ? -3.803 10.174 8.876 1.00 73.38 318 CYS A CA 1
ATOM 2501 C C . CYS A 1 318 ? -4.344 9.064 7.967 1.00 73.38 318 CYS A C 1
ATOM 2503 O O . CYS A 1 318 ? -5.281 9.298 7.210 1.00 73.38 318 CYS A O 1
ATOM 2505 N N . ARG A 1 319 ? -3.797 7.845 8.084 1.00 75.50 319 ARG A N 1
ATOM 2506 C CA . ARG A 1 319 ? -4.248 6.673 7.326 1.00 75.50 319 ARG A CA 1
ATOM 2507 C C . ARG A 1 319 ? -5.663 6.244 7.716 1.00 75.50 319 ARG A C 1
ATOM 2509 O O . ARG A 1 319 ? -6.423 5.827 6.850 1.00 75.50 319 ARG A O 1
ATOM 2516 N N . CYS A 1 320 ? -6.034 6.329 8.998 1.00 82.06 320 CYS A N 1
ATOM 2517 C CA . CYS A 1 320 ? -7.415 6.071 9.415 1.00 82.06 320 CYS A CA 1
ATOM 2518 C C . CYS A 1 320 ? -8.362 7.082 8.750 1.00 82.06 320 CYS A C 1
ATOM 2520 O O . CYS A 1 320 ? -9.341 6.679 8.135 1.00 82.06 320 CYS A O 1
ATOM 2522 N N . TYR A 1 321 ? -8.047 8.378 8.808 1.00 82.19 321 TYR A N 1
ATOM 2523 C CA . TYR A 1 321 ? -8.920 9.437 8.294 1.00 82.19 321 TYR A CA 1
ATOM 2524 C C . TYR A 1 321 ? -9.007 9.445 6.762 1.00 82.19 321 TYR A C 1
ATOM 2526 O O . TYR A 1 321 ? -10.086 9.657 6.217 1.00 82.19 321 TYR A O 1
ATOM 2534 N N . SER A 1 322 ? -7.924 9.151 6.042 1.00 73.31 322 SER A N 1
ATOM 2535 C CA . SER A 1 322 ? -7.948 9.134 4.573 1.00 73.31 322 SER A CA 1
ATOM 2536 C C . SER A 1 322 ? -8.881 8.063 3.996 1.00 73.31 322 SER A C 1
ATOM 2538 O O . SER A 1 322 ? -9.496 8.301 2.960 1.00 73.31 322 SER A O 1
ATOM 2540 N N . LYS A 1 323 ? -9.067 6.925 4.687 1.00 75.56 323 LYS A N 1
ATOM 2541 C CA . LYS A 1 323 ? -10.069 5.900 4.314 1.00 75.56 323 LYS A CA 1
ATOM 2542 C C . LYS A 1 323 ? -11.494 6.440 4.317 1.00 75.56 323 LYS A C 1
ATOM 2544 O O . LYS A 1 323 ? -12.347 5.925 3.606 1.00 75.56 323 LYS A O 1
ATOM 2549 N N . PHE A 1 324 ? -11.736 7.480 5.108 1.00 74.25 324 PHE A N 1
ATOM 2550 C CA . PHE A 1 324 ? -13.007 8.176 5.170 1.00 74.25 324 PHE A CA 1
ATOM 2551 C C . PHE A 1 324 ? -12.961 9.505 4.406 1.00 74.25 324 PHE A C 1
ATOM 2553 O O . PHE A 1 324 ? -13.567 10.478 4.830 1.00 74.25 324 PHE A O 1
ATOM 2560 N N . GLY A 1 325 ? -12.185 9.606 3.323 1.00 70.38 325 GLY A N 1
ATOM 2561 C CA . GLY A 1 325 ? -12.205 10.768 2.426 1.00 70.38 325 GLY A CA 1
ATOM 2562 C C . GLY A 1 325 ? -11.835 12.114 3.069 1.00 70.38 325 GLY A C 1
ATOM 2563 O O . GLY A 1 325 ? -12.115 13.166 2.489 1.00 70.38 325 GLY A O 1
ATOM 2564 N N . PHE A 1 326 ? -11.230 12.112 4.259 1.00 75.69 326 PHE A N 1
ATOM 2565 C CA . PHE A 1 326 ? -10.688 13.323 4.858 1.00 75.69 326 PHE A CA 1
ATOM 2566 C C . PHE A 1 326 ? -9.390 13.693 4.146 1.00 75.69 326 PHE A C 1
ATOM 2568 O O . PHE A 1 326 ? -8.505 12.856 3.964 1.00 75.69 326 PHE A O 1
ATOM 2575 N N . LEU A 1 327 ? -9.259 14.965 3.784 1.00 68.88 327 LEU A N 1
ATOM 2576 C CA . LEU A 1 327 ? -8.082 15.516 3.122 1.00 68.88 327 LEU A CA 1
ATOM 2577 C C . LEU A 1 327 ? -7.481 16.618 3.990 1.00 68.88 327 LEU A C 1
ATOM 2579 O O . LEU A 1 327 ? -8.207 17.322 4.696 1.00 68.88 327 LEU A O 1
ATOM 2583 N N . PHE A 1 328 ? -6.160 16.786 3.930 1.00 65.62 328 PHE A N 1
ATOM 2584 C CA . PHE A 1 328 ? -5.514 17.949 4.532 1.00 65.62 328 PHE A CA 1
ATOM 2585 C C . PHE A 1 328 ? -6.049 19.224 3.887 1.00 65.62 328 PHE A C 1
ATOM 2587 O O . PHE A 1 328 ? -6.095 19.346 2.664 1.00 65.62 328 PHE A O 1
ATOM 2594 N N . THR A 1 329 ? -6.452 20.178 4.715 1.00 62.12 329 THR A N 1
ATOM 2595 C CA . THR A 1 329 ? -6.681 21.545 4.249 1.00 62.12 329 THR A CA 1
ATOM 2596 C C . THR A 1 329 ? -5.341 22.262 4.119 1.00 62.12 329 THR A C 1
ATOM 2598 O O . THR A 1 329 ? -4.423 21.941 4.874 1.00 62.12 329 THR A O 1
ATOM 2601 N N . ASP A 1 330 ? -5.245 23.224 3.195 1.00 54.53 330 ASP A N 1
ATOM 2602 C CA . ASP A 1 330 ? -4.078 24.103 3.006 1.00 54.53 330 ASP A CA 1
ATOM 2603 C C . ASP A 1 330 ? -3.470 24.541 4.358 1.00 54.53 330 ASP A C 1
ATOM 2605 O O . ASP A 1 330 ? -4.201 24.765 5.327 1.00 54.53 330 ASP A O 1
ATOM 2609 N N . GLU A 1 331 ? -2.140 24.657 4.441 1.00 48.81 331 GLU A N 1
ATOM 2610 C CA . GLU A 1 331 ? -1.364 24.857 5.682 1.00 48.81 331 GLU A CA 1
ATOM 2611 C C . GLU A 1 331 ? -1.807 26.095 6.486 1.00 48.81 331 GLU A C 1
ATOM 2613 O O . GLU A 1 331 ? -1.598 26.181 7.702 1.00 48.81 331 GLU A O 1
ATOM 2618 N N . ARG A 1 332 ? -2.495 27.031 5.821 1.00 45.19 332 ARG A N 1
ATOM 2619 C CA . ARG A 1 332 ? -3.128 28.219 6.413 1.00 45.19 332 ARG A CA 1
ATOM 2620 C C . ARG A 1 332 ? -4.307 27.897 7.342 1.00 45.19 332 ARG A C 1
ATOM 2622 O O . ARG A 1 332 ? -4.654 28.724 8.177 1.00 45.19 332 ARG A O 1
ATOM 2629 N N . CYS A 1 333 ? -4.918 26.718 7.227 1.00 45.34 333 CYS A N 1
ATOM 2630 C CA . CYS A 1 333 ? -6.011 26.230 8.078 1.00 45.34 333 CYS A CA 1
ATOM 2631 C C . CYS A 1 333 ? -5.495 25.342 9.219 1.00 45.34 333 CYS A C 1
ATOM 2633 O O . CYS A 1 333 ? -6.075 24.303 9.536 1.00 45.34 333 CYS A O 1
ATOM 2635 N N . SER A 1 334 ? -4.378 25.730 9.822 1.00 52.41 334 SER A N 1
ATOM 2636 C CA . SER A 1 334 ? -3.847 25.072 11.007 1.00 52.41 334 SER A CA 1
ATOM 2637 C C . SER A 1 334 ? -4.343 25.777 12.273 1.00 52.41 334 SER A C 1
ATOM 2639 O O . SER A 1 334 ? -4.435 27.003 12.334 1.00 52.41 334 SER A O 1
ATOM 2641 N N . VAL A 1 335 ? -4.737 24.998 13.283 1.00 49.72 335 VAL A N 1
ATOM 2642 C CA . VAL A 1 335 ? -5.146 25.542 14.587 1.00 49.72 335 VAL A CA 1
ATOM 2643 C C . VAL A 1 335 ? -3.937 25.528 15.505 1.00 49.72 335 VAL A C 1
ATOM 2645 O O . VAL A 1 335 ? -3.273 24.497 15.634 1.00 49.72 335 VAL A O 1
ATOM 2648 N N . ARG A 1 336 ? -3.680 26.662 16.163 1.00 50.19 336 ARG A N 1
ATOM 2649 C CA . ARG A 1 336 ? -2.722 26.735 17.264 1.00 50.19 336 ARG A CA 1
ATOM 2650 C C . ARG A 1 336 ? -3.408 26.348 18.570 1.00 50.19 336 ARG A C 1
ATOM 2652 O O . ARG A 1 336 ? -4.288 27.070 19.028 1.00 50.19 336 ARG A O 1
ATOM 2659 N N . GLU A 1 337 ? -3.003 25.232 19.163 1.00 56.09 337 GLU A N 1
ATOM 2660 C CA . GLU A 1 337 ? -3.444 24.804 20.500 1.00 56.09 337 GLU A CA 1
ATOM 2661 C C . GLU A 1 337 ? -2.187 24.604 21.356 1.00 56.09 337 GLU A C 1
ATOM 2663 O O . GLU A 1 337 ? -1.286 23.870 20.962 1.00 56.09 337 GLU A O 1
ATOM 2668 N N . ASP A 1 338 ? -2.059 25.352 22.456 1.00 59.28 338 ASP A N 1
ATOM 2669 C CA . ASP A 1 338 ? -0.884 25.340 23.347 1.00 59.28 338 ASP A CA 1
ATOM 2670 C C . ASP A 1 338 ? 0.474 25.535 22.632 1.00 59.28 338 ASP A C 1
ATOM 2672 O O . ASP A 1 338 ? 1.485 24.928 22.976 1.00 59.28 338 ASP A O 1
ATOM 2676 N N . GLY A 1 339 ? 0.502 26.383 21.596 1.00 55.78 339 GLY A N 1
ATOM 2677 C CA . GLY A 1 339 ? 1.706 26.655 20.795 1.00 55.78 339 GLY A CA 1
ATOM 2678 C C . GLY A 1 339 ? 2.014 25.609 19.714 1.00 55.78 339 GLY A C 1
ATOM 2679 O O . GLY A 1 339 ? 2.972 25.780 18.961 1.00 55.78 339 GLY A O 1
ATOM 2680 N N . LEU A 1 340 ? 1.195 24.561 19.585 1.00 54.06 340 LEU A N 1
ATOM 2681 C CA . LEU A 1 340 ? 1.333 23.508 18.577 1.00 54.06 340 LEU A CA 1
ATOM 2682 C C . LEU A 1 340 ? 0.578 23.857 17.299 1.00 54.06 340 LEU A C 1
ATOM 2684 O O . LEU A 1 340 ? -0.579 24.258 17.368 1.00 54.06 340 LEU A O 1
ATOM 2688 N N . ASN A 1 341 ? 1.202 23.661 16.131 1.00 56.38 341 ASN A N 1
ATOM 2689 C CA . ASN A 1 341 ? 0.531 23.865 14.849 1.00 56.38 341 ASN A CA 1
ATOM 2690 C C . ASN A 1 341 ? -0.118 22.569 14.347 1.00 56.38 341 ASN A C 1
ATOM 2692 O O . ASN A 1 341 ? 0.571 21.703 13.807 1.00 56.38 341 ASN A O 1
ATOM 2696 N N . CYS A 1 342 ? -1.432 22.430 14.516 1.00 55.59 342 CYS A N 1
ATOM 2697 C CA . CYS A 1 342 ? -2.165 21.210 14.182 1.00 55.59 342 CYS A CA 1
ATOM 2698 C C . CYS A 1 342 ? -2.814 21.329 12.791 1.00 55.59 342 CYS A C 1
ATOM 2700 O O . CYS A 1 342 ? -3.757 22.114 12.643 1.00 55.59 342 CYS A O 1
ATOM 2702 N N . PRO A 1 343 ? -2.349 20.584 11.764 1.00 60.81 343 PRO A N 1
ATOM 2703 C CA . PRO A 1 343 ? -3.012 20.566 10.468 1.00 60.81 343 PRO A CA 1
ATOM 2704 C C . PRO A 1 343 ? -4.422 19.987 10.609 1.00 60.81 343 PRO A C 1
ATOM 2706 O O . PRO A 1 343 ? -4.648 18.962 11.260 1.00 60.81 343 PRO A O 1
ATOM 2709 N N . MET A 1 344 ? -5.389 20.658 9.995 1.00 53.44 344 MET A N 1
ATOM 2710 C CA . MET A 1 344 ? -6.759 20.174 9.956 1.00 53.44 344 MET A CA 1
ATOM 2711 C C . MET A 1 344 ? -6.972 19.257 8.758 1.00 53.44 344 MET A C 1
ATOM 2713 O O . MET A 1 344 ? -6.439 19.491 7.670 1.00 53.44 344 MET A O 1
ATOM 2717 N N . MET A 1 345 ? -7.786 18.222 8.959 1.00 63.38 345 MET A N 1
ATOM 2718 C CA . MET A 1 345 ? -8.339 17.450 7.862 1.00 63.38 345 MET A CA 1
ATOM 2719 C C . MET A 1 345 ? -9.844 17.691 7.793 1.00 63.38 345 MET A C 1
ATOM 2721 O O . MET A 1 345 ? -10.570 17.566 8.783 1.00 63.38 345 MET A O 1
ATOM 2725 N N . ARG A 1 346 ? -10.320 18.060 6.608 1.00 60.69 346 ARG A N 1
ATOM 2726 C CA . ARG A 1 346 ? -11.746 18.245 6.343 1.00 60.69 346 ARG A CA 1
ATOM 2727 C C . ARG A 1 346 ? -12.213 17.196 5.340 1.00 60.69 346 ARG A C 1
ATOM 2729 O O . ARG A 1 346 ? -11.435 16.810 4.465 1.00 60.69 346 ARG A O 1
ATOM 2736 N N . PRO A 1 347 ? -13.472 16.747 5.429 1.00 59.47 347 PRO A N 1
ATOM 2737 C CA . PRO A 1 347 ? -14.115 16.096 4.307 1.00 59.47 347 PRO A CA 1
ATOM 2738 C C . PRO A 1 347 ? -14.037 17.050 3.118 1.00 59.47 347 PRO A C 1
ATOM 2740 O O . PRO A 1 347 ? -14.168 18.267 3.291 1.00 59.47 347 PRO A O 1
ATOM 2743 N N . ALA A 1 348 ? -13.799 16.527 1.921 1.00 56.59 348 ALA A N 1
ATOM 2744 C CA . ALA A 1 348 ? -13.687 17.366 0.738 1.00 56.59 348 ALA A CA 1
ATOM 2745 C C . ALA A 1 348 ? -14.996 18.160 0.517 1.00 56.59 348 ALA A C 1
ATOM 2747 O O . ALA A 1 348 ? -16.008 17.611 0.086 1.00 56.59 348 ALA A O 1
ATOM 2748 N N . LYS A 1 349 ? -15.013 19.462 0.852 1.00 42.31 349 LYS A N 1
ATOM 2749 C CA . LYS A 1 349 ? -16.175 20.328 0.598 1.00 42.31 349 LYS A CA 1
ATOM 2750 C C . LYS A 1 349 ? -16.279 20.577 -0.902 1.00 42.31 349 LYS A C 1
ATOM 2752 O O . LYS A 1 349 ? -15.423 21.247 -1.479 1.00 42.31 349 LYS A O 1
ATOM 2757 N N . GLY A 1 350 ? -17.359 20.074 -1.496 1.00 44.09 350 GLY A N 1
ATOM 2758 C CA . GLY A 1 350 ? -17.674 20.267 -2.905 1.00 44.09 350 GLY A CA 1
ATOM 2759 C C . GLY A 1 350 ? -16.765 19.445 -3.813 1.00 44.09 350 GLY A C 1
ATOM 2760 O O . GLY A 1 350 ? -15.539 19.454 -3.701 1.00 44.09 350 GLY A O 1
ATOM 2761 N N . VAL A 1 351 ? -17.382 18.752 -4.764 1.00 37.03 351 VAL A N 1
ATOM 2762 C CA . VAL A 1 351 ? -16.639 17.896 -5.681 1.00 37.03 351 VAL A CA 1
ATOM 2763 C C . VAL A 1 351 ? -15.650 18.708 -6.521 1.00 37.03 351 VAL A C 1
ATOM 2765 O O . VAL A 1 351 ? -14.596 18.188 -6.811 1.00 37.03 351 VAL A O 1
ATOM 2768 N N . ALA A 1 352 ? -15.844 20.010 -6.766 1.00 34.97 352 ALA A N 1
ATOM 2769 C CA . ALA A 1 352 ? -14.858 20.844 -7.473 1.00 34.97 352 ALA A CA 1
ATOM 2770 C C . ALA A 1 352 ? -13.459 20.880 -6.811 1.00 34.97 352 ALA A C 1
ATOM 2772 O O . ALA A 1 352 ? -12.449 20.866 -7.511 1.00 34.97 352 ALA A O 1
ATOM 2773 N N . THR A 1 353 ? -13.376 20.841 -5.478 1.00 37.56 353 THR A N 1
ATOM 2774 C CA . THR A 1 353 ? -12.091 20.779 -4.754 1.00 37.56 353 THR A CA 1
ATOM 2775 C C . THR A 1 353 ? -11.591 19.337 -4.597 1.00 37.56 353 THR A C 1
ATOM 2777 O O . THR A 1 353 ? -10.386 19.104 -4.557 1.00 37.56 353 THR A O 1
ATOM 2780 N N . ALA A 1 354 ? -12.501 18.353 -4.603 1.00 38.00 354 ALA A N 1
ATOM 2781 C CA . ALA A 1 354 ? -12.177 16.923 -4.691 1.00 38.00 354 ALA A CA 1
ATOM 2782 C C . ALA A 1 354 ? -11.776 16.469 -6.121 1.00 38.00 354 ALA A C 1
ATOM 2784 O O . ALA A 1 354 ? -11.097 15.461 -6.286 1.00 38.00 354 ALA A O 1
ATOM 2785 N N . VAL A 1 355 ? -12.144 17.228 -7.162 1.00 36.69 355 VAL A N 1
ATOM 2786 C CA . VAL A 1 355 ? -11.978 16.949 -8.610 1.00 36.69 355 VAL A CA 1
ATOM 2787 C C . VAL A 1 355 ? -10.545 17.134 -9.091 1.00 36.69 355 VAL A C 1
ATOM 2789 O O . VAL A 1 355 ? -10.171 16.614 -10.144 1.00 36.69 355 VAL A O 1
ATOM 2792 N N . HIS A 1 356 ? -9.702 17.809 -8.312 1.00 36.47 356 HIS A N 1
ATOM 2793 C CA . HIS A 1 356 ? -8.255 17.748 -8.515 1.00 36.47 356 HIS A CA 1
ATOM 2794 C C . HIS A 1 356 ? -7.654 16.422 -7.994 1.00 36.47 356 HIS A C 1
ATOM 2796 O O . HIS A 1 356 ? -6.545 16.047 -8.379 1.00 36.47 356 HIS A O 1
ATOM 2802 N N . GLY A 1 357 ? -8.412 15.653 -7.200 1.00 37.88 357 GLY A N 1
ATOM 2803 C CA . GLY A 1 357 ? -8.040 14.369 -6.599 1.00 37.88 357 GLY A CA 1
ATOM 2804 C C . GLY A 1 357 ? -8.482 13.105 -7.355 1.00 37.88 357 GLY A C 1
ATOM 2805 O O . GLY A 1 357 ? -7.791 12.101 -7.226 1.00 37.88 357 GLY A O 1
ATOM 2806 N N . LEU A 1 358 ? -9.501 13.149 -8.220 1.00 34.41 358 LEU A N 1
ATOM 2807 C CA . LEU A 1 358 ? -10.072 11.961 -8.894 1.00 34.41 358 LEU A CA 1
ATOM 2808 C C . LEU A 1 358 ? -9.452 11.636 -10.275 1.00 34.41 358 LEU A C 1
ATOM 2810 O O . LEU A 1 358 ? -8.728 12.465 -10.841 1.00 34.41 358 LEU A O 1
ATOM 2814 N N . SER A 1 359 ? -9.709 10.419 -10.779 1.00 41.34 359 SER A N 1
ATOM 2815 C CA . SER A 1 359 ? -9.318 9.910 -12.108 1.00 41.34 359 SER A CA 1
ATOM 2816 C C . SER A 1 359 ? -10.251 10.426 -13.226 1.00 41.34 359 SER A C 1
ATOM 2818 O O . SER A 1 359 ? -11.292 11.026 -12.951 1.00 41.34 359 SER A O 1
ATOM 2820 N N . GLY A 1 360 ? -9.886 10.222 -14.500 1.00 36.44 360 GLY A N 1
ATOM 2821 C CA . GLY A 1 360 ? -10.647 10.712 -15.663 1.00 36.44 360 GLY A CA 1
ATOM 2822 C C . GLY A 1 360 ? -12.079 10.165 -15.788 1.00 36.44 360 GLY A C 1
ATOM 2823 O O . GLY A 1 360 ? -12.961 10.907 -16.209 1.00 36.44 360 GLY A O 1
ATOM 2824 N N . CYS A 1 361 ? -12.341 8.927 -15.350 1.00 33.94 361 CYS A N 1
ATOM 2825 C CA . CYS A 1 361 ? -13.676 8.309 -15.418 1.00 33.94 361 CYS A CA 1
ATOM 2826 C C . CYS A 1 361 ? -14.659 8.881 -14.374 1.00 33.94 361 CYS A C 1
ATOM 2828 O O . CYS A 1 361 ? -15.842 9.055 -14.658 1.00 33.94 361 CYS A O 1
ATOM 2830 N N . ASP A 1 362 ? -14.179 9.272 -13.189 1.00 36.56 362 ASP A N 1
ATOM 2831 C CA . ASP A 1 362 ? -15.031 9.868 -12.144 1.00 36.56 362 ASP A CA 1
ATOM 2832 C C . ASP A 1 362 ? -15.356 11.341 -12.430 1.00 36.56 362 ASP A C 1
ATOM 2834 O O . ASP A 1 362 ? -16.386 11.866 -11.997 1.00 36.56 362 ASP A O 1
ATOM 2838 N N . ARG A 1 363 ? -14.498 12.020 -13.207 1.00 38.69 363 ARG A N 1
ATOM 2839 C CA . ARG A 1 363 ? -14.801 13.345 -13.767 1.00 38.69 363 ARG A CA 1
ATOM 2840 C C . ARG A 1 363 ? -15.978 13.279 -14.730 1.00 38.69 363 ARG A C 1
ATOM 2842 O O . ARG A 1 363 ? -16.833 14.163 -14.672 1.00 38.69 363 ARG A O 1
ATOM 2849 N N . GLU A 1 364 ? -16.054 12.247 -15.565 1.00 37.00 364 GLU A N 1
ATOM 2850 C CA . GLU A 1 364 ? -17.206 12.025 -16.440 1.00 37.00 364 GLU A CA 1
ATOM 2851 C C . GLU A 1 364 ? -18.464 11.704 -15.632 1.00 37.00 364 GLU A C 1
ATOM 2853 O O . GLU A 1 364 ? -19.472 12.356 -15.852 1.00 37.00 364 GLU A O 1
ATOM 2858 N N . ALA A 1 365 ? -18.412 10.848 -14.606 1.00 38.66 365 ALA A N 1
ATOM 2859 C CA . ALA A 1 365 ? -19.585 10.565 -13.769 1.00 38.66 365 ALA A CA 1
ATOM 2860 C C . ALA A 1 365 ? -20.127 11.813 -13.035 1.00 38.66 365 ALA A C 1
ATOM 2862 O O . ALA A 1 365 ? -21.332 12.064 -13.018 1.00 38.66 365 ALA A O 1
ATOM 2863 N N . VAL A 1 366 ? -19.255 12.644 -12.453 1.00 41.34 366 VAL A N 1
ATOM 2864 C CA . VAL A 1 366 ? -19.672 13.867 -11.741 1.00 41.34 366 VAL A CA 1
ATOM 2865 C C . VAL A 1 366 ? -20.150 14.956 -12.710 1.00 41.34 366 VAL A C 1
ATOM 2867 O O . VAL A 1 366 ? -21.122 15.656 -12.412 1.00 41.34 366 VAL A O 1
ATOM 2870 N N . SER A 1 367 ? -19.495 15.110 -13.865 1.00 45.16 367 SER A N 1
ATOM 2871 C CA . SER A 1 367 ? -19.934 16.044 -14.914 1.00 45.16 367 SER A CA 1
ATOM 2872 C C . SER A 1 367 ? -21.198 15.566 -15.642 1.00 45.16 367 SER A C 1
ATOM 2874 O O . SER A 1 367 ? -21.988 16.399 -16.079 1.00 45.16 367 SER A O 1
ATOM 2876 N N . ALA A 1 368 ? -21.462 14.255 -15.657 1.00 45.94 368 ALA A N 1
ATOM 2877 C CA . ALA A 1 368 ? -22.667 13.622 -16.193 1.00 45.94 368 ALA A CA 1
ATOM 2878 C C . ALA A 1 368 ? -23.857 13.605 -15.214 1.00 45.94 368 ALA A C 1
ATOM 2880 O O . ALA A 1 368 ? -24.882 12.990 -15.497 1.00 45.94 368 ALA A O 1
ATOM 2881 N N . GLY A 1 369 ? -23.757 14.281 -14.064 1.00 52.62 369 GLY A N 1
ATOM 2882 C CA . GLY A 1 369 ? -24.869 14.385 -13.119 1.00 52.62 369 GLY A CA 1
ATOM 2883 C C . GLY A 1 369 ? -25.021 13.198 -12.166 1.00 52.62 369 GLY A C 1
ATOM 2884 O O . GLY A 1 369 ? -26.105 13.030 -11.610 1.00 52.62 369 GLY A O 1
ATOM 2885 N N . SER A 1 370 ? -23.961 12.412 -11.926 1.00 57.53 370 SER A N 1
ATOM 2886 C CA . SER A 1 370 ? -23.994 11.336 -10.929 1.00 57.53 370 SER A CA 1
ATOM 2887 C C . SER A 1 370 ? -24.453 11.851 -9.563 1.00 57.53 370 SER A C 1
ATOM 2889 O O . SER A 1 370 ? -24.014 12.900 -9.070 1.00 57.53 370 SER A O 1
ATOM 2891 N N . THR A 1 371 ? -25.351 11.085 -8.950 1.00 74.69 371 THR A N 1
ATOM 2892 C CA . THR A 1 371 ? -25.896 11.339 -7.620 1.00 74.69 371 THR A CA 1
ATOM 2893 C C . THR A 1 371 ? -25.099 10.655 -6.514 1.00 74.69 371 THR A C 1
ATOM 2895 O O . THR A 1 371 ? -25.470 10.820 -5.359 1.00 74.69 371 THR A O 1
ATOM 2898 N N . SER A 1 372 ? -24.027 9.915 -6.824 1.00 73.00 372 SER A N 1
ATOM 2899 C CA . SER A 1 372 ? -23.212 9.211 -5.823 1.00 73.00 372 SER A CA 1
ATOM 2900 C C . SER A 1 372 ? -21.743 9.033 -6.244 1.00 73.00 372 SER A C 1
ATOM 2902 O O . SER A 1 372 ? -21.449 8.864 -7.428 1.00 73.00 372 SER A O 1
ATOM 2904 N N . VAL A 1 373 ? -20.821 9.040 -5.276 1.00 72.75 373 VAL A N 1
ATOM 2905 C CA . VAL A 1 373 ? -19.382 8.751 -5.421 1.00 72.75 373 VAL A CA 1
ATOM 2906 C C . VAL A 1 373 ? -18.989 7.695 -4.392 1.00 72.75 373 VAL A C 1
ATOM 2908 O O . VAL A 1 373 ? -19.069 7.946 -3.192 1.00 72.75 373 VAL A O 1
ATOM 2911 N N . GLU A 1 374 ? -18.544 6.525 -4.841 1.00 74.69 374 GLU A N 1
ATOM 2912 C CA . GLU A 1 374 ? -18.070 5.457 -3.957 1.00 74.69 374 GLU A CA 1
ATOM 2913 C C . GLU A 1 374 ? -16.598 5.687 -3.575 1.00 74.69 374 GLU A C 1
ATOM 2915 O O . GLU A 1 374 ? -15.759 5.949 -4.432 1.00 74.69 374 GLU A O 1
ATOM 2920 N N . LEU A 1 375 ? -16.280 5.615 -2.281 1.00 59.31 375 LEU A N 1
ATOM 2921 C CA . LEU A 1 375 ? -14.914 5.740 -1.756 1.00 59.31 375 LEU A CA 1
ATOM 2922 C C . LEU A 1 375 ? -14.253 4.381 -1.486 1.00 59.31 375 LEU A C 1
ATOM 2924 O O . LEU A 1 375 ? -13.032 4.307 -1.354 1.00 59.31 375 LEU A O 1
ATOM 2928 N N . GLY A 1 376 ? -15.050 3.318 -1.367 1.00 67.62 376 GLY A N 1
ATOM 2929 C CA . GLY A 1 376 ? -14.596 1.950 -1.138 1.00 67.62 376 GLY A CA 1
ATOM 2930 C C . GLY A 1 376 ? -15.497 1.197 -0.163 1.00 67.62 376 GLY A C 1
ATOM 2931 O O . GLY A 1 376 ? -16.606 1.626 0.150 1.00 67.62 376 GLY A O 1
ATOM 2932 N N . THR A 1 377 ? -15.003 0.070 0.352 1.00 61.84 377 THR A N 1
ATOM 2933 C CA . THR A 1 377 ? -15.752 -0.792 1.277 1.00 61.84 377 THR A CA 1
ATOM 2934 C C . THR A 1 377 ? -15.101 -0.872 2.656 1.00 61.84 377 THR A C 1
ATOM 2936 O O . THR A 1 377 ? -13.905 -1.151 2.760 1.00 61.84 377 THR A O 1
ATOM 2939 N N . VAL A 1 378 ? -15.888 -0.720 3.724 1.00 60.75 378 VAL A N 1
ATOM 2940 C CA . VAL A 1 378 ? -15.451 -0.931 5.114 1.00 60.75 378 VAL A CA 1
ATOM 2941 C C . VAL A 1 378 ? -16.396 -1.924 5.783 1.00 60.75 378 VAL A C 1
ATOM 2943 O O . VAL A 1 378 ? -17.603 -1.714 5.810 1.00 60.75 378 VAL A O 1
ATOM 2946 N N . ASP A 1 379 ? -15.845 -3.028 6.295 1.00 67.50 379 ASP A N 1
ATOM 2947 C CA . ASP A 1 379 ? -16.599 -4.116 6.940 1.00 67.50 379 ASP A CA 1
ATOM 2948 C C . ASP A 1 379 ? -17.756 -4.646 6.069 1.00 67.50 379 ASP A C 1
ATOM 2950 O O . ASP A 1 379 ? -18.860 -4.901 6.541 1.00 67.50 379 ASP A O 1
ATOM 2954 N N . GLY A 1 380 ? -17.495 -4.788 4.763 1.00 71.12 380 GLY A N 1
ATOM 2955 C CA . GLY A 1 380 ? -18.471 -5.281 3.787 1.00 71.12 380 GLY A CA 1
ATOM 2956 C C . GLY A 1 380 ? -19.591 -4.293 3.450 1.00 71.12 380 GLY A C 1
ATOM 2957 O O . GLY A 1 380 ? -20.575 -4.686 2.836 1.00 71.12 380 GLY A O 1
ATOM 2958 N N . ARG A 1 381 ? -19.471 -3.021 3.848 1.00 68.75 381 ARG A N 1
ATOM 2959 C CA . ARG A 1 381 ? -20.404 -1.948 3.482 1.00 68.75 381 ARG A CA 1
ATOM 2960 C C . ARG A 1 381 ? -19.730 -0.980 2.526 1.00 68.75 381 ARG A C 1
ATOM 2962 O O . ARG A 1 381 ? -18.582 -0.603 2.762 1.00 68.75 381 ARG A O 1
ATOM 2969 N N . ARG A 1 382 ? -20.435 -0.568 1.472 1.00 75.50 382 ARG A N 1
ATOM 2970 C CA . ARG A 1 382 ? -19.975 0.486 0.561 1.00 75.50 382 ARG A CA 1
ATOM 2971 C C . ARG A 1 382 ? -20.096 1.827 1.256 1.00 75.50 382 ARG A C 1
ATOM 2973 O O . ARG A 1 382 ? -21.128 2.138 1.846 1.00 75.50 382 ARG A O 1
ATOM 2980 N N . VAL A 1 383 ? -19.027 2.599 1.204 1.00 67.75 383 VAL A N 1
ATOM 2981 C CA . VAL A 1 383 ? -18.914 3.909 1.828 1.00 67.75 383 VAL A CA 1
ATOM 2982 C C . VAL A 1 383 ? -18.694 4.926 0.724 1.00 67.75 383 VAL A C 1
ATOM 2984 O O . VAL A 1 383 ? -17.836 4.732 -0.136 1.00 67.75 383 VAL A O 1
ATOM 2987 N N . GLY A 1 384 ? -19.462 6.007 0.738 1.00 76.88 384 GLY A N 1
ATOM 2988 C CA . GLY A 1 384 ? -19.438 6.988 -0.332 1.00 76.88 384 GLY A CA 1
ATOM 2989 C C . GLY A 1 384 ? -20.054 8.325 0.049 1.00 76.88 384 GLY A C 1
ATOM 2990 O O . GLY A 1 384 ? -20.284 8.641 1.219 1.00 76.88 384 GLY A O 1
ATOM 2991 N N . TRP A 1 385 ? -20.296 9.124 -0.978 1.00 70.62 385 TRP A N 1
ATOM 2992 C CA . TRP A 1 385 ? -20.979 10.402 -0.903 1.00 70.62 385 TRP A CA 1
ATOM 2993 C C . TRP A 1 385 ? -22.156 10.405 -1.860 1.00 70.62 385 TRP A C 1
ATOM 2995 O O . TRP A 1 385 ? -21.957 10.199 -3.051 1.00 70.62 385 TRP A O 1
ATOM 3005 N N . ASP A 1 386 ? -23.341 10.748 -1.374 1.00 72.19 386 ASP A N 1
ATOM 3006 C CA . ASP A 1 386 ? -24.527 10.959 -2.194 1.00 72.19 386 ASP A CA 1
ATOM 3007 C C . ASP A 1 386 ? -24.817 12.453 -2.340 1.00 72.19 386 ASP A C 1
ATOM 3009 O O . ASP A 1 386 ? -24.636 13.256 -1.418 1.00 72.19 386 ASP A O 1
ATOM 3013 N N . ARG A 1 387 ? -25.305 12.854 -3.507 1.00 65.94 387 ARG A N 1
ATOM 3014 C CA . ARG A 1 387 ? -25.716 14.225 -3.785 1.00 65.94 387 ARG A CA 1
ATOM 3015 C C . ARG A 1 387 ? -27.105 14.468 -3.202 1.00 65.94 387 ARG A C 1
ATOM 3017 O O . ARG A 1 387 ? -28.071 13.818 -3.587 1.00 65.94 387 ARG A O 1
ATOM 3024 N N . VAL A 1 388 ? -27.222 15.455 -2.314 1.00 62.81 388 VAL A N 1
ATOM 3025 C CA . VAL A 1 388 ? -28.494 15.856 -1.693 1.00 62.81 388 VAL A CA 1
ATOM 3026 C C . VAL A 1 388 ? -28.699 17.352 -1.926 1.00 62.81 388 VAL A C 1
ATOM 3028 O O . VAL A 1 388 ? -28.064 18.205 -1.302 1.00 62.81 388 VAL A O 1
ATOM 3031 N N . GLY A 1 389 ? -29.562 17.688 -2.889 1.00 74.12 389 GLY A N 1
ATOM 3032 C CA . GLY A 1 389 ? -29.768 19.066 -3.341 1.00 74.12 389 GLY A CA 1
ATOM 3033 C C . GLY A 1 389 ? -28.501 19.671 -3.960 1.00 74.12 389 GLY A C 1
ATOM 3034 O O . GLY A 1 389 ? -27.956 19.149 -4.935 1.00 74.12 389 GLY A O 1
ATOM 3035 N N . ARG A 1 390 ? -28.026 20.795 -3.402 1.00 54.44 390 ARG A N 1
ATOM 3036 C CA . ARG A 1 390 ? -26.748 21.425 -3.803 1.00 54.44 390 ARG A CA 1
ATOM 3037 C C . ARG A 1 390 ? -25.543 20.909 -3.005 1.00 54.44 390 ARG A C 1
ATOM 3039 O O . ARG A 1 390 ? -24.421 21.320 -3.288 1.00 54.44 390 ARG A O 1
ATOM 3046 N N . GLY A 1 391 ? -25.777 20.064 -2.002 1.00 48.94 391 GLY A N 1
ATOM 3047 C CA . GLY A 1 391 ? -24.755 19.523 -1.114 1.00 48.94 391 GLY A CA 1
ATOM 3048 C C . GLY A 1 391 ? -24.399 18.073 -1.428 1.00 48.94 391 GLY A C 1
ATOM 3049 O O . GLY A 1 391 ? -25.016 17.419 -2.270 1.00 48.94 391 GLY A O 1
ATOM 3050 N N . TRP A 1 392 ? -23.396 17.583 -0.710 1.00 57.66 392 TRP A N 1
ATOM 3051 C CA . TRP A 1 392 ? -23.011 16.178 -0.683 1.00 57.66 392 TRP A CA 1
ATOM 3052 C C . TRP A 1 392 ? -23.149 15.680 0.748 1.00 57.66 392 TRP A C 1
ATOM 3054 O O . TRP A 1 392 ? -22.730 16.358 1.687 1.00 57.66 392 TRP A O 1
ATOM 3064 N N . ARG A 1 393 ? -23.754 14.509 0.901 1.00 63.16 393 ARG A N 1
ATOM 3065 C CA . ARG A 1 393 ? -23.989 13.834 2.170 1.00 63.16 393 ARG A CA 1
ATOM 3066 C C . ARG A 1 393 ? -23.221 12.523 2.171 1.00 63.16 393 ARG A C 1
ATOM 3068 O O . ARG A 1 393 ? -23.155 11.841 1.160 1.00 63.16 393 ARG A O 1
ATOM 3075 N N . TRP A 1 394 ? -22.661 12.167 3.315 1.00 65.06 394 TRP A N 1
ATOM 3076 C CA . TRP A 1 394 ? -22.084 10.844 3.518 1.00 65.06 394 TRP A CA 1
ATOM 3077 C C . TRP A 1 394 ? -23.127 9.737 3.386 1.00 65.06 394 TRP A C 1
ATOM 3079 O O . TRP A 1 394 ? -24.206 9.844 3.970 1.00 65.06 394 TRP A O 1
ATOM 3089 N N . SER A 1 395 ? -22.783 8.656 2.691 1.00 68.44 395 SER A N 1
ATOM 3090 C CA . SER A 1 395 ? -23.637 7.480 2.556 1.00 68.44 395 SER A CA 1
ATOM 3091 C C . SER A 1 395 ? -22.893 6.193 2.896 1.00 68.44 395 SER A C 1
ATOM 3093 O O . SER A 1 395 ? -21.691 6.041 2.661 1.00 68.44 395 SER A O 1
ATOM 3095 N N . ILE A 1 396 ? -23.629 5.268 3.512 1.00 67.62 396 ILE A N 1
ATOM 3096 C CA . ILE A 1 396 ? -23.211 3.886 3.723 1.00 67.62 396 ILE A CA 1
ATOM 3097 C C . ILE A 1 396 ? -24.325 3.015 3.153 1.00 67.62 396 ILE A C 1
ATOM 3099 O O . ILE A 1 396 ? -25.473 3.116 3.588 1.00 67.62 396 ILE A O 1
ATOM 3103 N N . ALA A 1 397 ? -23.985 2.171 2.188 1.00 73.31 397 ALA A N 1
ATOM 3104 C CA . ALA A 1 397 ? -24.896 1.219 1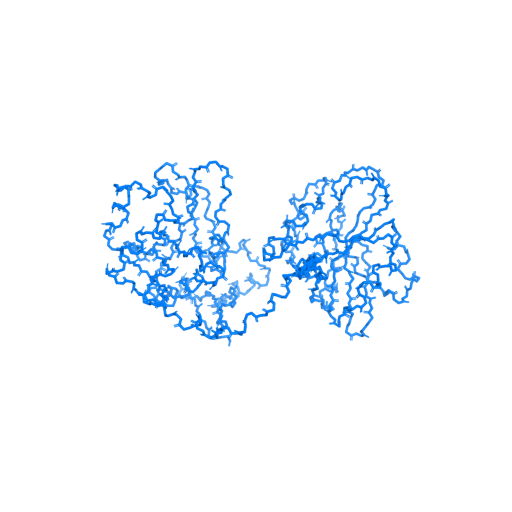.572 1.00 73.31 397 ALA A CA 1
ATOM 3105 C C . ALA A 1 397 ? -24.442 -0.214 1.870 1.00 73.31 397 ALA A C 1
ATOM 3107 O O . ALA A 1 397 ? -23.254 -0.484 2.073 1.00 73.31 397 ALA A O 1
ATOM 3108 N N . ALA A 1 398 ? -25.390 -1.153 1.886 1.00 72.12 398 ALA A N 1
ATOM 3109 C CA . ALA A 1 398 ? -25.033 -2.565 1.795 1.00 72.12 398 ALA A CA 1
ATOM 3110 C C . ALA A 1 398 ? -24.244 -2.791 0.490 1.00 72.12 398 ALA A C 1
ATOM 3112 O O . ALA A 1 398 ? -24.562 -2.163 -0.530 1.00 72.12 398 ALA A O 1
ATOM 3113 N N . ALA A 1 399 ? -23.182 -3.605 0.561 1.00 57.56 399 ALA A N 1
ATOM 3114 C CA . ALA A 1 399 ? -22.375 -3.939 -0.611 1.00 57.56 399 ALA A CA 1
ATOM 3115 C C . ALA A 1 399 ? -23.244 -4.502 -1.732 1.00 57.56 399 ALA A C 1
ATOM 3117 O O . ALA A 1 399 ? -24.055 -5.412 -1.445 1.00 57.56 399 ALA A O 1
#

pLDDT: mean 72.71, std 17.41, range [33.81, 95.12]

Radius of gyration: 25.68 Å; chains: 1; bounding box: 60×65×65 Å